Protein 6IST (pdb70)

Secondary structure (DSSP, 8-state):
-EEEEEE-TTS-EEEEEEETTEEEE--SHHHHHHHHHHHHHTT------EEETT-HHHHHHHHHS-B---/-EEEEEE-TTS-EEEEEEETTEEEE--SHHHHHHHHHHHHHTT------EEETT-HHHHHHHHHS-B---/---HHHHHHHHHHTTTS---SSSSSSB-HHHHHHHHHHHHHSEE--SSGGGGGTS---TT-EEEE-SSGGG--TTPEEEE-SGGGGTT-EEEEE-SPPPTTSEEEEEESSSSS--TTTB---EEEEEESTTEEEEEE---TT--EEEEEE-TTS-EEEEEEETTEEEE--SHHHHHHHHHHHHHTT----EEEEETT-HHHHHHHHHS-B---/-EEEEEE-TTS-EEEEEEETTEEEEE-SHHHHHHHHHHHHHTT------EEETT-HHHHHHHHHS-B---

Nearest PDB structures (foldseek):
  6ist-assembly1_B  TM=1.011E+00  e=6.909E-15  Enterococcus phage IMEEF1
  6ist-assembly1_C  TM=1.011E+00  e=1.311E-13  Enterococcus phage IMEEF1
  7d55-assembly1_D  TM=6.940E-01  e=1.392E-01  Enterococcus phage phiM1EF22
  5np9-assembly1_A  TM=2.140E-01  e=4.217E+00  Bacillus subtilis
  6ist-assembly1_B  TM=1.004E+00  e=3.501E-14  Enterococcus phage IMEEF1

Radius of gyration: 25.19 Å; Cα contacts (8 Å, |Δi|>4): 923; chains: 4; bounding box: 40×62×72 Å

Structure (mmCIF, N/CA/C/O backbone):
data_6IST
#
_entry.id   6IST
#
_cell.length_a   47.030
_cell.length_b   56.920
_cell.length_c   91.520
_cell.angle_alpha   90.00
_cell.angle_beta   96.29
_cell.angle_gamma   90.00
#
_symmetry.space_group_name_H-M   'P 1 21 1'
#
loop_
_entity.id
_entity.type
_entity.pdbx_description
1 polymer Lysin
2 polymer Lysin
3 non-polymer 'CALCIUM ION'
4 water water
#
loop_
_atom_site.group_PDB
_atom_site.id
_atom_site.type_symbol
_atom_site.label_atom_id
_atom_site.label_alt_id
_atom_site.label_comp_id
_atom_site.label_asym_id
_atom_site.label_entity_id
_atom_site.label_seq_id
_atom_site.pdbx_PDB_ins_code
_atom_site.Cartn_x
_atom_site.Cartn_y
_atom_site.Cartn_z
_atom_site.occupancy
_atom_site.B_iso_or_equiv
_atom_site.auth_seq_id
_atom_site.auth_comp_id
_atom_site.auth_asym_id
_atom_site.auth_atom_id
_atom_site.pdbx_PDB_model_num
ATOM 1 N N . MET A 1 1 ? 3.834 4.860 34.742 1.00 30.67 168 MET A N 1
ATOM 2 C CA . MET A 1 1 ? 3.107 4.737 35.994 1.00 28.91 168 MET A CA 1
ATOM 3 C C . MET A 1 1 ? 2.082 3.644 35.821 1.00 27.17 168 MET A C 1
ATOM 4 O O . MET A 1 1 ? 1.283 3.732 34.913 1.00 27.14 168 MET A O 1
ATOM 9 N N . PHE A 1 2 ? 2.064 2.671 36.725 1.00 24.15 169 PHE A N 1
ATOM 10 C CA . PHE A 1 2 ? 1.019 1.668 36.773 1.00 22.03 169 PHE A CA 1
ATOM 11 C C . PHE A 1 2 ? 1.028 0.884 38.102 1.00 23.14 169 PHE A C 1
ATOM 12 O O . PHE A 1 2 ? 1.950 1.016 38.868 1.00 22.54 169 PHE A O 1
ATOM 20 N N . ILE A 1 3 ? -0.036 0.141 38.386 1.00 21.03 170 ILE A N 1
ATOM 21 C CA . ILE A 1 3 ? -0.076 -0.721 39.572 1.00 19.79 170 ILE A CA 1
ATOM 22 C C . ILE A 1 3 ? -0.055 -2.146 39.073 1.00 19.87 170 ILE A C 1
ATOM 23 O O . ILE A 1 3 ? -0.646 -2.448 38.053 1.00 17.60 170 ILE A O 1
ATOM 28 N N . TYR A 1 4 ? 0.593 -3.024 39.815 1.00 20.97 171 TYR A N 1
ATOM 29 C CA . TYR A 1 4 ? 0.431 -4.440 39.641 1.00 22.16 171 TYR A CA 1
ATOM 30 C C . TYR A 1 4 ? 0.231 -5.154 40.993 1.00 20.85 171 TYR A C 1
ATOM 31 O O . TYR A 1 4 ? 0.531 -4.589 42.033 1.00 19.85 171 TYR A O 1
ATOM 40 N N . TYR A 1 5 ? -0.302 -6.371 40.926 1.00 19.88 172 TYR A N 1
ATOM 41 C CA . TYR A 1 5 ? -0.433 -7.246 42.087 1.00 22.07 172 TYR A CA 1
ATOM 42 C C . TYR A 1 5 ? 0.609 -8.330 42.059 1.00 20.82 172 TYR A C 1
ATOM 43 O O . TYR A 1 5 ? 0.938 -8.923 41.023 1.00 22.75 172 TYR A O 1
ATOM 52 N N . LYS A 1 6 ? 1.166 -8.602 43.218 1.00 20.56 173 LYS A N 1
ATOM 53 C CA . LYS A 1 6 ? 2.106 -9.684 43.380 1.00 20.34 173 LYS A CA 1
ATOM 54 C C . LYS A 1 6 ? 1.496 -10.704 44.403 1.00 23.09 173 LYS A C 1
ATOM 55 O O . LYS A 1 6 ? 1.146 -10.323 45.531 1.00 24.72 173 LYS A O 1
ATOM 61 N N . ARG A 1 7 ? 1.338 -11.956 43.981 1.00 23.48 174 ARG A N 1
ATOM 62 C CA . ARG A 1 7 ? 1.211 -13.096 44.902 1.00 23.48 174 ARG A CA 1
ATOM 63 C C . ARG A 1 7 ? 2.559 -13.474 45.455 1.00 25.67 174 ARG A C 1
ATOM 64 O O . ARG A 1 7 ? 3.427 -13.922 44.724 1.00 25.12 174 ARG A O 1
ATOM 72 N N . THR A 1 8 ? 2.726 -13.321 46.763 1.00 24.34 175 THR A N 1
ATOM 73 C CA . THR A 1 8 ? 3.984 -13.614 47.409 1.00 27.52 175 THR A CA 1
ATOM 74 C C . THR A 1 8 ? 4.128 -15.123 47.665 1.00 30.16 175 THR A C 1
ATOM 75 O O . THR A 1 8 ? 3.162 -15.913 47.526 1.00 25.96 175 THR A O 1
ATOM 79 N N . LYS A 1 9 ? 5.335 -15.526 48.030 1.00 32.85 176 LYS A N 1
ATOM 80 C CA . LYS A 1 9 ? 5.612 -16.957 48.359 1.00 37.74 176 LYS A CA 1
ATOM 81 C C . LYS A 1 9 ? 4.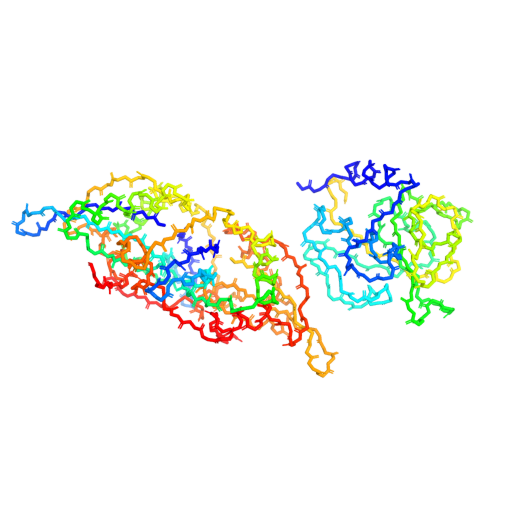665 -17.490 49.425 1.00 35.02 176 LYS A C 1
ATOM 82 O O . LYS A 1 9 ? 4.183 -18.616 49.359 1.00 33.50 176 LYS A O 1
ATOM 88 N N . GLN A 1 10 ? 4.419 -16.654 50.413 1.00 33.52 177 GLN A N 1
ATOM 89 C CA . GLN A 1 10 ? 3.553 -17.016 51.534 1.00 35.88 177 GLN A CA 1
ATOM 90 C C . GLN A 1 10 ? 2.060 -16.888 51.188 1.00 38.28 177 GLN A C 1
ATOM 91 O O . GLN A 1 10 ? 1.207 -17.162 52.028 1.00 36.91 177 GLN A O 1
ATOM 97 N N . GLY A 1 11 ? 1.739 -16.499 49.948 1.00 33.79 178 GLY A N 1
ATOM 98 C CA . GLY A 1 11 ? 0.370 -16.517 49.436 1.00 32.04 178 GLY A CA 1
ATOM 99 C C . GLY A 1 11 ? -0.456 -15.269 49.730 1.00 31.26 178 GLY A C 1
ATOM 100 O O . GLY A 1 11 ? -1.671 -15.291 49.525 1.00 33.49 178 GLY A O 1
ATOM 101 N N . SER A 1 12 ? 0.149 -14.185 50.220 1.00 28.51 179 SER A N 1
ATOM 102 C CA . SER A 1 12 ? -0.608 -12.923 50.293 1.00 31.54 179 SER A CA 1
ATOM 103 C C . SER A 1 12 ? -0.551 -12.210 48.950 1.00 31.51 179 SER A C 1
ATOM 104 O O . SER A 1 12 ? 0.362 -12.454 48.155 1.00 30.57 179 SER A O 1
ATOM 107 N N . THR A 1 13 ? -1.498 -11.314 48.708 1.00 27.41 180 THR A N 1
ATOM 108 C CA . THR A 1 13 ? -1.503 -10.498 47.480 1.00 29.08 180 THR A CA 1
ATOM 109 C C . THR A 1 13 ? -1.117 -9.044 47.844 1.00 30.62 180 THR A C 1
ATOM 110 O O . THR A 1 13 ? -1.849 -8.377 48.596 1.00 29.54 180 THR A O 1
ATOM 114 N N . GLU A 1 14 ? 0.012 -8.557 47.307 1.00 25.01 181 GLU A N 1
ATOM 115 C CA . GLU A 1 14 ? 0.514 -7.213 47.535 1.00 23.41 181 GLU A CA 1
ATOM 116 C C . GLU A 1 14 ? 0.206 -6.294 46.333 1.00 23.25 181 GLU A C 1
ATOM 117 O O . GLU A 1 14 ? 0.283 -6.751 45.221 1.00 23.64 181 GLU A O 1
ATOM 123 N N . GLN A 1 15 ? -0.125 -5.034 46.568 1.00 23.33 182 GLN A N 1
ATOM 124 C CA . GLN A 1 15 ? -0.227 -4.049 45.498 1.00 20.25 182 GLN A CA 1
ATOM 125 C C . GLN A 1 15 ? 1.040 -3.212 45.425 1.00 21.42 182 GLN A C 1
ATOM 126 O O . GLN A 1 15 ? 1.520 -2.707 46.418 1.00 22.07 182 GLN A O 1
ATOM 132 N N . TRP A 1 16 ? 1.575 -3.083 44.207 1.00 20.84 183 TRP A N 1
ATOM 133 C CA . TRP A 1 16 ? 2.764 -2.295 43.962 1.00 20.12 183 TRP A CA 1
ATOM 134 C C . TRP A 1 16 ? 2.522 -1.221 42.916 1.00 20.65 183 TRP A C 1
ATOM 135 O O . TRP A 1 16 ? 1.828 -1.451 41.984 1.00 20.93 183 TRP A O 1
ATOM 146 N N . PHE A 1 17 ? 3.195 -0.094 43.069 1.00 19.62 184 PHE A N 1
ATOM 147 C CA . PHE A 1 17 ? 2.987 1.096 42.242 1.00 19.47 184 PHE A CA 1
ATOM 148 C C . PHE A 1 17 ? 4.303 1.398 41.571 1.00 21.11 184 PHE A C 1
ATOM 149 O O . PHE A 1 17 ? 5.275 1.539 42.237 1.00 19.41 184 PHE A O 1
ATOM 157 N N . VAL A 1 18 ? 4.294 1.419 40.241 1.00 17.83 185 VAL A N 1
ATOM 158 C CA . VAL A 1 18 ? 5.491 1.775 39.446 1.00 22.89 185 VAL A CA 1
ATOM 159 C C . VAL A 1 18 ? 5.410 3.211 39.060 1.00 23.07 185 VAL A C 1
ATOM 160 O O . VAL A 1 18 ? 4.416 3.653 38.499 1.00 22.13 185 VAL A O 1
ATOM 164 N N . ILE A 1 19 ? 6.422 3.990 39.441 1.00 27.37 186 ILE A N 1
ATOM 165 C CA . ILE A 1 19 ? 6.446 5.409 39.165 1.00 26.52 186 ILE A CA 1
ATOM 166 C C . ILE A 1 19 ? 7.880 5.863 39.128 1.00 28.29 186 ILE A C 1
ATOM 167 O O . ILE A 1 19 ? 8.698 5.387 39.945 1.00 26.38 186 ILE A O 1
ATOM 172 N N . GLY A 1 20 ? 8.213 6.735 38.177 1.00 25.73 187 GLY A N 1
ATOM 173 C CA . GLY A 1 20 ? 9.550 7.311 38.102 1.00 25.29 187 GLY A CA 1
ATOM 174 C C . GLY A 1 20 ? 10.684 6.296 38.034 1.00 28.05 187 GLY A C 1
ATOM 175 O O . GLY A 1 20 ? 11.787 6.538 38.574 1.00 31.32 187 GLY A O 1
ATOM 176 N N . GLY A 1 21 ? 10.437 5.157 37.401 1.00 24.98 188 GLY A N 1
ATOM 177 C CA . GLY A 1 21 ? 11.406 4.086 37.369 1.00 25.68 188 GLY A CA 1
ATOM 178 C C . GLY A 1 21 ? 11.637 3.336 38.644 1.00 24.78 188 GLY A C 1
ATOM 179 O O . GLY A 1 21 ? 12.632 2.607 38.746 1.00 27.54 188 GLY A O 1
ATOM 180 N N . LYS A 1 22 ? 10.728 3.485 39.610 1.00 23.93 189 LYS A N 1
ATOM 181 C CA . LYS A 1 22 ? 10.866 2.890 40.941 1.00 23.90 189 LYS A CA 1
ATOM 182 C C . LYS A 1 22 ? 9.591 2.109 41.239 1.00 23.48 189 LYS A C 1
ATOM 183 O O . LYS A 1 22 ? 8.616 2.287 40.540 1.00 21.57 189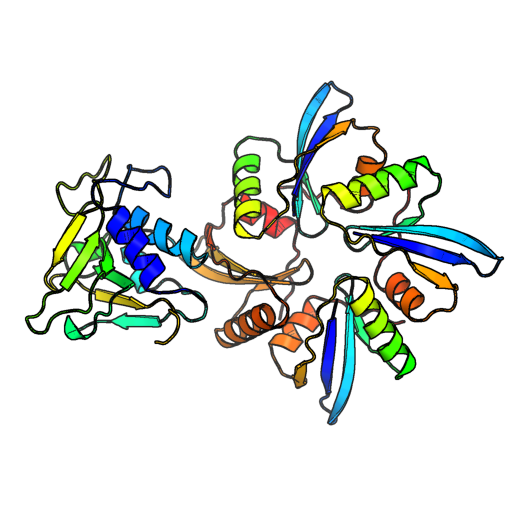 LYS A O 1
ATOM 189 N N . ARG A 1 23 ? 9.635 1.279 42.266 1.00 22.55 190 ARG A N 1
ATOM 190 C CA . ARG A 1 23 ? 8.483 0.448 42.711 1.00 24.53 190 ARG A CA 1
ATOM 191 C C . ARG A 1 23 ? 8.182 0.833 44.121 1.00 23.62 190 ARG A C 1
ATOM 192 O O . ARG A 1 23 ? 9.088 0.871 44.913 1.00 23.25 190 ARG A O 1
ATOM 200 N N . ILE A 1 24 ? 6.901 1.013 44.447 1.00 22.56 191 ILE A N 1
ATOM 201 C CA . ILE A 1 24 ? 6.510 1.327 45.791 1.00 23.11 191 ILE A CA 1
ATOM 202 C C . ILE A 1 24 ? 5.456 0.316 46.234 1.00 21.53 191 ILE A C 1
ATOM 203 O O . ILE A 1 24 ? 4.444 0.171 45.576 1.00 23.25 191 ILE A O 1
ATOM 208 N N . TYR A 1 25 ? 5.683 -0.361 47.343 1.00 20.32 192 TYR A N 1
ATOM 209 C CA . TYR A 1 25 ? 4.659 -1.209 47.955 1.00 21.67 192 TYR A CA 1
ATOM 210 C C . TYR A 1 25 ? 3.598 -0.352 48.576 1.00 23.67 192 TYR A C 1
ATOM 211 O O . TYR A 1 25 ? 3.911 0.564 49.324 1.00 25.29 192 TYR A O 1
ATOM 220 N N . LEU A 1 26 ? 2.342 -0.637 48.286 1.00 23.79 193 LEU A N 1
ATOM 221 C CA . LEU A 1 26 ? 1.211 0.177 48.776 1.00 26.22 193 LEU A CA 1
ATOM 222 C C . LEU A 1 26 ? 0.605 -0.476 50.027 1.00 27.57 193 LEU A C 1
ATOM 223 O O . LEU A 1 26 ? -0.111 -1.466 49.909 1.00 30.71 193 LEU A O 1
ATOM 228 N N . PRO A 1 27 ? 0.916 0.063 51.209 1.00 31.06 194 PRO A N 1
ATOM 229 C CA . PRO A 1 27 ? 0.544 -0.650 52.451 1.00 36.36 194 PRO A CA 1
ATOM 230 C C . PRO A 1 27 ? -0.909 -0.624 52.866 1.00 36.58 194 PRO A C 1
ATOM 231 O O . PRO A 1 27 ? -1.299 -1.480 53.635 1.00 44.82 194 PRO A O 1
ATOM 235 N N . THR A 1 28 ? -1.697 0.332 52.388 1.00 31.63 195 THR A N 1
ATOM 236 C CA . THR A 1 28 ? -3.076 0.511 52.805 1.00 33.34 195 THR A CA 1
ATOM 237 C C . THR A 1 28 ? -3.862 1.018 51.630 1.00 34.80 195 THR A C 1
ATOM 238 O O . THR A 1 28 ? -3.277 1.523 50.671 1.00 31.47 195 THR A O 1
ATOM 242 N N . MET A 1 29 ? -5.180 0.857 51.680 1.00 33.81 196 MET A N 1
ATOM 243 C CA . MET A 1 29 ? -6.071 1.315 50.614 1.00 36.48 196 MET A CA 1
ATOM 244 C C . MET A 1 29 ? -6.021 2.835 50.377 1.00 33.02 196 MET A C 1
ATOM 245 O O . MET A 1 29 ? -6.379 3.294 49.273 1.00 32.77 196 MET A O 1
ATOM 250 N N . THR A 1 30 ? -5.609 3.614 51.373 1.00 29.87 197 THR A N 1
ATOM 251 C CA . THR A 1 30 ? -5.434 5.028 51.140 1.00 33.53 197 THR A CA 1
ATOM 252 C C . THR A 1 30 ? -4.291 5.319 50.142 1.00 28.32 197 THR A C 1
ATOM 253 O O . THR A 1 30 ? -4.414 6.204 49.227 1.00 25.52 197 THR A O 1
ATOM 257 N N . TYR A 1 31 ? -3.209 4.569 50.305 1.00 26.14 198 TYR A N 1
ATOM 258 C CA . TYR A 1 31 ? -2.090 4.633 49.339 1.00 25.22 198 TYR A CA 1
ATOM 259 C C . TYR A 1 31 ? -2.516 4.169 47.971 1.00 25.69 198 TYR A C 1
ATOM 260 O O . TYR A 1 31 ? -2.177 4.809 46.973 1.00 25.97 198 TYR A O 1
ATOM 269 N N . VAL A 1 32 ? -3.333 3.128 47.908 1.00 25.07 199 VAL A N 1
ATOM 270 C CA . VAL A 1 32 ? -3.750 2.601 46.598 1.00 24.15 199 VAL A CA 1
ATOM 271 C C . VAL A 1 32 ? -4.612 3.634 45.902 1.00 24.92 199 VAL A C 1
ATOM 272 O O . VAL A 1 32 ? -4.504 3.856 44.704 1.00 26.12 199 VAL A O 1
ATOM 276 N N . ASN A 1 33 ? -5.578 4.176 46.609 1.00 25.32 200 ASN A N 1
ATOM 277 C CA . ASN A 1 33 ? -6.406 5.256 46.044 1.00 27.14 200 ASN A CA 1
ATOM 278 C C . ASN A 1 33 ? -5.627 6.483 45.509 1.00 24.77 200 ASN A C 1
ATOM 279 O O . ASN A 1 33 ? -5.906 7.006 44.393 1.00 23.08 200 ASN A O 1
ATOM 284 N N . GLU A 1 34 ? -4.651 6.919 46.282 1.00 23.15 201 GLU A N 1
ATOM 285 C CA . GLU A 1 34 ? -3.828 8.047 45.887 1.00 25.43 201 GLU A CA 1
ATOM 286 C C . GLU A 1 34 ? -3.011 7.673 44.631 1.00 25.24 201 GLU A C 1
ATOM 287 O O . GLU A 1 34 ? -2.924 8.482 43.702 1.00 22.47 201 GLU A O 1
ATOM 293 N N . ALA A 1 35 ? -2.509 6.434 44.575 1.00 22.03 202 ALA A N 1
ATOM 294 C CA . ALA A 1 35 ? -1.785 5.960 43.378 1.00 22.09 202 ALA A CA 1
ATOM 295 C C . ALA A 1 35 ? -2.651 5.958 42.133 1.00 22.66 202 ALA A C 1
ATOM 296 O O . ALA A 1 35 ? -2.248 6.465 41.073 1.00 20.60 202 ALA A O 1
ATOM 298 N N . ASN A 1 36 ? -3.888 5.469 42.272 1.00 22.15 203 ASN A N 1
ATOM 299 C CA . ASN A 1 36 ? -4.791 5.516 41.169 1.00 24.70 203 ASN A CA 1
ATOM 300 C C . ASN A 1 36 ? -5.163 6.912 40.712 1.00 25.68 203 ASN A C 1
ATOM 301 O O . ASN A 1 36 ? -5.371 7.106 39.485 1.00 24.05 203 ASN A O 1
ATOM 306 N N . ASP A 1 37 ? -5.258 7.868 41.647 1.00 24.36 204 ASP A N 1
ATOM 307 C CA . ASP A 1 37 ? -5.550 9.258 41.274 1.00 24.38 204 ASP A CA 1
ATOM 308 C C . ASP A 1 37 ? -4.328 9.771 40.467 1.00 22.54 204 ASP A C 1
ATOM 309 O O . ASP A 1 37 ? -4.489 10.493 39.530 1.00 23.83 204 ASP A O 1
ATOM 314 N N . LEU A 1 38 ? -3.116 9.387 40.858 1.00 21.98 205 LEU A N 1
ATOM 315 C CA . LEU A 1 38 ? -1.942 9.823 40.146 1.00 22.23 205 LEU A CA 1
ATOM 316 C C . LEU A 1 38 ? -1.935 9.269 38.707 1.00 24.69 205 LEU A C 1
ATOM 317 O O . LEU A 1 38 ? -1.634 10.011 37.712 1.00 23.86 205 LEU A O 1
ATOM 322 N N . ILE A 1 39 ? -2.271 7.993 38.585 1.00 22.82 206 ILE A N 1
ATOM 323 C CA . ILE A 1 39 ? -2.414 7.371 37.281 1.00 22.33 206 ILE A CA 1
ATOM 324 C C . ILE A 1 39 ? -3.359 8.145 36.448 1.00 24.42 206 ILE A C 1
ATOM 325 O O . ILE A 1 39 ? -3.064 8.410 35.261 1.00 21.92 206 ILE A O 1
ATOM 330 N N . LYS A 1 40 ? -4.509 8.453 36.987 1.00 24.80 207 LYS A N 1
ATOM 331 C CA . LYS A 1 40 ? -5.475 9.163 36.191 1.00 28.00 207 LYS A CA 1
ATOM 332 C C . LYS A 1 40 ? -5.012 10.544 35.771 1.00 28.22 207 LYS A C 1
ATOM 333 O O . LYS A 1 40 ? -5.265 10.958 34.657 1.00 31.59 207 LYS A O 1
ATOM 339 N N . ARG A 1 41 ? -4.385 11.298 36.669 1.00 25.49 208 ARG A N 1
ATOM 340 C CA . ARG A 1 41 ? -3.926 12.639 36.396 1.00 26.06 208 ARG A CA 1
ATOM 341 C C . ARG A 1 41 ? -2.868 12.697 35.320 1.00 26.26 208 ARG A C 1
ATOM 342 O O . ARG A 1 41 ? -2.877 13.576 34.443 1.00 26.75 208 ARG A O 1
ATOM 350 N N . TYR A 1 42 ? -1.900 11.792 35.434 1.00 24.13 209 TYR A N 1
ATOM 351 C CA . TYR A 1 42 ? -0.728 11.877 34.638 1.00 25.33 209 TYR A CA 1
ATOM 352 C C . TYR A 1 42 ? -0.694 10.903 33.474 1.00 26.56 209 TYR A C 1
ATOM 353 O O . TYR A 1 42 ? 0.371 10.646 32.965 1.00 30.01 209 TYR A O 1
ATOM 362 N N . GLY A 1 43 ? -1.834 10.381 33.063 1.00 25.54 210 GLY A N 1
ATOM 363 C CA . GLY A 1 43 ? -1.849 9.503 31.906 1.00 28.22 210 GLY A CA 1
ATOM 364 C C . GLY A 1 43 ? -1.124 8.173 32.052 1.00 27.24 210 GLY A C 1
ATOM 365 O O . GLY A 1 43 ? -0.552 7.693 31.098 1.00 32.68 210 GLY A O 1
ATOM 366 N N . GLY A 1 44 ? -1.203 7.544 33.211 1.00 24.83 211 GLY A N 1
ATOM 367 C CA . GLY A 1 44 ? -0.564 6.306 33.450 1.00 25.20 211 GLY A CA 1
ATOM 368 C C . GLY A 1 44 ? -1.394 5.169 32.840 1.00 24.73 211 GLY A C 1
ATOM 369 O O . GLY A 1 44 ? -2.466 5.366 32.293 1.00 24.42 211 GLY A O 1
ATOM 370 N N . ASN A 1 45 ? -0.897 3.965 32.991 1.00 22.99 212 ASN A N 1
ATOM 371 C CA . ASN A 1 45 ? -1.532 2.788 32.396 1.00 24.63 212 ASN A CA 1
ATOM 372 C C . ASN A 1 45 ? -2.427 2.189 33.437 1.00 24.24 212 ASN A C 1
ATOM 373 O O . ASN A 1 45 ? -2.014 2.027 34.579 1.00 27.13 212 ASN A O 1
ATOM 378 N N . THR A 1 46 ? -3.641 1.822 33.065 1.00 26.12 213 THR A N 1
ATOM 379 C CA . THR A 1 46 ? -4.637 1.308 33.965 1.00 27.40 213 THR A CA 1
ATOM 380 C C . THR A 1 46 ? -4.727 -0.248 33.971 1.00 28.28 213 THR A C 1
ATOM 381 O O . THR A 1 46 ? -5.585 -0.823 34.638 1.00 27.22 213 THR A O 1
ATOM 385 N N . ASN A 1 47 ? -3.817 -0.916 33.279 1.00 26.39 214 ASN A N 1
ATOM 386 C CA . ASN A 1 47 ? -3.746 -2.377 33.318 1.00 28.19 214 ASN A CA 1
ATOM 387 C C . ASN A 1 47 ? -3.409 -2.825 34.733 1.00 26.88 214 ASN A C 1
ATOM 388 O O . ASN A 1 47 ? -2.468 -2.302 35.296 1.00 27.17 214 ASN A O 1
ATOM 393 N N . VAL A 1 48 ? -4.160 -3.743 35.307 1.00 24.33 215 VAL A N 1
ATOM 394 C CA . VAL A 1 48 ? -3.717 -4.449 36.537 1.00 24.76 215 VAL A CA 1
ATOM 395 C C . VAL A 1 48 ? -3.575 -5.941 36.333 1.00 27.70 215 VAL A C 1
ATOM 396 O O . VAL A 1 48 ? -4.556 -6.651 36.056 1.00 26.28 215 VAL A O 1
ATOM 400 N N . THR A 1 49 ? -2.353 -6.425 36.424 1.00 24.27 216 THR A N 1
ATOM 401 C CA . THR A 1 49 ? -2.046 -7.803 36.253 1.00 25.81 216 THR A CA 1
ATOM 402 C C . THR A 1 49 ? -1.522 -8.352 37.579 1.00 24.48 216 THR A C 1
ATOM 403 O O . THR A 1 49 ? -0.846 -7.634 38.328 1.00 20.74 216 THR A O 1
ATOM 407 N N . THR A 1 50 ? -1.850 -9.610 37.825 1.00 21.93 217 THR A N 1
ATOM 408 C CA . THR A 1 50 ? -1.424 -10.323 39.001 1.00 22.10 217 THR A CA 1
ATOM 409 C C . THR A 1 50 ? -0.274 -11.242 38.618 1.00 22.01 217 THR A C 1
ATOM 410 O O . THR A 1 50 ? -0.386 -12.106 37.737 1.00 25.57 217 THR A O 1
ATOM 414 N N . TYR A 1 51 ? 0.839 -11.057 39.303 1.00 20.13 218 TYR A N 1
ATOM 415 C CA . TYR A 1 51 ? 2.059 -11.832 39.061 1.00 20.85 218 TYR A CA 1
ATOM 416 C C . TYR A 1 51 ? 2.374 -12.722 40.236 1.00 22.45 218 TYR A C 1
ATOM 417 O O . TYR A 1 51 ? 2.467 -12.242 41.364 1.00 22.93 218 TYR A O 1
ATOM 426 N N . ASN A 1 52 ? 2.602 -13.998 39.959 1.00 22.43 219 ASN A N 1
ATOM 427 C CA . ASN A 1 52 ? 3.179 -14.889 40.961 1.00 23.42 219 ASN A CA 1
ATOM 428 C C . ASN A 1 52 ? 4.622 -14.541 41.180 1.00 23.74 219 ASN A C 1
ATOM 429 O O . ASN A 1 52 ? 5.292 -14.090 40.251 1.00 25.00 219 ASN A O 1
ATOM 434 N N . HIS A 1 53 ? 5.107 -14.771 42.401 1.00 23.01 220 HIS A N 1
ATOM 435 C CA . HIS A 1 53 ? 6.422 -14.343 42.821 1.00 23.69 220 HIS A CA 1
ATOM 436 C C . HIS A 1 53 ? 7.556 -14.895 41.957 1.00 25.26 220 HIS A C 1
ATOM 437 O O . HIS A 1 53 ? 8.609 -14.293 41.887 1.00 25.40 220 HIS A O 1
ATOM 444 N N . ASP A 1 54 ? 7.322 -16.002 41.282 1.00 25.55 221 ASP A N 1
ATOM 445 C CA . ASP A 1 54 ? 8.369 -16.620 40.439 1.00 29.98 221 ASP A CA 1
ATOM 446 C C . ASP A 1 54 ? 8.225 -16.259 38.951 1.00 25.06 221 ASP A C 1
ATOM 447 O O . ASP A 1 54 ? 8.961 -16.756 38.160 1.00 28.45 221 ASP A O 1
ATOM 452 N N . ASN A 1 55 ? 7.272 -15.397 38.581 1.00 23.43 222 ASN A N 1
ATOM 453 C CA . ASN A 1 55 ? 7.065 -14.993 37.189 1.00 23.36 222 ASN A CA 1
ATOM 454 C C . ASN A 1 55 ? 8.255 -14.200 36.676 1.00 24.47 222 ASN A C 1
ATOM 455 O O . ASN A 1 55 ? 8.693 -13.263 37.350 1.00 24.47 222 ASN A O 1
ATOM 460 N N . PHE A 1 56 ? 8.803 -14.589 35.525 1.00 25.64 223 PHE A N 1
ATOM 461 C CA . PHE A 1 56 ? 9.979 -13.860 35.003 1.00 26.13 223 PHE A CA 1
ATOM 462 C C . PHE A 1 56 ? 9.711 -12.408 34.583 1.00 24.03 223 PHE A C 1
ATOM 463 O O . PHE A 1 56 ? 10.603 -11.576 34.672 1.00 22.55 223 PHE A O 1
ATOM 471 N N . GLY A 1 57 ? 8.507 -12.066 34.164 1.00 23.13 224 GLY A N 1
ATOM 472 C CA . GLY A 1 57 ? 8.190 -10.653 33.954 1.00 23.15 224 GLY A CA 1
ATOM 473 C C . GLY A 1 57 ? 8.303 -9.839 35.245 1.00 20.96 224 GLY A C 1
ATOM 474 O O . GLY A 1 57 ? 8.921 -8.774 35.290 1.00 22.37 224 GLY A O 1
ATOM 475 N N . LEU A 1 58 ? 7.705 -10.351 36.310 1.00 23.91 225 LEU A N 1
ATOM 476 C CA . LEU A 1 58 ? 7.884 -9.789 37.644 1.00 22.70 225 LEU A CA 1
ATOM 477 C C . LEU A 1 58 ? 9.366 -9.682 38.011 1.00 26.13 225 LEU A C 1
ATOM 478 O O . LEU A 1 58 ? 9.849 -8.610 38.442 1.00 25.74 225 LEU A O 1
ATOM 483 N N . LYS A 1 59 ? 10.111 -10.769 37.838 1.00 28.45 226 LYS A N 1
ATOM 484 C CA . LYS A 1 59 ? 11.526 -10.738 38.207 1.00 27.95 226 LYS A CA 1
ATOM 485 C C . LYS A 1 59 ? 12.308 -9.672 37.462 1.00 27.47 226 LYS A C 1
ATOM 486 O O . LYS A 1 59 ? 13.144 -8.903 38.068 1.00 26.10 226 LYS A O 1
ATOM 492 N N . MET A 1 60 ? 12.023 -9.519 36.169 1.00 26.36 227 MET A N 1
ATOM 493 C CA . MET A 1 60 ? 12.679 -8.452 35.403 1.00 26.01 227 MET A CA 1
ATOM 494 C C . MET A 1 60 ? 12.248 -7.007 35.862 1.00 22.76 227 MET A C 1
ATOM 495 O O . MET A 1 60 ? 13.088 -6.136 36.076 1.00 23.71 227 MET A O 1
ATOM 500 N N . MET A 1 61 ? 10.971 -6.788 36.181 1.00 25.42 228 MET A N 1
ATOM 501 C CA . MET A 1 61 ? 10.563 -5.496 36.758 1.00 25.56 228 MET A CA 1
ATOM 502 C C . MET A 1 61 ? 11.263 -5.267 38.112 1.00 26.17 228 MET A C 1
ATOM 503 O O . MET A 1 61 ? 11.774 -4.159 38.356 1.00 25.72 228 MET A O 1
ATOM 508 N N . GLU A 1 62 ? 11.387 -6.306 38.954 1.00 23.72 229 GLU A N 1
ATOM 509 C CA . GLU A 1 62 ? 11.955 -6.069 40.308 1.00 27.05 229 GLU A CA 1
ATOM 510 C C . GLU A 1 62 ? 13.444 -5.732 40.212 1.00 29.59 229 GLU A C 1
ATOM 511 O O . GLU A 1 62 ? 13.970 -4.907 40.993 1.00 31.76 229 GLU A O 1
ATOM 517 N N . ALA A 1 63 ? 14.110 -6.342 39.245 1.00 26.50 230 ALA A N 1
ATOM 518 C CA . ALA A 1 63 ? 15.519 -6.075 38.998 1.00 28.23 230 ALA A CA 1
ATOM 519 C C . ALA A 1 63 ? 15.796 -4.705 38.429 1.00 29.09 230 ALA A C 1
ATOM 520 O O . ALA A 1 63 ? 16.882 -4.147 38.632 1.00 31.93 230 ALA A O 1
ATOM 522 N N . ALA A 1 64 ? 14.892 -4.206 37.596 1.00 23.89 231 ALA A N 1
ATOM 523 C CA . ALA A 1 64 ? 15.138 -2.997 36.879 1.00 25.53 231 ALA A CA 1
ATOM 524 C C . ALA A 1 64 ? 14.621 -1.743 37.624 1.00 25.96 231 ALA A C 1
ATOM 525 O O . ALA A 1 64 ? 15.068 -0.634 37.349 1.00 28.11 231 ALA A O 1
ATOM 527 N N . LEU A 1 65 ? 13.640 -1.926 38.522 1.00 25.62 232 LEU A N 1
ATOM 528 C CA . LEU A 1 65 ? 12.948 -0.831 39.143 1.00 27.30 232 LEU A CA 1
ATOM 529 C C . LEU A 1 65 ? 13.232 -0.958 40.633 1.00 28.37 232 LEU A C 1
ATOM 530 O O . LEU A 1 65 ? 12.577 -1.718 41.307 1.00 27.45 232 LEU A O 1
ATOM 535 N N . PRO A 1 66 ? 14.193 -0.171 41.155 1.00 29.15 233 PRO A N 1
ATOM 536 C CA . PRO A 1 66 ? 14.482 -0.230 42.597 1.00 27.38 233 PRO A CA 1
ATOM 537 C C . PRO A 1 66 ? 13.266 0.067 43.439 1.00 24.55 233 PRO A C 1
ATOM 538 O O . PRO A 1 66 ? 12.469 0.928 43.085 1.00 22.18 233 PRO A O 1
ATOM 542 N N . GLN A 1 67 ? 13.172 -0.570 44.594 1.00 25.16 234 GLN A N 1
ATOM 543 C CA . GLN A 1 67 ? 12.088 -0.253 45.561 1.00 28.10 234 GLN A CA 1
ATOM 544 C C . GLN A 1 67 ? 12.394 1.042 46.320 1.00 29.18 234 GLN A C 1
ATOM 545 O O . GLN A 1 67 ? 13.491 1.218 46.776 1.00 28.52 234 GLN A O 1
ATOM 551 N N . VAL A 1 68 ? 11.411 1.897 46.519 1.00 29.47 235 VAL A N 1
ATOM 552 C CA . VAL A 1 68 ? 11.546 3.026 47.484 1.00 29.16 235 VAL A CA 1
ATOM 553 C C . VAL A 1 68 ? 10.399 2.926 48.453 1.00 29.76 235 VAL A C 1
ATOM 554 O O . VAL A 1 68 ? 9.342 2.420 48.117 1.00 26.53 235 VAL A O 1
ATOM 558 N N . LYS A 1 69 ? 10.640 3.358 49.676 1.00 36.64 236 LYS A N 1
ATOM 559 C CA . LYS A 1 69 ? 9.686 3.217 50.776 1.00 44.30 236 LYS A CA 1
ATOM 560 C C . LYS A 1 69 ? 8.994 4.522 50.910 1.00 46.04 236 LYS A C 1
ATOM 561 O O . LYS A 1 69 ? 9.639 5.557 50.811 1.00 46.63 236 LYS A O 1
ATOM 567 N N . VAL A 1 70 ? 7.694 4.504 51.151 1.00 53.05 237 VAL A N 1
ATOM 568 C CA . VAL A 1 70 ? 6.989 5.787 51.358 1.00 63.74 237 VAL A CA 1
ATOM 569 C C . VAL A 1 70 ? 7.023 6.275 52.820 1.00 66.88 237 VAL A C 1
ATOM 570 O O . VAL A 1 70 ? 7.343 5.520 53.743 1.00 71.54 237 VAL A O 1
ATOM 574 N N . MET B 1 1 ? 6.907 14.525 31.998 1.00 30.94 168 MET B N 1
ATOM 575 C CA . MET B 1 1 ? 7.217 15.938 32.212 1.00 29.95 168 MET B CA 1
ATOM 576 C C . MET B 1 1 ? 5.877 16.532 32.654 1.00 27.94 168 MET B C 1
ATOM 577 O O . MET B 1 1 ? 4.893 16.369 31.974 1.00 27.79 168 MET B O 1
ATOM 582 N N . PHE B 1 2 ? 5.820 17.135 33.824 1.00 22.73 169 PHE B N 1
ATOM 583 C CA . PHE B 1 2 ? 4.649 17.850 34.252 1.00 21.03 169 PHE B CA 1
ATOM 584 C C . PHE B 1 2 ? 4.983 18.768 35.448 1.00 19.76 169 PHE B C 1
ATOM 585 O O . PHE B 1 2 ? 6.069 18.736 35.963 1.00 19.57 169 PHE B O 1
ATOM 593 N N . ILE B 1 3 ? 4.052 19.630 35.833 1.00 18.93 170 ILE B N 1
ATOM 594 C CA . ILE B 1 3 ? 4.308 20.533 36.945 1.00 19.55 170 ILE B CA 1
ATOM 595 C C . ILE B 1 3 ? 3.232 20.218 37.956 1.00 21.47 170 ILE B C 1
ATOM 596 O O . ILE B 1 3 ? 2.138 19.928 37.562 1.00 20.18 170 ILE B O 1
ATOM 601 N N . TYR B 1 4 ? 3.552 20.282 39.244 1.00 19.83 171 TYR B N 1
ATOM 602 C CA . TYR B 1 4 ? 2.541 20.260 40.271 1.00 21.41 171 TYR B CA 1
ATOM 603 C C . TYR B 1 4 ? 2.794 21.368 41.309 1.00 21.03 171 TYR B C 1
ATOM 604 O O . TYR B 1 4 ? 3.906 21.857 41.387 1.00 19.56 171 TYR B O 1
ATOM 613 N N . TYR B 1 5 ? 1.754 21.748 42.062 1.00 19.02 172 TYR B N 1
ATOM 614 C CA . TYR B 1 5 ? 1.952 22.705 43.176 1.00 22.25 172 TYR B CA 1
ATOM 615 C C . TYR B 1 5 ? 1.956 21.973 44.473 1.00 22.54 172 TYR B C 1
ATOM 616 O O . TYR B 1 5 ? 1.249 20.978 44.675 1.00 24.67 172 TYR B O 1
ATOM 625 N N . LYS B 1 6 ? 2.720 22.489 45.429 1.00 20.91 173 LYS B N 1
ATOM 626 C CA . LYS B 1 6 ? 2.724 21.901 46.735 1.00 23.71 173 LYS B CA 1
ATOM 627 C C . LYS B 1 6 ? 2.447 23.038 47.750 1.00 24.41 173 LYS B C 1
ATOM 628 O O . LYS B 1 6 ? 3.167 24.032 47.800 1.00 25.81 173 LYS B O 1
ATOM 634 N N . ARG B 1 7 ? 1.428 22.866 48.577 1.00 26.06 174 ARG B N 1
ATOM 635 C CA . ARG B 1 7 ? 1.201 23.763 49.684 1.00 24.30 174 ARG B CA 1
ATOM 636 C C . ARG B 1 7 ? 1.979 23.284 50.865 1.00 26.33 174 ARG B C 1
ATOM 637 O O . ARG B 1 7 ? 1.725 22.162 51.364 1.00 28.86 174 ARG B O 1
ATOM 645 N N . THR B 1 8 ? 2.917 24.103 51.365 1.00 23.12 175 THR B N 1
ATOM 646 C CA . THR B 1 8 ? 3.794 23.624 52.407 1.00 27.23 175 THR B CA 1
ATOM 647 C C . THR B 1 8 ? 3.130 23.747 53.776 1.00 32.49 175 THR B C 1
ATOM 648 O O . THR B 1 8 ? 2.077 24.400 53.946 1.00 31.20 175 THR B O 1
ATOM 652 N N . LYS B 1 9 ? 3.783 23.118 54.736 1.00 33.65 176 LYS B N 1
ATOM 653 C CA . LYS B 1 9 ? 3.343 23.084 56.121 1.00 43.01 176 LYS B CA 1
ATOM 654 C C . LYS B 1 9 ? 3.257 24.498 56.690 1.00 45.47 176 LYS B C 1
ATOM 655 O O . LYS B 1 9 ? 2.354 24.810 57.455 1.00 46.37 176 LYS B O 1
ATOM 661 N N . GLN B 1 10 ? 4.161 25.371 56.277 1.00 43.34 177 GLN B N 1
ATOM 662 C CA . GLN B 1 10 ? 4.103 26.742 56.749 1.00 47.64 177 GLN B CA 1
ATOM 663 C C . GLN B 1 10 ? 3.218 27.618 55.857 1.00 44.35 177 GLN B C 1
ATOM 664 O O . GLN B 1 10 ? 3.267 28.835 55.959 1.00 46.94 177 GLN B O 1
ATOM 670 N N . GLY B 1 11 ? 2.434 27.022 54.959 1.00 40.90 178 GLY B N 1
ATOM 671 C CA . GLY B 1 11 ? 1.438 27.776 54.185 1.00 40.72 178 GLY B CA 1
ATOM 672 C C . GLY B 1 11 ? 1.773 28.455 52.868 1.00 40.25 178 GLY B C 1
ATOM 673 O O . GLY B 1 11 ? 0.892 29.016 52.235 1.00 42.20 178 GLY B O 1
ATOM 674 N N . SER B 1 12 ? 3.009 28.415 52.412 1.00 39.41 179 SER B N 1
ATOM 675 C CA . SER B 1 12 ? 3.308 28.924 51.066 1.00 37.96 179 SER B CA 1
ATOM 676 C C . SER B 1 12 ? 3.057 27.833 50.000 1.00 35.39 179 SER B C 1
ATOM 677 O O . SER B 1 12 ? 3.046 26.647 50.301 1.00 33.84 179 SER B O 1
ATOM 680 N N . THR B 1 13 ? 2.872 28.244 48.751 1.00 29.02 180 THR B N 1
ATOM 681 C CA . THR B 1 13 ? 2.722 27.326 47.656 1.00 29.35 180 THR B CA 1
ATOM 682 C C . THR B 1 13 ? 4.003 27.320 46.776 1.00 30.10 180 THR B C 1
ATOM 683 O O . THR B 1 13 ? 4.490 28.372 46.388 1.00 35.79 180 THR B O 1
ATOM 687 N N . GLU B 1 14 ? 4.521 26.141 46.493 1.00 27.32 181 GLU B N 1
ATOM 688 C CA . GLU B 1 14 ? 5.724 25.920 45.689 1.00 26.00 181 GLU B CA 1
ATOM 689 C C . GLU B 1 14 ? 5.322 25.301 44.372 1.00 24.65 181 GLU B C 1
ATOM 690 O O . GLU B 1 14 ? 4.411 24.495 44.371 1.00 23.88 181 GLU B O 1
ATOM 696 N N . GLN B 1 15 ? 5.960 25.672 43.268 1.00 23.31 182 GLN B N 1
ATOM 697 C CA . GLN B 1 15 ? 5.780 24.995 41.986 1.00 25.04 182 GLN B CA 1
ATOM 698 C C . GLN B 1 15 ? 6.941 24.074 41.716 1.00 24.05 182 GLN B C 1
ATOM 699 O O . GLN B 1 15 ? 8.074 24.491 41.838 1.00 24.40 182 GLN B O 1
ATOM 705 N N . TRP B 1 16 ? 6.651 22.842 41.325 1.00 22.15 183 TRP B N 1
ATOM 706 C CA . TRP B 1 16 ? 7.656 21.835 41.134 1.00 21.83 183 TRP B CA 1
ATOM 707 C C . TRP B 1 16 ? 7.489 21.280 39.714 1.00 26.12 183 TRP B C 1
ATOM 708 O O . TRP B 1 16 ? 6.370 21.138 39.251 1.00 24.03 183 TRP B O 1
ATOM 719 N N . PHE B 1 17 ? 8.601 20.949 39.077 1.00 20.90 184 PHE B N 1
ATOM 720 C CA . PHE B 1 17 ? 8.633 20.464 37.705 1.00 22.21 184 PHE B CA 1
ATOM 721 C C . PHE B 1 17 ? 9.223 19.059 37.733 1.00 22.67 184 PHE B C 1
ATOM 722 O O . PHE B 1 17 ? 10.259 18.832 38.323 1.00 20.37 184 PHE B O 1
ATOM 730 N N . VAL B 1 18 ? 8.518 18.110 37.122 1.00 21.77 185 VAL B N 1
ATOM 731 C CA . VAL B 1 18 ? 8.997 16.722 37.013 1.00 22.86 185 VAL B CA 1
ATOM 732 C C . VAL B 1 18 ? 9.532 16.486 35.630 1.00 24.45 185 VAL B C 1
ATOM 733 O O . VAL B 1 18 ? 8.823 16.706 34.652 1.00 24.04 185 VAL B O 1
ATOM 737 N N . ILE B 1 19 ? 10.789 16.040 35.568 1.00 25.14 186 ILE B N 1
ATOM 738 C CA . ILE B 1 19 ? 11.462 15.827 34.291 1.00 27.77 186 ILE B CA 1
ATOM 739 C C . ILE B 1 19 ? 12.573 14.805 34.484 1.00 29.32 186 ILE B C 1
ATOM 740 O O . ILE B 1 19 ? 13.319 14.890 35.448 1.00 25.77 186 ILE B O 1
ATOM 745 N N . GLY B 1 20 ? 12.646 13.838 33.568 1.00 29.52 187 GLY B N 1
ATOM 746 C CA . GLY B 1 20 ? 13.743 12.832 33.606 1.00 29.83 187 GLY B CA 1
ATOM 747 C C . GLY B 1 20 ? 13.740 11.998 34.867 1.00 30.20 187 GLY B C 1
ATOM 748 O O . GLY B 1 20 ? 14.783 11.594 35.355 1.00 31.26 187 GLY B O 1
ATOM 749 N N . GLY B 1 21 ? 12.560 11.754 35.432 1.00 29.05 188 GLY B N 1
ATOM 750 C CA . GLY B 1 21 ? 12.483 11.029 36.692 1.00 26.62 188 GLY B CA 1
ATOM 751 C C . GLY B 1 21 ? 12.959 11.821 37.899 1.00 27.20 188 GLY B C 1
ATOM 752 O O . GLY B 1 21 ? 13.162 11.237 38.942 1.00 29.98 188 GLY B O 1
ATOM 753 N N . LYS B 1 22 ? 13.141 13.125 37.752 1.00 26.21 189 LYS B N 1
ATOM 754 C CA . LYS B 1 22 ? 13.592 13.997 38.814 1.00 25.84 189 LYS B CA 1
ATOM 755 C C . LYS B 1 22 ? 12.584 15.100 39.068 1.00 24.92 189 LYS B C 1
ATOM 756 O O . LYS B 1 22 ? 11.717 15.355 38.255 1.00 23.10 189 LYS B O 1
ATOM 762 N N . ARG B 1 23 ? 12.712 15.797 40.205 1.00 22.60 190 ARG B N 1
ATOM 763 C CA . ARG B 1 23 ? 11.861 16.951 40.450 1.00 23.06 190 ARG B CA 1
ATOM 764 C C . ARG B 1 23 ? 12.691 18.199 40.770 1.00 23.86 190 ARG B C 1
ATOM 765 O O . ARG B 1 23 ? 13.721 18.120 41.403 1.00 23.20 190 ARG B O 1
ATOM 773 N N . ILE B 1 24 ? 12.218 19.329 40.270 1.00 20.18 191 ILE B N 1
ATOM 774 C CA . ILE B 1 24 ? 12.962 20.601 40.344 1.00 22.22 191 ILE B CA 1
ATOM 775 C C . ILE B 1 24 ? 12.015 21.632 40.913 1.00 21.80 191 ILE B C 1
ATOM 776 O O . ILE B 1 24 ? 10.949 21.864 40.360 1.00 19.58 191 ILE B O 1
ATOM 781 N N . TYR B 1 25 ? 12.398 22.208 42.043 1.00 22.72 192 TYR B N 1
ATOM 782 C CA . TYR B 1 25 ? 11.733 23.381 42.573 1.00 25.68 192 TYR B CA 1
ATOM 783 C C . TYR B 1 25 ? 11.934 24.562 41.656 1.00 22.81 192 TYR B C 1
ATOM 784 O O . TYR B 1 25 ? 13.054 24.906 41.243 1.00 21.84 192 TYR B O 1
ATOM 793 N N . LEU B 1 26 ? 10.855 25.189 41.270 1.00 22.17 193 LEU B N 1
ATOM 794 C CA . LEU B 1 26 ? 10.958 26.305 40.341 1.00 23.75 193 LEU B CA 1
ATOM 795 C C . LEU B 1 26 ? 10.975 27.609 41.138 1.00 26.81 193 LEU B C 1
ATOM 796 O O . LEU B 1 26 ? 9.928 28.031 41.672 1.00 25.07 193 LEU B O 1
ATOM 801 N N . PRO B 1 27 ? 12.153 28.244 41.248 1.00 26.41 194 PRO B N 1
ATOM 802 C CA . PRO B 1 27 ? 12.240 29.371 42.223 1.00 29.95 194 PRO B CA 1
ATOM 803 C C . PRO B 1 27 ? 11.652 30.716 41.711 1.00 30.35 194 PRO B C 1
ATOM 804 O O . PRO B 1 27 ? 11.376 31.598 42.491 1.00 33.24 194 PRO B O 1
ATOM 808 N N . THR B 1 28 ? 11.479 30.893 40.425 1.00 25.96 195 THR B N 1
ATOM 809 C CA . THR B 1 28 ? 10.940 32.169 39.935 1.00 25.08 195 THR B CA 1
ATOM 810 C C . THR B 1 28 ? 10.054 31.932 38.757 1.00 26.10 195 THR B C 1
ATOM 811 O O . THR B 1 28 ? 10.098 30.841 38.147 1.00 27.35 195 THR B O 1
ATOM 815 N N . MET B 1 29 ? 9.305 32.965 38.368 1.00 24.89 196 MET B N 1
ATOM 816 C CA . MET B 1 29 ? 8.462 32.847 37.199 1.00 27.99 196 MET B CA 1
ATOM 817 C C . MET B 1 29 ? 9.203 32.598 35.897 1.00 26.37 196 MET B C 1
ATOM 818 O O . MET B 1 29 ? 8.658 31.943 35.037 1.00 28.97 196 MET B O 1
ATOM 823 N N . THR B 1 30 ? 10.438 33.019 35.753 1.00 24.78 197 THR B N 1
ATOM 824 C CA . THR B 1 30 ? 11.141 32.732 34.541 1.00 28.64 197 THR B CA 1
ATOM 825 C C . THR B 1 30 ? 11.373 31.227 34.399 1.00 26.83 197 THR B C 1
ATOM 826 O O . THR B 1 30 ? 11.148 30.666 33.356 1.00 27.91 197 THR B O 1
ATOM 830 N N . TYR B 1 31 ? 11.727 30.573 35.504 1.00 27.09 198 TYR B N 1
ATOM 831 C CA . TYR B 1 31 ? 11.876 29.149 35.515 1.00 25.67 198 TYR B CA 1
ATOM 832 C C . TYR B 1 31 ? 10.565 28.483 35.225 1.00 24.91 198 TYR B C 1
ATOM 833 O O . TYR B 1 31 ? 10.521 27.553 34.422 1.00 26.10 198 TYR B O 1
ATOM 842 N N . VAL B 1 32 ? 9.468 29.029 35.765 1.00 26.35 199 VAL B N 1
ATOM 843 C CA . VAL B 1 32 ? 8.140 28.437 35.493 1.00 25.84 199 VAL B CA 1
ATOM 844 C C . VAL B 1 32 ? 7.793 28.462 33.994 1.00 26.90 199 VAL B C 1
ATOM 845 O O . VAL B 1 32 ? 7.236 27.496 33.433 1.00 25.80 199 VAL B O 1
ATOM 849 N N . ASN B 1 33 ? 7.995 29.602 33.383 1.00 27.97 200 ASN B N 1
ATOM 850 C CA . ASN B 1 33 ? 7.644 29.800 31.963 1.00 27.44 200 ASN B CA 1
ATOM 851 C C . ASN B 1 33 ? 8.482 28.907 31.046 1.00 26.25 200 ASN B C 1
ATOM 852 O O . ASN B 1 33 ? 7.961 28.280 30.106 1.00 25.42 200 ASN B O 1
ATOM 857 N N . GLU B 1 34 ? 9.754 28.784 31.376 1.00 23.58 201 GLU B N 1
ATOM 858 C CA . GLU B 1 34 ? 10.617 27.880 30.618 1.00 28.82 201 GLU B CA 1
ATOM 859 C C . GLU B 1 34 ? 10.186 26.382 30.793 1.00 24.64 201 GLU B C 1
ATOM 860 O O . GLU B 1 34 ? 10.241 25.627 29.844 1.00 25.20 201 GLU B O 1
ATOM 866 N N . ALA B 1 35 ? 9.826 25.966 32.010 1.00 25.18 202 ALA B N 1
ATOM 867 C CA . ALA B 1 35 ? 9.246 24.614 32.259 1.00 27.24 202 ALA B CA 1
ATOM 868 C C . ALA B 1 35 ? 7.969 24.363 31.458 1.00 25.31 202 ALA B C 1
ATOM 869 O O . ALA B 1 35 ? 7.792 23.328 30.767 1.00 20.80 202 ALA B O 1
ATOM 871 N N . ASN B 1 36 ? 7.086 25.340 31.474 1.00 27.86 203 ASN B N 1
ATOM 872 C CA . ASN B 1 36 ? 5.917 25.242 30.614 1.00 27.96 203 ASN B CA 1
ATOM 873 C C . ASN B 1 36 ? 6.226 25.118 29.130 1.00 27.49 203 ASN B C 1
ATOM 874 O O . ASN B 1 36 ? 5.524 24.395 28.412 1.00 27.99 203 ASN B O 1
ATOM 879 N N . ASP B 1 37 ? 7.244 25.848 28.667 1.00 26.35 204 ASP B N 1
ATOM 880 C CA . ASP B 1 37 ? 7.672 25.741 27.308 1.00 29.57 204 ASP B CA 1
ATOM 881 C C . ASP B 1 37 ? 8.284 24.353 27.018 1.00 26.61 204 ASP B C 1
ATOM 882 O O . ASP B 1 37 ? 8.120 23.856 25.930 1.00 27.81 204 ASP B O 1
ATOM 887 N N . LEU B 1 38 ? 9.015 23.757 27.950 1.00 24.64 205 LEU B N 1
ATOM 888 C CA . LEU B 1 38 ? 9.492 22.399 27.757 1.00 23.09 205 LEU B CA 1
ATOM 889 C C . LEU B 1 38 ? 8.322 21.405 27.606 1.00 24.62 205 LEU B C 1
ATOM 890 O O . LEU B 1 38 ? 8.279 20.547 26.686 1.00 26.99 205 LEU B O 1
ATOM 895 N N . ILE B 1 39 ? 7.345 21.556 28.477 1.00 24.07 206 ILE B N 1
ATOM 896 C CA . ILE B 1 39 ? 6.189 20.666 28.448 1.00 24.56 206 ILE B CA 1
ATOM 897 C C . ILE B 1 39 ? 5.525 20.721 27.062 1.00 28.54 206 ILE B C 1
ATOM 898 O O . ILE B 1 39 ? 5.198 19.655 26.497 1.00 27.49 206 ILE B O 1
ATOM 903 N N . LYS B 1 40 ? 5.277 21.931 26.553 1.00 31.44 207 LYS B N 1
ATOM 904 C CA . LYS B 1 40 ? 4.634 22.058 25.243 1.00 36.24 207 LYS B CA 1
ATOM 905 C C . LYS B 1 40 ? 5.496 21.475 24.111 1.00 34.26 207 LYS B C 1
ATOM 906 O O . LYS B 1 40 ? 4.993 20.837 23.174 1.00 30.99 207 LYS B O 1
ATOM 912 N N . ARG B 1 41 ? 6.787 21.724 24.162 1.00 28.32 208 ARG B N 1
ATOM 913 C CA . ARG B 1 41 ? 7.666 21.194 23.124 1.00 31.81 208 ARG B CA 1
ATOM 914 C C . ARG B 1 41 ? 7.707 19.673 23.053 1.00 30.75 208 ARG B C 1
ATOM 915 O O . ARG B 1 41 ? 7.787 19.085 21.974 1.00 33.73 208 ARG B O 1
ATOM 923 N N . TYR B 1 42 ? 7.776 19.035 24.217 1.00 27.03 209 TYR B N 1
ATOM 924 C CA . TYR B 1 42 ? 8.076 17.629 24.301 1.00 26.97 209 TYR B CA 1
ATOM 925 C C . TYR B 1 42 ? 6.871 16.775 24.700 1.00 29.98 209 TYR B C 1
ATOM 926 O O . TYR B 1 42 ? 7.064 15.636 25.104 1.00 31.16 209 TYR B O 1
ATOM 935 N N . GLY B 1 43 ? 5.665 17.311 24.516 1.00 27.12 210 GLY B N 1
ATOM 936 C CA . GLY B 1 43 ? 4.417 16.587 24.829 1.00 28.92 210 GLY B CA 1
ATOM 937 C C . GLY B 1 43 ? 4.281 16.110 26.258 1.00 31.31 210 GLY B C 1
ATOM 938 O O . GLY B 1 43 ? 3.886 14.989 26.526 1.00 28.63 210 GLY B O 1
ATOM 939 N N . GLY B 1 44 ? 4.615 16.992 27.185 1.00 29.50 211 GLY B N 1
ATOM 940 C CA . GLY B 1 44 ? 4.428 16.741 28.578 1.00 27.79 211 GLY B CA 1
ATOM 941 C C . GLY B 1 44 ? 2.961 16.874 28.959 1.00 26.82 211 GLY B C 1
ATOM 942 O O . GLY B 1 44 ? 2.152 17.383 28.188 1.00 26.00 211 GLY B O 1
ATOM 943 N N . ASN B 1 45 ? 2.661 16.444 30.171 1.00 24.56 212 ASN B N 1
ATOM 944 C CA . ASN B 1 45 ? 1.302 16.451 30.641 1.00 25.52 212 ASN B CA 1
ATOM 945 C C . ASN B 1 45 ? 0.997 17.850 31.175 1.00 25.60 212 ASN B C 1
ATOM 946 O O . ASN B 1 45 ? 1.803 18.430 31.902 1.00 29.04 212 ASN B O 1
ATOM 951 N N . THR B 1 46 ? -0.158 18.414 30.818 1.00 28.14 213 THR B N 1
ATOM 952 C CA . THR B 1 46 ? -0.540 19.771 31.216 1.00 30.17 213 THR B CA 1
ATOM 953 C C . THR B 1 46 ? -1.485 19.824 32.467 1.00 29.91 213 THR B C 1
ATOM 954 O O . THR B 1 46 ? -1.935 20.903 32.854 1.00 30.73 213 THR B O 1
ATOM 958 N N . ASN B 1 47 ? -1.751 18.674 33.099 1.00 28.60 214 ASN B N 1
ATOM 959 C CA . ASN B 1 47 ? -2.430 18.659 34.372 1.00 27.67 214 ASN B CA 1
ATOM 960 C C . ASN B 1 47 ? -1.685 19.535 35.378 1.00 29.77 214 ASN B C 1
ATOM 961 O O . ASN B 1 47 ? -0.438 19.457 35.508 1.00 29.82 214 ASN B O 1
ATOM 966 N N . VAL B 1 48 ? -2.423 20.391 36.055 1.00 26.61 215 VAL B N 1
ATOM 967 C CA . VAL B 1 48 ? -1.827 21.190 37.188 1.00 29.44 215 VAL B CA 1
ATOM 968 C C . VAL B 1 48 ? -2.673 20.990 38.424 1.00 27.19 215 VAL B C 1
ATOM 969 O O . VAL B 1 48 ? -3.805 21.435 38.450 1.00 30.96 215 VAL B O 1
ATOM 973 N N . THR B 1 49 ? -2.159 20.297 39.427 1.00 24.25 216 THR B N 1
ATOM 974 C CA . THR B 1 49 ? -2.895 19.934 40.609 1.00 26.63 216 THR B CA 1
ATOM 975 C C . THR B 1 49 ? -2.090 20.458 41.790 1.00 26.24 216 THR B C 1
ATOM 976 O O . THR B 1 49 ? -0.882 20.404 41.742 1.00 20.82 216 THR B O 1
ATOM 980 N N . THR B 1 50 ? -2.780 20.883 42.857 1.00 25.07 217 THR B N 1
ATOM 981 C C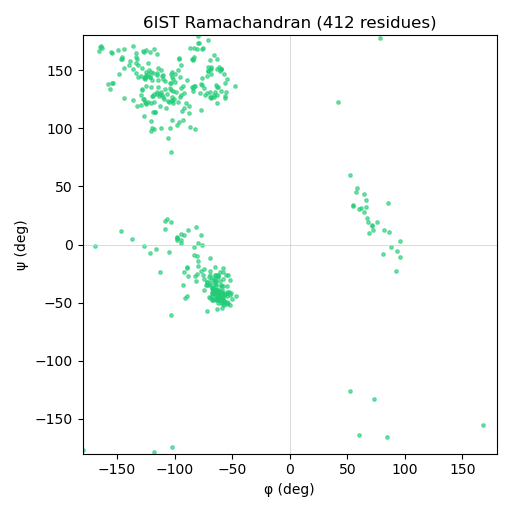A . THR B 1 50 ? -2.103 21.273 44.095 1.00 23.98 217 THR B CA 1
ATOM 982 C C . THR B 1 50 ? -2.241 20.161 45.116 1.00 23.29 217 THR B C 1
ATOM 983 O O . THR B 1 50 ? -3.320 19.673 45.379 1.00 24.67 217 THR B O 1
ATOM 987 N N . TYR B 1 51 ? -1.147 19.825 45.748 1.00 19.68 218 TYR B N 1
ATOM 988 C CA . TYR B 1 51 ? -1.096 18.870 46.780 1.00 20.81 218 TYR B CA 1
ATOM 989 C C . TYR B 1 51 ? -0.798 19.542 48.118 1.00 20.88 218 TYR B C 1
ATOM 990 O O . TYR B 1 51 ? 0.156 20.262 48.226 1.00 21.39 218 TYR B O 1
ATOM 999 N N . ASN B 1 52 ? -1.602 19.266 49.121 1.00 23.01 219 ASN B N 1
ATOM 1000 C CA . ASN B 1 52 ? -1.219 19.613 50.470 1.00 24.78 219 ASN B CA 1
ATOM 1001 C C . ASN B 1 52 ? -0.063 18.750 50.861 1.00 25.56 219 ASN B C 1
ATOM 1002 O O . ASN B 1 52 ? 0.113 17.673 50.295 1.00 26.53 219 ASN B O 1
ATOM 1007 N N . HIS B 1 53 ? 0.784 19.284 51.743 1.00 26.15 220 HIS B N 1
ATOM 1008 C CA . HIS B 1 53 ? 2.060 18.682 52.067 1.00 30.69 220 HIS B CA 1
ATOM 1009 C C . HIS B 1 53 ? 1.972 17.259 52.599 1.00 30.34 220 HIS B C 1
ATOM 1010 O O . HIS B 1 53 ? 2.905 16.470 52.438 1.00 32.89 220 HIS B O 1
ATOM 1017 N N . ASP B 1 54 ? 0.863 16.957 53.260 1.00 33.15 221 ASP B N 1
ATOM 1018 C CA . ASP B 1 54 ? 0.584 15.676 53.873 1.00 33.93 221 ASP B CA 1
ATOM 1019 C C . ASP B 1 54 ? 0.033 14.625 52.915 1.00 31.20 221 ASP B C 1
ATOM 1020 O O . ASP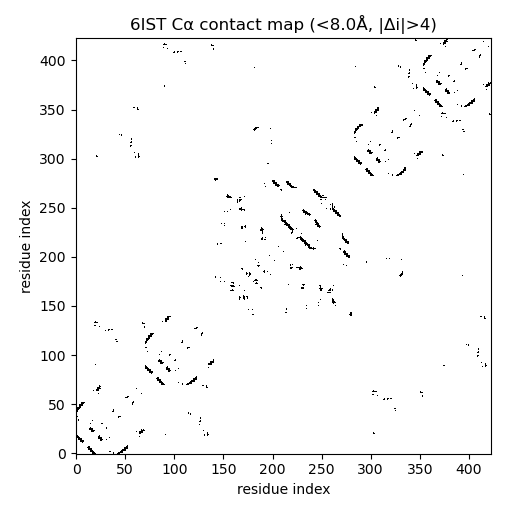 B 1 54 ? -0.161 13.464 53.314 1.00 33.67 221 ASP B O 1
ATOM 1025 N N . ASN B 1 55 ? -0.300 15.025 51.691 1.00 27.46 222 ASN B N 1
ATOM 1026 C CA . ASN B 1 55 ? -0.963 14.111 50.749 1.00 26.48 222 ASN B CA 1
ATOM 1027 C C . ASN B 1 55 ? -0.088 12.899 50.403 1.00 27.03 222 ASN B C 1
ATOM 1028 O O . ASN B 1 55 ? 1.084 13.067 50.140 1.00 26.10 222 ASN B O 1
ATOM 1033 N N . PHE B 1 56 ? -0.663 11.685 50.393 1.00 25.93 223 PHE B N 1
ATOM 1034 C CA . PHE B 1 56 ? 0.105 10.462 50.171 1.00 26.65 223 PHE B CA 1
ATOM 1035 C C . PHE B 1 56 ? 0.577 10.325 48.723 1.00 22.79 223 PHE B C 1
ATOM 1036 O O . PHE B 1 56 ? 1.630 9.787 48.448 1.00 25.04 223 PHE B O 1
ATOM 1044 N N . GLY B 1 57 ? -0.201 10.830 47.786 1.00 24.59 224 GLY B N 1
ATOM 1045 C CA . GLY B 1 57 ? 0.233 10.865 46.398 1.00 24.46 224 GLY B CA 1
ATOM 1046 C C . GLY B 1 57 ? 1.494 11.709 46.267 1.00 25.46 224 GLY B C 1
ATOM 1047 O O . GLY B 1 57 ? 2.477 11.264 45.676 1.00 28.15 224 GLY B O 1
ATOM 1048 N N . LEU B 1 58 ? 1.514 12.860 46.927 1.00 25.18 225 LEU B N 1
ATOM 1049 C CA . LEU B 1 58 ? 2.706 13.734 46.911 1.00 23.77 225 LEU B CA 1
ATOM 1050 C C . LEU B 1 58 ? 3.881 13.049 47.566 1.00 23.01 225 LEU B C 1
ATOM 1051 O O . LEU B 1 58 ? 4.996 13.079 47.012 1.00 23.65 225 LEU B O 1
ATOM 1056 N N . LYS B 1 59 ? 3.655 12.478 48.748 1.00 24.92 226 LYS B N 1
ATOM 1057 C CA . LYS B 1 59 ? 4.725 11.701 49.395 1.00 27.15 226 LYS B CA 1
ATOM 1058 C C . LYS B 1 59 ? 5.319 10.571 48.528 1.00 24.50 226 LYS B C 1
ATOM 1059 O O . LYS B 1 59 ? 6.503 10.321 48.593 1.00 25.44 226 LYS B O 1
ATOM 1065 N N . MET B 1 60 ? 4.509 9.896 47.715 1.00 23.93 227 MET B N 1
ATOM 1066 C CA . MET B 1 60 ? 5.030 8.840 46.832 1.00 26.28 227 MET B CA 1
ATOM 1067 C C . MET B 1 60 ? 5.864 9.476 45.733 1.00 25.59 227 MET B C 1
ATOM 1068 O O . MET B 1 60 ? 6.966 8.996 45.460 1.00 23.24 227 MET B O 1
ATOM 1073 N N . MET B 1 61 ? 5.377 10.568 45.118 1.00 25.12 228 MET B N 1
ATOM 1074 C CA . MET B 1 61 ? 6.168 11.260 44.112 1.00 25.38 228 MET B CA 1
ATOM 1075 C C . MET B 1 61 ? 7.502 11.713 44.701 1.00 25.26 228 MET B C 1
ATOM 1076 O O . MET B 1 61 ? 8.539 11.552 44.059 1.00 27.48 228 MET B O 1
ATOM 1081 N N . GLU B 1 62 ? 7.475 12.220 45.929 1.00 25.44 229 GLU B N 1
ATOM 1082 C CA . GLU B 1 62 ? 8.660 12.818 46.525 1.00 28.96 229 GLU B CA 1
ATOM 1083 C C . GLU B 1 62 ? 9.662 11.741 46.876 1.00 28.67 229 GLU B C 1
ATOM 1084 O O . GLU B 1 62 ? 10.878 11.967 46.767 1.00 31.04 229 GLU B O 1
ATOM 1090 N N . ALA B 1 63 ? 9.169 10.574 47.232 1.00 26.19 230 ALA B N 1
ATOM 1091 C CA . ALA B 1 63 ? 10.081 9.421 47.425 1.00 27.32 230 ALA B CA 1
ATOM 1092 C C . ALA B 1 63 ? 10.676 8.841 46.140 1.00 26.86 230 ALA B C 1
ATOM 1093 O O . ALA B 1 63 ? 11.761 8.265 46.139 1.00 28.28 230 ALA B O 1
ATOM 1095 N N . ALA B 1 64 ? 9.911 8.841 45.062 1.00 25.97 231 ALA B N 1
ATOM 1096 C CA . ALA B 1 64 ? 10.336 8.158 43.872 1.00 26.74 231 ALA B CA 1
ATOM 1097 C C . ALA B 1 64 ? 11.181 9.077 42.989 1.00 28.96 231 ALA B C 1
ATOM 1098 O O . ALA B 1 64 ? 12.029 8.572 42.239 1.00 30.61 231 ALA B O 1
ATOM 1100 N N . LEU B 1 65 ? 10.960 10.392 43.079 1.00 25.91 232 LEU B N 1
ATOM 1101 C CA . LEU B 1 65 ? 11.597 11.353 42.202 1.00 26.24 232 LEU B CA 1
ATOM 1102 C C . LEU B 1 65 ? 12.593 12.205 43.005 1.00 25.97 232 LEU B C 1
ATOM 1103 O O . LEU B 1 65 ? 12.185 13.140 43.655 1.00 27.19 232 LEU B O 1
ATOM 1108 N N . PRO B 1 66 ? 13.901 11.896 42.934 1.00 28.07 233 PRO B N 1
ATOM 1109 C CA . PRO B 1 66 ? 14.860 12.748 43.623 1.00 29.84 233 PRO B CA 1
ATOM 1110 C C . PRO B 1 66 ? 14.857 14.210 43.162 1.00 26.57 233 PRO B C 1
ATOM 1111 O O . PRO B 1 66 ? 14.637 14.544 41.967 1.00 26.02 233 PRO B O 1
ATOM 1115 N N . GLN B 1 67 ? 15.218 15.081 44.094 1.00 27.09 234 GLN B N 1
ATOM 1116 C CA . GLN B 1 67 ? 15.264 16.471 43.833 1.00 26.26 234 GLN B CA 1
ATOM 1117 C C . GLN B 1 67 ? 16.580 16.791 43.180 1.00 28.19 234 GLN B C 1
ATOM 1118 O O . GLN B 1 67 ? 17.619 16.285 43.573 1.00 27.37 234 GLN B O 1
ATOM 1124 N N . VAL B 1 68 ? 16.534 17.608 42.151 1.00 24.45 235 VAL B N 1
ATOM 1125 C CA . VAL B 1 68 ? 17.768 18.235 41.669 1.00 29.47 235 VAL B CA 1
ATOM 1126 C C . VAL B 1 68 ? 17.595 19.726 41.681 1.00 31.18 235 VAL B C 1
ATOM 1127 O O . VAL B 1 68 ? 16.483 20.256 41.580 1.00 25.32 235 VAL B O 1
ATOM 1131 N N . LYS B 1 69 ? 18.728 20.398 41.753 1.00 33.78 236 LYS B N 1
ATOM 1132 C CA . LYS B 1 69 ? 18.760 21.793 42.128 1.00 45.09 236 LYS B CA 1
ATOM 1133 C C . LYS B 1 69 ? 18.986 22.715 40.951 1.00 48.74 236 LYS B C 1
ATOM 1134 O O . LYS B 1 69 ? 19.875 22.507 40.135 1.00 40.18 236 LYS B O 1
ATOM 1140 N N . VAL B 1 70 ? 18.164 23.758 40.976 1.00 62.27 237 VAL B N 1
ATOM 1141 C CA . VAL B 1 70 ? 18.110 24.925 40.109 1.00 65.98 237 VAL B CA 1
ATOM 1142 C C . VAL B 1 70 ? 16.640 25.377 40.327 1.00 75.21 237 VAL B C 1
ATOM 1143 O O . VAL B 1 70 ? 15.941 24.879 41.279 1.00 69.16 237 VAL B O 1
ATOM 1147 N N . MET C 2 1 ? -4.210 -4.780 14.321 1.00 57.79 1 MET C N 1
ATOM 1148 C CA . MET C 2 1 ? -2.993 -5.486 13.816 1.00 53.60 1 MET C CA 1
ATOM 1149 C C . MET C 2 1 ? -2.952 -5.506 12.259 1.00 47.01 1 MET C C 1
ATOM 1150 O O . MET C 2 1 ? -3.851 -4.978 11.574 1.00 38.49 1 MET C O 1
ATOM 1155 N N . VAL C 2 2 ? -1.873 -6.035 11.681 1.00 41.16 2 VAL C N 1
ATOM 1156 C CA . VAL C 2 2 ? -1.596 -5.753 10.269 1.00 35.30 2 VAL C CA 1
ATOM 1157 C C . VAL C 2 2 ? -2.515 -6.496 9.308 1.00 31.39 2 VAL C C 1
ATOM 1158 O O . VAL C 2 2 ? -2.754 -7.674 9.453 1.00 32.60 2 VAL C O 1
ATOM 1162 N N . LYS C 2 3 ? -3.015 -5.772 8.320 1.00 29.62 3 LYS C N 1
ATOM 1163 C CA . LYS C 2 3 ? -3.923 -6.329 7.363 1.00 33.66 3 LYS C CA 1
ATOM 1164 C C . LYS C 2 3 ? -3.122 -6.816 6.091 1.00 25.59 3 LYS C C 1
ATOM 1165 O O . LYS C 2 3 ? -2.370 -6.083 5.462 1.00 26.12 3 LYS C O 1
ATOM 1171 N N . LEU C 2 4 ? -3.378 -8.039 5.723 1.00 25.90 4 LEU C N 1
ATOM 1172 C CA . LEU C 2 4 ? -2.752 -8.653 4.583 1.00 24.91 4 LEU C CA 1
ATOM 1173 C C . LEU C 2 4 ? -2.960 -7.828 3.311 1.00 23.29 4 LEU C C 1
ATOM 1174 O O . LEU C 2 4 ? -2.047 -7.629 2.535 1.00 20.64 4 LEU C O 1
ATOM 1179 N N . ASN C 2 5 ? -4.164 -7.324 3.106 1.00 22.41 5 ASN C N 1
ATOM 1180 C CA . ASN C 2 5 ? -4.449 -6.498 1.928 1.00 25.26 5 ASN C CA 1
ATOM 1181 C C . ASN C 2 5 ? -3.617 -5.250 1.856 1.00 24.58 5 ASN C C 1
ATOM 1182 O O . ASN C 2 5 ? -3.289 -4.817 0.779 1.00 26.04 5 ASN C O 1
ATOM 1187 N N . ASP C 2 6 ? -3.248 -4.683 2.996 1.00 22.22 6 ASP C N 1
ATOM 1188 C CA . ASP C 2 6 ? -2.380 -3.520 2.987 1.00 25.05 6 ASP C CA 1
ATOM 1189 C C . ASP C 2 6 ? -1.008 -3.865 2.488 1.00 20.76 6 ASP C C 1
ATOM 1190 O O . ASP C 2 6 ? -0.455 -3.165 1.647 1.00 22.16 6 ASP C O 1
ATOM 1195 N N . VAL C 2 7 ? -0.453 -4.958 2.998 1.00 18.98 7 VAL C N 1
ATOM 1196 C CA . VAL C 2 7 ? 0.828 -5.400 2.483 1.00 19.94 7 VAL C CA 1
ATOM 1197 C C . VAL C 2 7 ? 0.789 -5.733 0.998 1.00 18.93 7 VAL C C 1
ATOM 1198 O O . VAL C 2 7 ? 1.592 -5.287 0.265 1.00 22.19 7 VAL C O 1
ATOM 1202 N N . LEU C 2 8 ? -0.211 -6.454 0.571 1.00 18.59 8 LEU C N 1
ATOM 1203 C CA . LEU C 2 8 ? -0.240 -6.823 -0.819 1.00 20.72 8 LEU C CA 1
ATOM 1204 C C . LEU C 2 8 ? -0.461 -5.652 -1.755 1.00 20.11 8 LEU C C 1
ATOM 1205 O O . LEU C 2 8 ? 0.103 -5.609 -2.837 1.00 18.41 8 LEU C O 1
ATOM 1210 N N . SER C 2 9 ? -1.294 -4.713 -1.346 1.00 24.10 9 SER C N 1
ATOM 1211 C CA . SER C 2 9 ? -1.431 -3.473 -2.128 1.00 22.48 9 SER C CA 1
ATOM 1212 C C . SER C 2 9 ? -0.085 -2.758 -2.295 1.00 23.11 9 SER C C 1
ATOM 1213 O O . SER C 2 9 ? 0.320 -2.403 -3.373 1.00 21.88 9 SER C O 1
ATOM 1216 N N . TYR C 2 10 ? 0.621 -2.599 -1.200 1.00 21.09 10 TYR C N 1
ATOM 1217 C CA . TYR C 2 10 ? 1.909 -1.930 -1.211 1.00 22.50 10 TYR C CA 1
ATOM 1218 C C . TYR C 2 10 ? 2.929 -2.675 -2.083 1.00 23.21 10 TYR C C 1
ATOM 1219 O O . TYR C 2 10 ? 3.563 -2.088 -2.973 1.00 21.82 10 TYR C O 1
ATOM 1228 N N . VAL C 2 11 ? 3.057 -3.971 -1.851 1.00 21.94 11 VAL C N 1
ATOM 1229 C CA . VAL C 2 11 ? 3.982 -4.808 -2.645 1.00 21.54 11 VAL C CA 1
ATOM 1230 C C . VAL C 2 11 ? 3.657 -4.805 -4.139 1.00 22.35 11 VAL C C 1
ATOM 1231 O O . VAL C 2 11 ? 4.540 -4.526 -4.955 1.00 20.56 11 VAL C O 1
ATOM 1235 N N . ASN C 2 12 ? 2.403 -5.048 -4.493 1.00 23.16 12 ASN C N 1
ATOM 1236 C CA . ASN C 2 12 ? 2.036 -4.986 -5.895 1.00 24.13 12 ASN C CA 1
ATOM 1237 C C . ASN C 2 12 ? 2.289 -3.582 -6.532 1.00 25.06 12 ASN C C 1
ATOM 1238 O O . ASN C 2 12 ? 2.663 -3.495 -7.708 1.00 24.12 12 ASN C O 1
ATOM 1243 N N . GLY C 2 13 ? 2.099 -2.528 -5.744 1.00 25.19 13 GLY C N 1
ATOM 1244 C CA . GLY C 2 13 ? 2.420 -1.133 -6.095 1.00 28.79 13 GLY C CA 1
ATOM 1245 C C . GLY C 2 13 ? 3.891 -0.892 -6.361 1.00 28.35 13 GLY C C 1
ATOM 1246 O O . GLY C 2 13 ? 4.254 0.016 -7.060 1.00 30.03 13 GLY C O 1
ATOM 1247 N N . LEU C 2 14 ? 4.770 -1.695 -5.789 1.00 26.47 14 LEU C N 1
ATOM 1248 C CA . LEU C 2 14 ? 6.176 -1.506 -6.066 1.00 27.09 14 LEU C CA 1
ATOM 1249 C C . LEU C 2 14 ? 6.625 -2.073 -7.373 1.00 25.13 14 LEU C C 1
ATOM 1250 O O . LEU C 2 14 ? 7.759 -1.850 -7.765 1.00 26.61 14 LEU C O 1
ATOM 1255 N N . VAL C 2 15 ? 5.820 -2.903 -7.999 1.00 25.24 15 VAL C N 1
ATOM 1256 C CA . VAL C 2 15 ? 6.263 -3.551 -9.225 1.00 26.43 15 VAL C CA 1
ATOM 1257 C C . VAL C 2 15 ? 6.703 -2.534 -10.289 1.00 27.42 15 VAL C C 1
ATOM 1258 O O . VAL C 2 15 ? 5.970 -1.593 -10.611 1.00 25.78 15 VAL C O 1
ATOM 1262 N N . GLY C 2 16 ? 7.919 -2.682 -10.807 1.00 24.60 16 GLY C N 1
ATOM 1263 C CA . GLY C 2 16 ? 8.436 -1.753 -11.781 1.00 25.41 16 GLY C CA 1
ATOM 1264 C C . GLY C 2 16 ? 9.304 -0.659 -11.194 1.00 27.27 16 GLY C C 1
ATOM 1265 O O . GLY C 2 16 ? 10.008 -0.005 -11.917 1.00 30.13 16 GLY C O 1
ATOM 1266 N N . LYS C 2 17 ? 9.324 -0.535 -9.877 1.00 27.21 17 LYS C N 1
ATOM 1267 C CA . LYS C 2 17 ? 10.172 0.410 -9.153 1.00 28.30 17 LYS C CA 1
ATOM 1268 C C . LYS C 2 17 ? 11.101 -0.416 -8.262 1.00 27.41 17 LYS C C 1
ATOM 1269 O O . LYS C 2 17 ? 10.990 -1.619 -8.174 1.00 23.61 17 LYS C O 1
ATOM 1275 N N . GLY C 2 18 ? 11.936 0.250 -7.501 1.00 27.19 18 GLY C N 1
ATOM 1276 C CA . GLY C 2 18 ? 12.825 -0.478 -6.588 1.00 28.92 18 GLY C CA 1
ATOM 1277 C C . GLY C 2 18 ? 12.986 0.309 -5.329 1.00 28.54 18 GLY C C 1
ATOM 1278 O O . GLY C 2 18 ? 12.847 1.528 -5.355 1.00 28.74 18 GLY C O 1
ATOM 1279 N N . VAL C 2 19 ? 13.246 -0.385 -4.231 1.00 26.98 19 VAL C N 1
ATOM 1280 C CA . VAL C 2 19 ? 13.550 0.236 -2.980 1.0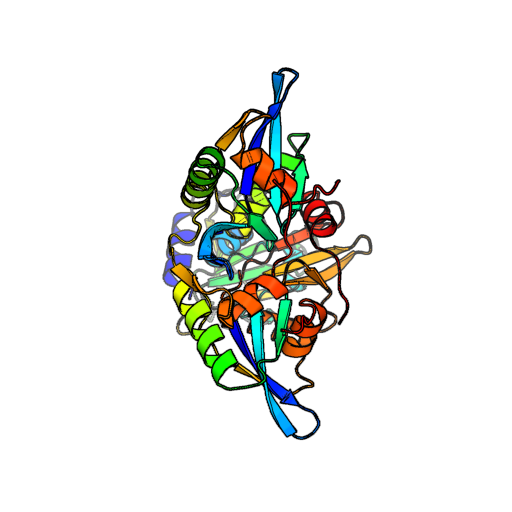0 26.15 19 VAL C CA 1
ATOM 1281 C C . VAL C 2 19 ? 14.908 -0.163 -2.528 1.00 25.76 19 VAL C C 1
ATOM 1282 O O . VAL C 2 19 ? 15.317 -1.286 -2.742 1.00 20.68 19 VAL C O 1
ATOM 1286 N N . ASP C 2 20 ? 15.627 0.801 -1.930 1.00 27.00 20 ASP C N 1
ATOM 1287 C CA . ASP C 2 20 ? 16.979 0.593 -1.423 1.00 28.99 20 ASP C CA 1
ATOM 1288 C C . ASP C 2 20 ? 16.896 0.903 0.063 1.00 27.46 20 ASP C C 1
ATOM 1289 O O . ASP C 2 20 ? 16.784 2.048 0.422 1.00 33.13 20 ASP C O 1
ATOM 1294 N N . ALA C 2 21 ? 16.943 -0.113 0.908 1.00 25.94 21 ALA C N 1
ATOM 1295 C CA . ALA C 2 21 ? 16.744 0.066 2.348 1.00 28.69 21 ALA C CA 1
ATOM 1296 C C . ALA C 2 21 ? 18.019 0.354 3.094 1.00 30.51 21 ALA C C 1
ATOM 1297 O O . ALA C 2 21 ? 17.978 0.906 4.174 1.00 35.74 21 ALA C O 1
ATOM 1299 N N . ASP C 2 22 ? 19.141 0.014 2.512 1.00 27.87 22 ASP C N 1
ATOM 1300 C CA . ASP C 2 22 ? 20.360 0.053 3.248 1.00 28.14 22 ASP C CA 1
ATOM 1301 C C . ASP C 2 22 ? 21.432 0.934 2.692 1.00 27.38 22 ASP C C 1
ATOM 1302 O O . ASP C 2 22 ? 22.420 1.121 3.379 1.00 25.75 22 ASP C O 1
ATOM 1307 N N . GLY C 2 23 ? 21.248 1.500 1.502 1.00 23.21 23 GLY C N 1
ATOM 1308 C CA . GLY C 2 23 ? 22.298 2.345 0.922 1.00 24.02 23 GLY C CA 1
ATOM 1309 C C . GLY C 2 23 ? 23.478 1.617 0.359 1.00 25.41 23 GLY C C 1
ATOM 1310 O O . GLY C 2 23 ? 24.511 2.265 0.176 1.00 23.64 23 GLY C O 1
ATOM 1311 N N . TRP C 2 24 ? 23.360 0.323 0.061 1.00 21.39 24 TRP C N 1
ATOM 1312 C CA . TRP C 2 24 ? 24.395 -0.478 -0.594 1.00 22.62 24 TRP C CA 1
ATOM 1313 C C . TRP C 2 24 ? 23.852 -1.215 -1.778 1.00 23.73 24 TRP C C 1
ATOM 1314 O O . TRP C 2 24 ? 22.806 -1.829 -1.651 1.00 21.13 24 TRP C O 1
ATOM 1325 N N . TYR C 2 25 ? 24.562 -1.147 -2.892 1.00 23.98 25 TYR C N 1
ATOM 1326 C CA . TYR C 2 25 ? 24.361 -1.974 -4.073 1.00 24.67 25 TYR C CA 1
ATOM 1327 C C . TYR C 2 25 ? 22.977 -1.841 -4.708 1.00 23.54 25 TYR C C 1
ATOM 1328 O O . TYR C 2 25 ? 22.443 -2.820 -5.271 1.00 22.21 25 TYR C O 1
ATOM 1337 N N . GLY C 2 26 ? 22.246 -0.610 -4.633 1.00 25.65 27 GLY C N 1
ATOM 1338 C CA . GLY C 2 26 ? 20.891 -0.258 -5.087 1.00 25.23 27 GLY C CA 1
ATOM 1339 C C . GLY C 2 26 ? 19.831 -1.214 -4.571 1.00 23.04 27 GLY C C 1
ATOM 1340 O O . GLY C 2 26 ? 19.705 -1.457 -3.351 1.00 23.00 27 GLY C O 1
ATOM 1341 N N . THR C 2 27 A 19.042 -1.766 -5.488 1.00 20.59 27 THR C N 1
ATOM 1342 C CA . THR C 2 27 A 17.795 -2.431 -5.065 1.00 21.83 27 THR C CA 1
ATOM 1343 C C . THR C 2 27 A 17.975 -3.946 -5.100 1.00 19.64 27 THR C C 1
ATOM 1344 O O . THR C 2 27 A 17.649 -4.601 -6.030 1.00 20.04 27 THR C O 1
ATOM 1348 N N . GLN C 2 28 ? 18.627 -4.511 -4.065 1.00 16.61 28 GLN C N 1
ATOM 1349 C CA . GLN C 2 28 ? 18.838 -5.923 -3.934 1.00 18.91 28 GLN C CA 1
ATOM 1350 C C . GLN C 2 28 ? 17.598 -6.658 -3.422 1.00 15.38 28 GLN C C 1
ATOM 1351 O O . GLN C 2 28 ? 16.619 -6.004 -3.014 1.00 16.06 28 GLN C O 1
ATOM 1357 N N . CYS C 2 29 ? 17.661 -7.974 -3.397 1.00 17.75 29 CYS C N 1
ATOM 1358 C CA . CYS C 2 29 ? 16.479 -8.746 -2.941 1.00 16.26 29 CYS C CA 1
ATOM 1359 C C . CYS C 2 29 ? 16.093 -8.493 -1.497 1.00 17.60 29 CYS C C 1
ATOM 1360 O O . CYS C 2 29 ? 14.888 -8.240 -1.170 1.00 15.75 29 CYS C O 1
ATOM 1363 N N . MET C 2 30 ? 17.098 -8.466 -0.622 1.00 16.85 30 MET C N 1
ATOM 1364 C CA . MET C 2 30 ? 16.794 -8.232 0.794 1.00 19.52 30 MET C CA 1
ATOM 1365 C C . MET C 2 30 ? 16.207 -6.838 1.068 1.00 21.41 30 MET C C 1
ATOM 1366 O O . MET C 2 30 ? 15.439 -6.658 2.030 1.00 19.64 30 MET C O 1
ATOM 1371 N N . ASP C 2 31 ? 16.590 -5.819 0.273 1.00 19.78 31 ASP C N 1
ATOM 1372 C CA . ASP C 2 31 ? 16.032 -4.511 0.379 1.00 22.07 31 ASP C CA 1
ATOM 1373 C C . ASP C 2 31 ? 14.508 -4.501 0.367 1.00 20.89 31 ASP C C 1
ATOM 1374 O O . ASP C 2 31 ? 13.930 -3.739 1.085 1.00 19.97 31 ASP C O 1
ATOM 1379 N N . LEU C 2 32 ? 13.883 -5.311 -0.494 1.00 16.34 32 LEU C N 1
ATOM 1380 C CA . LEU C 2 32 ? 12.439 -5.324 -0.542 1.00 19.67 32 LEU C CA 1
ATOM 1381 C C . LEU C 2 32 ? 11.839 -5.890 0.727 1.00 18.88 32 LEU C C 1
ATOM 1382 O O . LEU C 2 32 ? 10.933 -5.296 1.334 1.00 20.50 32 LEU C O 1
ATOM 1387 N N . THR C 2 33 ? 12.370 -7.037 1.154 1.00 18.52 33 THR C N 1
ATOM 1388 C CA . THR C 2 33 ? 11.863 -7.712 2.343 1.00 18.87 33 THR C CA 1
ATOM 1389 C C . THR C 2 33 ? 12.062 -6.805 3.524 1.00 16.57 33 THR C C 1
ATOM 1390 O O . THR C 2 33 ? 11.194 -6.679 4.376 1.00 18.17 33 THR C O 1
ATOM 1394 N N . VAL C 2 34 ? 13.213 -6.171 3.599 1.00 15.96 34 VAL C N 1
ATOM 1395 C CA . VAL C 2 34 ? 13.466 -5.300 4.755 1.00 16.35 34 VAL C CA 1
ATOM 1396 C C . VAL C 2 34 ? 12.539 -4.068 4.738 1.00 18.11 34 VAL C C 1
ATOM 1397 O O . VAL C 2 34 ? 11.981 -3.737 5.749 1.00 20.17 34 VAL C O 1
ATOM 1401 N N . ASP C 2 35 ? 12.264 -3.529 3.564 1.00 18.72 35 ASP C N 1
ATOM 1402 C CA . ASP C 2 35 ? 11.422 -2.372 3.480 1.00 20.33 35 ASP C CA 1
ATOM 1403 C C . ASP C 2 35 ? 10.048 -2.745 3.987 1.00 19.31 35 ASP C C 1
ATOM 1404 O O . ASP C 2 35 ? 9.406 -2.011 4.752 1.00 18.51 35 ASP C O 1
ATOM 1409 N N . VAL C 2 36 ? 9.482 -3.772 3.387 1.00 17.91 36 VAL C N 1
ATOM 1410 C CA . VAL C 2 36 ? 8.144 -4.186 3.791 1.00 19.13 36 VAL C CA 1
ATOM 1411 C C . VAL C 2 36 ? 8.017 -4.565 5.264 1.00 18.96 36 VAL C C 1
ATOM 1412 O O . VAL C 2 36 ? 7.072 -4.149 5.974 1.00 20.68 36 VAL C O 1
ATOM 1416 N N . MET C 2 37 ? 8.948 -5.352 5.781 1.00 18.44 37 MET C N 1
ATOM 1417 C CA . MET C 2 37 ? 8.872 -5.717 7.137 1.00 17.02 37 MET C CA 1
ATOM 1418 C C . MET C 2 37 ? 9.025 -4.456 8.069 1.00 18.77 37 MET C C 1
ATOM 1419 O O . MET C 2 37 ? 8.316 -4.379 9.090 1.00 18.59 37 MET C O 1
ATOM 1424 N N . GLN C 2 38 ? 9.934 -3.540 7.768 1.00 20.28 38 GLN C N 1
ATOM 1425 C CA . GLN C 2 38 ? 10.094 -2.322 8.563 1.00 22.35 38 GLN C CA 1
ATOM 1426 C C . GLN C 2 38 ? 8.819 -1.441 8.549 1.00 20.88 38 GLN C C 1
ATOM 1427 O O . GLN C 2 38 ? 8.332 -1.083 9.564 1.00 22.71 38 GLN C O 1
ATOM 1433 N N . ARG C 2 39 ? 8.245 -1.189 7.382 1.00 21.26 39 ARG C N 1
ATOM 1434 C CA . ARG C 2 39 ? 7.067 -0.317 7.308 1.00 21.31 39 ARG C CA 1
ATOM 1435 C C . ARG C 2 39 ? 5.860 -0.914 7.977 1.00 23.57 39 ARG C C 1
ATOM 1436 O O . ARG C 2 39 ? 5.069 -0.191 8.584 1.00 23.27 39 ARG C O 1
ATOM 1444 N N . PHE C 2 40 ? 5.637 -2.217 7.799 1.00 19.79 40 PHE C N 1
ATOM 1445 C CA . PHE C 2 40 ? 4.424 -2.804 8.314 1.00 19.41 40 PHE C CA 1
ATOM 1446 C C . PHE C 2 40 ? 4.498 -3.407 9.698 1.00 20.03 40 PHE C C 1
ATOM 1447 O O . PHE C 2 40 ? 3.504 -3.370 10.462 1.00 22.41 40 PHE C O 1
ATOM 1455 N N . PHE C 2 41 ? 5.619 -3.987 10.027 1.00 20.01 41 PHE C N 1
ATOM 1456 C CA . PHE C 2 41 ? 5.771 -4.673 11.308 1.00 22.47 41 PHE C CA 1
ATOM 1457 C C . PHE C 2 41 ? 6.802 -4.072 12.257 1.00 22.53 41 PHE C C 1
ATOM 1458 O O . PHE C 2 41 ? 6.968 -4.574 13.337 1.00 25.79 41 PHE C O 1
ATOM 1466 N N . GLY C 2 42 ? 7.504 -3.052 11.828 1.00 22.28 42 GLY C N 1
ATOM 1467 C CA . GLY C 2 42 ? 8.519 -2.402 12.675 1.00 21.96 42 GLY C CA 1
ATOM 1468 C C . GLY C 2 42 ? 9.687 -3.361 12.920 1.00 24.29 42 GLY C C 1
ATOM 1469 O O . GLY C 2 42 ? 10.438 -3.172 13.885 1.00 23.10 42 GLY C O 1
ATOM 1470 N N . TRP C 2 43 ? 9.871 -4.337 12.046 1.00 20.88 43 TRP C N 1
ATOM 1471 C CA . TRP C 2 43 ? 10.961 -5.342 12.169 1.00 18.94 43 TRP C CA 1
ATOM 1472 C C . TRP C 2 43 ? 11.982 -5.040 11.065 1.00 19.26 43 TRP C C 1
ATOM 1473 O O . TRP C 2 43 ? 11.605 -5.021 9.875 1.00 22.03 43 TRP C O 1
ATOM 1484 N N . ARG C 2 44 ? 13.265 -4.843 11.409 1.00 19.53 44 ARG C N 1
ATOM 1485 C CA . ARG C 2 44 ? 14.353 -4.783 10.390 1.00 17.14 44 ARG C CA 1
ATOM 1486 C C . ARG C 2 44 ? 15.143 -6.116 10.410 1.00 18.86 44 ARG C C 1
ATOM 1487 O O . ARG C 2 44 ? 15.973 -6.353 11.290 1.00 18.16 44 ARG C O 1
ATOM 1495 N N . PRO C 2 45 ? 14.864 -7.021 9.456 1.00 19.03 45 PRO C N 1
ATOM 1496 C CA . PRO C 2 45 ? 15.631 -8.239 9.383 1.00 19.78 45 PRO C CA 1
ATOM 1497 C C . PRO C 2 45 ? 17.075 -7.900 9.176 1.00 19.78 45 PRO C C 1
ATOM 1498 O O . PRO C 2 45 ? 17.393 -6.948 8.529 1.00 21.32 45 PRO C O 1
ATOM 1502 N N . TYR C 2 46 ? 17.913 -8.777 9.661 1.00 23.16 46 TYR C N 1
ATOM 1503 C CA . TYR C 2 46 ? 19.342 -8.579 9.655 1.00 25.14 46 TYR C CA 1
ATOM 1504 C C . TYR C 2 46 ? 20.008 -9.408 8.561 1.00 20.94 46 TYR C C 1
ATOM 1505 O O . TYR C 2 46 ? 19.550 -10.466 8.177 1.00 21.79 46 TYR C O 1
ATOM 1514 N N . GLY C 2 47 ? 21.079 -8.897 7.984 1.00 21.48 47 GLY C N 1
ATOM 1515 C CA . GLY C 2 47 ? 21.930 -9.709 7.137 1.00 22.46 47 GLY C CA 1
ATOM 1516 C C . GLY C 2 47 ? 21.490 -9.841 5.701 1.00 22.16 47 GLY C C 1
ATOM 1517 O O . GLY C 2 47 ? 20.717 -9.065 5.188 1.00 21.86 47 GLY C O 1
ATOM 1518 N N . ASN C 2 48 ? 22.079 -10.792 5.024 1.00 23.18 48 ASN C N 1
ATOM 1519 C CA . ASN C 2 48 ? 21.688 -11.154 3.655 1.00 21.92 48 ASN C CA 1
ATOM 1520 C C . ASN C 2 48 ? 20.459 -12.023 3.755 1.00 18.95 48 ASN C C 1
ATOM 1521 O O . ASN C 2 48 ? 20.080 -12.415 4.839 1.00 18.48 48 ASN C O 1
ATOM 1526 N N . ALA C 2 49 ? 19.873 -12.349 2.615 1.00 18.07 49 ALA C N 1
ATOM 1527 C CA . ALA C 2 49 ? 18.712 -13.193 2.587 1.00 19.30 49 ALA C CA 1
ATOM 1528 C C . ALA C 2 49 ? 18.844 -14.495 3.315 1.00 18.39 49 ALA C C 1
ATOM 1529 O O . ALA C 2 49 ? 17.924 -14.957 3.956 1.00 19.95 49 ALA C O 1
ATOM 1531 N N . ILE C 2 50 ? 19.999 -15.163 3.204 1.00 16.91 50 ILE C N 1
ATOM 1532 C CA . ILE C 2 50 ? 20.207 -16.424 3.787 1.00 18.83 50 ILE C CA 1
ATOM 1533 C C . ILE C 2 50 ? 20.117 -16.409 5.304 1.00 20.06 50 ILE C C 1
ATOM 1534 O O . ILE C 2 50 ? 19.805 -17.417 5.906 1.00 20.61 50 ILE C O 1
ATOM 1539 N N . ALA C 2 51 ? 20.439 -15.270 5.919 1.00 20.05 51 ALA C N 1
ATOM 1540 C CA . ALA C 2 51 ? 20.275 -15.100 7.359 1.00 20.27 51 ALA C CA 1
ATOM 1541 C C . ALA C 2 51 ? 18.823 -15.153 7.796 1.00 20.72 51 ALA C C 1
ATOM 1542 O O . ALA C 2 51 ? 18.549 -15.442 8.965 1.00 20.11 51 ALA C O 1
ATOM 1544 N N . LEU C 2 52 ? 17.862 -14.942 6.889 1.00 18.50 52 LEU C N 1
ATOM 1545 C CA . LEU C 2 52 ? 16.464 -15.258 7.294 1.00 18.20 52 LEU C CA 1
ATOM 1546 C C . LEU C 2 52 ? 16.182 -16.730 7.758 1.00 19.82 52 LEU C C 1
ATOM 1547 O O . LEU C 2 52 ? 15.158 -17.040 8.396 1.00 19.63 52 LEU C O 1
ATOM 1552 N N . VAL C 2 53 ? 17.022 -17.680 7.408 1.00 20.73 53 VAL C N 1
ATOM 1553 C CA . VAL C 2 53 ? 16.820 -19.089 7.769 1.00 21.58 53 VAL C CA 1
ATOM 1554 C C . VAL C 2 53 ? 16.879 -19.221 9.275 1.00 23.62 53 VAL C C 1
ATOM 1555 O O . VAL C 2 53 ? 16.140 -19.967 9.867 1.00 22.48 53 VAL C O 1
ATOM 1559 N N . ASP C 2 54 ? 17.766 -18.494 9.916 1.00 24.09 54 ASP C N 1
ATOM 1560 C CA . ASP C 2 54 ? 17.914 -18.797 11.337 1.00 28.95 54 ASP C CA 1
ATOM 1561 C C . ASP C 2 54 ? 18.030 -17.601 12.296 1.00 26.08 54 ASP C C 1
ATOM 1562 O O . ASP C 2 54 ? 18.136 -17.802 13.490 1.00 26.19 54 ASP C O 1
ATOM 1567 N N . GLN C 2 55 ? 17.890 -16.383 11.824 1.00 25.14 55 GLN C N 1
ATOM 1568 C CA . GLN C 2 55 ? 17.936 -15.258 12.765 1.00 22.06 55 GLN C CA 1
ATOM 1569 C C . GLN C 2 55 ? 16.669 -15.248 13.621 1.00 22.18 55 GLN C C 1
ATOM 1570 O O . GLN C 2 55 ? 15.604 -15.756 13.225 1.00 18.15 55 GLN C O 1
ATOM 1576 N N . PRO C 2 56 ? 16.764 -14.709 14.840 1.00 24.04 56 PRO C N 1
ATOM 1577 C CA . PRO C 2 56 ? 15.546 -14.599 15.666 1.00 21.18 56 PRO C CA 1
ATOM 1578 C C . PRO C 2 56 ? 14.461 -13.723 15.035 1.00 21.32 56 PRO C C 1
ATOM 1579 O O . PRO C 2 56 ? 14.740 -12.781 14.239 1.00 19.12 56 PRO C O 1
ATOM 1583 N N . LEU C 2 57 ? 13.220 -14.038 15.411 1.00 21.39 57 LEU C N 1
ATOM 1584 C CA . LEU C 2 57 ? 12.063 -13.382 14.843 1.00 22.23 57 LEU C CA 1
ATOM 1585 C C . LEU C 2 57 ? 11.257 -12.699 15.917 1.00 22.18 57 LEU C C 1
ATOM 1586 O O . LEU C 2 57 ? 11.217 -13.178 17.011 1.00 25.71 57 LEU C O 1
ATOM 1591 N N . PRO C 2 58 ? 10.591 -11.589 15.590 1.00 22.83 58 PRO C N 1
ATOM 1592 C CA . PRO C 2 58 ? 9.768 -10.916 16.560 1.00 23.70 58 PRO C CA 1
ATOM 1593 C C . PRO C 2 58 ? 8.571 -11.754 16.972 1.00 27.53 58 PRO C C 1
ATOM 1594 O O . PRO C 2 58 ? 8.189 -12.694 16.278 1.00 22.40 58 PRO C O 1
ATOM 1598 N N . ALA C 2 59 ? 7.982 -11.366 18.088 1.00 26.96 59 ALA C N 1
ATOM 1599 C CA . ALA C 2 59 ? 6.758 -11.994 18.572 1.00 29.22 59 ALA C CA 1
ATOM 1600 C C . ALA C 2 59 ? 5.720 -12.138 17.503 1.00 26.87 59 ALA C C 1
ATOM 1601 O O . ALA C 2 59 ? 5.472 -11.186 16.754 1.00 24.93 59 ALA C O 1
ATOM 1603 N N . GLY C 2 60 ? 5.081 -13.312 17.462 1.00 24.43 60 GLY C N 1
ATOM 1604 C CA . GLY C 2 60 ? 3.999 -13.556 16.534 1.00 26.12 60 GLY C CA 1
ATOM 1605 C C . GLY C 2 60 ? 4.448 -14.175 15.194 1.00 28.32 60 GLY C C 1
ATOM 1606 O O . GLY C 2 60 ? 3.628 -14.812 14.497 1.00 26.10 60 GLY C O 1
ATOM 1607 N N . PHE C 2 61 ? 5.721 -14.001 14.812 1.00 21.86 61 PHE C N 1
ATOM 1608 C CA . PHE C 2 61 ? 6.242 -14.545 13.555 1.00 22.49 61 PHE C CA 1
ATOM 1609 C C . PHE C 2 61 ? 6.504 -16.050 13.626 1.00 24.47 61 PHE C C 1
ATOM 1610 O O . PHE C 2 61 ? 6.900 -16.585 14.645 1.00 25.98 61 PHE C O 1
ATOM 1618 N N . GLN C 2 62 ? 6.247 -16.742 12.536 1.00 23.47 62 GLN C N 1
ATOM 1619 C CA . GLN C 2 62 ? 6.515 -18.152 12.404 1.00 25.34 62 GLN C CA 1
ATOM 1620 C C . GLN C 2 62 ? 7.435 -18.372 11.219 1.00 22.75 62 GLN C C 1
ATOM 1621 O O . GLN C 2 62 ? 7.414 -17.635 10.248 1.00 24.31 62 GLN C O 1
ATOM 1627 N N . ARG C 2 63 ? 8.222 -19.393 11.321 1.00 21.33 63 ARG C N 1
ATOM 1628 C CA . ARG C 2 63 ? 9.108 -19.810 10.224 1.00 21.78 63 ARG C CA 1
ATOM 1629 C C . ARG C 2 63 ? 8.899 -21.267 9.948 1.00 24.38 63 ARG C C 1
ATOM 1630 O O . ARG C 2 63 ? 8.834 -22.070 10.869 1.00 23.16 63 ARG C O 1
ATOM 1638 N N . ILE C 2 64 ? 8.760 -21.626 8.671 1.00 21.19 64 ILE C N 1
ATOM 1639 C CA . ILE C 2 64 ? 8.403 -22.954 8.248 1.00 24.55 64 ILE C CA 1
ATOM 1640 C C . ILE C 2 64 ? 9.278 -23.374 7.077 1.00 23.97 64 ILE C C 1
ATOM 1641 O O . ILE C 2 64 ? 9.314 -22.697 6.043 1.00 22.04 64 ILE C O 1
ATOM 1646 N N . ARG C 2 65 ? 9.962 -24.493 7.223 1.00 24.95 65 ARG C N 1
ATOM 1647 C CA . ARG C 2 65 ? 10.635 -25.155 6.113 1.00 28.20 65 ARG C CA 1
ATOM 1648 C C . ARG C 2 65 ? 9.563 -25.695 5.179 1.00 28.98 65 ARG C C 1
ATOM 1649 O O . ARG C 2 65 ? 8.656 -26.361 5.635 1.00 36.09 65 ARG C O 1
ATOM 1657 N N . THR C 2 66 ? 9.609 -25.377 3.901 1.00 24.12 66 THR C N 1
ATOM 1658 C CA . THR C 2 66 ? 8.544 -25.795 3.035 1.00 28.30 66 THR C CA 1
ATOM 1659 C C . THR C 2 66 ? 9.041 -26.863 2.084 1.00 34.98 66 THR C C 1
ATOM 1660 O O . THR C 2 66 ? 10.017 -26.645 1.383 1.00 38.73 66 THR C O 1
ATOM 1664 N N . THR C 2 67 ? 8.323 -27.984 2.067 1.00 31.07 67 THR C N 1
ATOM 1665 C CA . THR C 2 67 ? 8.507 -29.087 1.140 1.00 35.84 67 THR C CA 1
ATOM 1666 C C . THR C 2 67 ? 7.666 -28.881 -0.138 1.00 34.74 67 THR C C 1
ATOM 1667 O O . THR C 2 67 ? 7.966 -29.427 -1.172 1.00 33.14 67 THR C O 1
ATOM 1671 N N . SER C 2 68 ? 6.649 -28.023 -0.087 1.00 27.38 68 SER C N 1
ATOM 1672 C CA . SER C 2 68 ? 5.670 -27.946 -1.167 1.00 23.11 68 SER C CA 1
ATOM 1673 C C . SER C 2 68 ? 5.158 -26.532 -1.291 1.00 19.87 68 SER C C 1
ATOM 1674 O O . SER C 2 68 ? 4.947 -25.879 -0.279 1.00 19.79 68 SER C O 1
ATOM 1677 N N . SER C 2 69 ? 4.840 -26.111 -2.515 1.00 19.92 69 SER C N 1
ATOM 1678 C CA . SER C 2 69 ? 4.336 -24.809 -2.812 1.00 20.35 69 SER C CA 1
ATOM 1679 C C . SER C 2 69 ? 3.016 -24.595 -2.180 1.00 22.74 69 SER C C 1
ATOM 1680 O O . SER C 2 69 ? 2.636 -23.484 -1.881 1.00 22.32 69 SER C O 1
ATOM 1683 N N . THR C 2 70 ? 2.294 -25.685 -1.937 1.00 23.56 70 THR C N 1
ATOM 1684 C CA . THR C 2 70 ? 0.990 -25.538 -1.341 1.00 23.40 70 THR C CA 1
ATOM 1685 C C . THR C 2 70 ? 1.040 -25.077 0.093 1.00 24.76 70 THR C C 1
ATOM 1686 O O . THR C 2 70 ? 0.029 -24.718 0.600 1.00 22.22 70 THR C O 1
ATOM 1690 N N . GLN C 2 71 ? 2.199 -25.075 0.751 1.00 22.75 71 GLN C N 1
ATOM 1691 C CA . GLN C 2 71 ? 2.322 -24.523 2.057 1.00 21.91 71 GLN C CA 1
ATOM 1692 C C . GLN C 2 71 ? 2.457 -22.959 2.071 1.00 22.24 71 GLN C C 1
ATOM 1693 O O . GLN C 2 71 ? 2.483 -22.393 3.136 1.00 23.90 71 GLN C O 1
ATOM 1699 N N . ILE C 2 72 ? 2.653 -22.316 0.912 1.00 22.40 72 ILE C N 1
ATOM 1700 C CA . ILE C 2 72 ? 2.957 -20.897 0.800 1.00 21.27 72 ILE C CA 1
ATOM 1701 C C . ILE C 2 72 ? 1.615 -20.201 0.851 1.00 24.28 72 ILE C C 1
ATOM 1702 O O . ILE C 2 72 ? 0.657 -20.650 0.177 1.00 23.87 72 ILE C O 1
ATOM 1707 N N . LYS C 2 73 ? 1.551 -19.186 1.687 1.00 21.24 73 LYS C N 1
ATOM 1708 C CA . LYS C 2 73 ? 0.381 -18.317 1.799 1.00 22.94 73 LYS C CA 1
ATOM 1709 C C . LYS C 2 73 ? 0.722 -16.927 1.355 1.00 22.99 73 LYS C C 1
ATOM 1710 O O . LYS C 2 73 ? 1.858 -16.432 1.518 1.00 20.10 73 LYS C O 1
ATOM 1716 N N . ALA C 2 74 ? -0.273 -16.200 0.846 1.00 22.14 74 ALA C N 1
ATOM 1717 C CA . ALA C 2 74 ? -0.056 -14.843 0.463 1.00 21.21 74 ALA C CA 1
ATOM 1718 C C . ALA C 2 74 ? 0.409 -14.010 1.666 1.00 17.96 74 ALA C C 1
ATOM 1719 O O . ALA C 2 74 ? -0.031 -14.246 2.801 1.00 18.92 74 ALA C O 1
ATOM 1721 N N . GLY C 2 75 ? 1.462 -13.257 1.436 1.00 18.18 75 GLY C N 1
ATOM 1722 C CA . GLY C 2 75 ? 2.034 -12.323 2.419 1.00 20.57 75 GLY C CA 1
ATOM 1723 C C . GLY C 2 75 ? 3.205 -12.956 3.188 1.00 19.74 75 GLY C C 1
ATOM 1724 O O . GLY C 2 75 ? 3.822 -12.277 4.031 1.00 21.17 75 GLY C O 1
ATOM 1725 N N . ASP C 2 76 ? 3.538 -14.163 2.822 1.00 20.98 76 ASP C N 1
ATOM 1726 C CA . ASP C 2 76 ? 4.717 -14.883 3.362 1.00 18.86 76 ASP C CA 1
ATOM 1727 C C . ASP C 2 76 ? 5.957 -14.231 2.788 1.00 20.15 76 ASP C C 1
ATOM 1728 O O . ASP C 2 76 ? 5.946 -13.736 1.652 1.00 19.58 76 ASP C O 1
ATOM 1733 N N . VAL C 2 77 ? 7.011 -14.180 3.594 1.00 18.24 77 VAL C N 1
ATOM 1734 C CA . VAL C 2 77 ? 8.350 -13.779 3.121 1.00 20.38 77 VAL C CA 1
ATOM 1735 C C . VAL C 2 77 ? 9.017 -15.094 2.672 1.00 19.88 77 VAL C C 1
ATOM 1736 O O . VAL C 2 77 ? 9.150 -16.021 3.457 1.00 16.93 77 VAL C O 1
ATOM 1740 N N . MET C 2 78 ? 9.430 -15.196 1.408 1.00 16.51 78 MET C N 1
ATOM 1741 C CA . MET C 2 78 ? 10.013 -16.354 0.827 1.00 18.78 78 MET C CA 1
ATOM 1742 C C . MET C 2 78 ? 11.469 -16.309 1.032 1.00 19.50 78 MET C C 1
ATOM 1743 O O . MET C 2 78 ? 12.120 -15.245 0.945 1.00 21.86 78 MET C O 1
ATOM 1748 N N . ILE C 2 79 ? 11.994 -17.455 1.290 1.00 17.76 79 ILE C N 1
ATOM 1749 C CA . ILE C 2 79 ? 13.400 -17.669 1.489 1.00 18.03 79 ILE C CA 1
ATOM 1750 C C . ILE C 2 79 ? 13.938 -18.758 0.573 1.00 17.52 79 ILE C C 1
ATOM 1751 O O . ILE C 2 79 ? 13.503 -19.919 0.644 1.00 16.06 79 ILE C O 1
ATOM 1756 N N . TRP C 2 80 ? 14.944 -18.412 -0.236 1.00 19.53 80 TRP C N 1
ATOM 1757 C CA . TRP C 2 80 ? 15.709 -19.351 -1.002 1.00 17.67 80 TRP C CA 1
ATOM 1758 C C . TRP C 2 80 ? 16.990 -19.548 -0.296 1.00 18.96 80 TRP C C 1
ATOM 1759 O O . TRP C 2 80 ? 17.697 -18.529 -0.001 1.00 17.95 80 TRP C O 1
ATOM 1770 N N . GLY C 2 81 ? 17.310 -20.805 -0.024 1.00 18.18 81 GLY C N 1
ATOM 1771 C CA . GLY C 2 81 ? 18.574 -21.083 0.723 1.00 20.10 81 GLY C CA 1
ATOM 1772 C C . GLY C 2 81 ? 19.309 -22.348 0.372 1.00 20.56 81 GLY C C 1
ATOM 1773 O O . GLY C 2 81 ? 20.179 -22.753 1.155 1.00 23.57 81 GLY C O 1
ATOM 1774 N N . LEU C 2 82 ? 18.948 -23.017 -0.717 1.00 18.93 82 LEU C N 1
ATOM 1775 C CA . LEU C 2 82 ? 19.480 -24.341 -1.064 1.00 20.81 82 LEU C CA 1
ATOM 1776 C C . LEU C 2 82 ? 20.187 -24.275 -2.352 1.00 20.62 82 LEU C C 1
ATOM 1777 O O . LEU C 2 82 ? 19.834 -23.494 -3.226 1.00 20.05 82 LEU C O 1
ATOM 1782 N N . GLY C 2 83 ? 21.222 -25.089 -2.514 1.00 20.34 83 GLY C N 1
ATOM 1783 C CA . GLY C 2 83 ? 21.901 -25.120 -3.813 1.00 21.43 83 GLY C CA 1
ATOM 1784 C C . GLY C 2 83 ? 22.725 -23.857 -4.030 1.00 22.68 83 GLY C C 1
ATOM 1785 O O . GLY C 2 83 ? 23.458 -23.413 -3.116 1.00 24.51 83 GLY C O 1
ATOM 1786 N N . TYR C 2 84 ? 22.592 -23.243 -5.215 1.00 22.09 84 TYR C N 1
ATOM 1787 C CA . TYR C 2 84 ? 23.204 -21.907 -5.487 1.00 27.57 84 TYR C CA 1
ATOM 1788 C C . TYR C 2 84 ? 22.878 -20.831 -4.453 1.00 23.57 84 TYR C C 1
ATOM 1789 O O . TYR C 2 84 ? 23.661 -19.946 -4.198 1.00 25.58 84 TYR C O 1
ATOM 1798 N N . TYR C 2 85 ? 21.715 -20.898 -3.839 1.00 19.69 85 TYR C N 1
ATOM 1799 C CA . TYR C 2 85 ? 21.261 -19.892 -2.967 1.00 20.45 85 TYR C CA 1
ATOM 1800 C C . TYR C 2 85 ? 21.816 -20.063 -1.560 1.00 21.22 85 TYR C C 1
ATOM 1801 O O . TYR C 2 85 ? 21.516 -19.266 -0.697 1.00 21.65 85 TYR C O 1
ATOM 1810 N N . ALA C 2 86 ? 22.614 -21.131 -1.305 1.00 18.92 86 ALA C N 1
ATOM 1811 C CA . ALA C 2 86 ? 23.045 -21.395 0.059 1.00 20.18 86 ALA C CA 1
ATOM 1812 C C . ALA C 2 86 ? 24.025 -20.307 0.465 1.00 21.36 86 ALA C C 1
ATOM 1813 O O . ALA C 2 86 ? 24.154 -20.007 1.650 1.00 22.50 86 ALA C O 1
ATOM 1815 N N . GLN C 2 87 ? 24.719 -19.696 -0.483 1.00 23.96 87 GLN C N 1
ATOM 1816 C CA . GLN C 2 87 ? 25.697 -18.709 -0.078 1.00 25.17 87 GLN C CA 1
ATOM 1817 C C . GLN C 2 87 ? 25.125 -17.390 0.445 1.00 24.61 87 GLN C C 1
ATOM 1818 O O . GLN C 2 87 ? 25.469 -16.955 1.563 1.00 22.77 87 GLN C O 1
ATOM 1824 N N . TYR C 2 88 ? 24.303 -16.721 -0.376 1.00 20.85 88 TYR C N 1
ATOM 1825 C CA . TYR C 2 88 ? 23.720 -15.427 -0.068 1.00 22.28 88 TYR C CA 1
ATOM 1826 C C . TYR C 2 88 ? 22.206 -15.414 0.133 1.00 20.90 88 TYR C C 1
ATOM 1827 O O . TYR C 2 88 ? 21.674 -14.490 0.705 1.00 21.71 88 TYR C O 1
ATOM 1836 N N . GLY C 2 89 ? 21.542 -16.403 -0.453 1.00 18.85 89 GLY C N 1
ATOM 1837 C CA . GLY C 2 89 ? 20.096 -16.497 -0.452 1.00 18.71 89 GLY C CA 1
ATOM 1838 C C . GLY C 2 89 ? 19.392 -15.601 -1.457 1.00 18.12 89 GLY C C 1
ATOM 1839 O O . GLY C 2 89 ? 19.979 -14.852 -2.209 1.00 20.51 89 GLY C O 1
ATOM 1840 N N . HIS C 2 90 ? 18.076 -15.741 -1.470 1.00 13.18 90 HIS C N 1
ATOM 1841 C CA . HIS C 2 90 ? 17.221 -14.807 -2.189 1.00 12.72 90 HIS C CA 1
ATOM 1842 C C . HIS C 2 90 ? 15.966 -14.691 -1.371 1.00 12.26 90 HIS C C 1
ATOM 1843 O O . HIS C 2 90 ? 15.659 -15.576 -0.608 1.00 14.58 90 HIS C O 1
ATOM 1850 N N . THR C 2 91 ? 15.192 -13.625 -1.598 1.00 12.21 91 THR C N 1
ATOM 1851 C CA . THR C 2 91 ? 13.958 -13.412 -0.871 1.00 14.63 91 THR C CA 1
ATOM 1852 C C . THR C 2 91 ? 13.053 -12.576 -1.714 1.00 14.79 91 THR C C 1
ATOM 1853 O O . THR C 2 91 ? 13.450 -12.082 -2.725 1.00 13.96 91 THR C O 1
ATOM 1857 N N . GLY C 2 92 ? 11.785 -12.574 -1.322 1.00 16.69 92 GLY C N 1
ATOM 1858 C CA . GLY C 2 92 ? 10.785 -11.715 -1.974 1.00 14.17 92 GLY C CA 1
ATOM 1859 C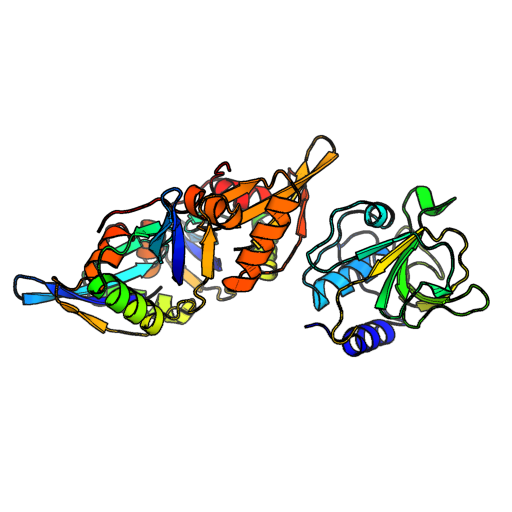 C . GLY C 2 92 ? 9.475 -12.010 -1.219 1.00 16.72 92 GLY C C 1
ATOM 1860 O O . GLY C 2 92 ? 9.457 -12.703 -0.198 1.00 15.63 92 GLY C O 1
ATOM 1861 N N . ILE C 2 93 ? 8.359 -11.410 -1.649 1.00 17.26 93 ILE C N 1
ATOM 1862 C CA . ILE C 2 93 ? 7.132 -11.545 -0.908 1.00 17.65 93 ILE C CA 1
ATOM 1863 C C . ILE C 2 93 ? 6.098 -12.303 -1.738 1.00 16.88 93 ILE C C 1
ATOM 1864 O O . ILE C 2 93 ? 5.761 -11.801 -2.830 1.00 19.60 93 ILE C O 1
ATOM 1869 N N . ALA C 2 94 ? 5.474 -13.302 -1.148 1.00 17.30 94 ALA C N 1
ATOM 1870 C CA . ALA C 2 94 ? 4.418 -14.162 -1.855 1.00 15.16 94 ALA C CA 1
ATOM 1871 C C . ALA C 2 94 ? 3.180 -13.280 -1.948 1.00 17.21 94 ALA C C 1
ATOM 1872 O O . ALA C 2 94 ? 2.769 -12.670 -0.967 1.00 18.49 94 ALA C O 1
ATOM 1874 N N . THR C 2 95 ? 2.627 -13.167 -3.142 1.00 17.53 95 THR C N 1
ATOM 1875 C CA . THR C 2 95 ? 1.467 -12.268 -3.348 1.00 20.65 95 THR C CA 1
ATOM 1876 C C . THR C 2 95 ? 0.180 -13.045 -3.490 1.00 24.36 95 THR C C 1
ATOM 1877 O O . THR C 2 95 ? -0.940 -12.424 -3.511 1.00 22.11 95 THR C O 1
ATOM 1881 N N . GLU C 2 96 ? 0.342 -14.361 -3.536 1.00 24.25 96 GLU C N 1
ATOM 1882 C CA . GLU C 2 96 ? -0.748 -15.311 -3.677 1.00 26.76 96 GLU C CA 1
ATOM 1883 C C . GLU C 2 96 ? -0.436 -16.564 -2.911 1.00 27.24 96 GLU C C 1
ATOM 1884 O O . GLU C 2 96 ? 0.713 -16.842 -2.644 1.00 24.94 96 GLU C O 1
ATOM 1890 N N . ASP C 2 97 ? -1.442 -17.372 -2.574 1.00 21.96 97 ASP C N 1
ATOM 1891 C CA . ASP C 2 97 ? -1.149 -18.697 -2.041 1.00 24.54 97 ASP C CA 1
ATOM 1892 C C . ASP C 2 97 ? -0.410 -19.553 -3.081 1.00 21.14 97 ASP C C 1
ATOM 1893 O O . ASP C 2 97 ? -0.619 -19.405 -4.276 1.00 23.39 97 ASP C O 1
ATOM 1898 N N . GLY C 2 98 ? 0.415 -20.494 -2.651 1.00 19.06 98 GLY C N 1
ATOM 1899 C CA . GLY C 2 98 ? 1.097 -21.319 -3.578 1.00 19.91 98 GLY C CA 1
ATOM 1900 C C . GLY C 2 98 ? 0.149 -22.235 -4.303 1.00 23.82 98 GLY C C 1
ATOM 1901 O O . GLY C 2 98 ? -0.932 -22.496 -3.831 1.00 22.32 98 GLY C O 1
ATOM 1902 N N . ARG C 2 99 ? 0.523 -22.607 -5.502 1.00 25.18 99 ARG C N 1
ATOM 1903 C CA . ARG C 2 99 ? -0.373 -23.418 -6.338 1.00 29.42 99 ARG C CA 1
ATOM 1904 C C . ARG C 2 99 ? -0.104 -24.935 -6.286 1.00 30.25 99 ARG C C 1
ATOM 1905 O O . ARG C 2 99 ? 0.946 -25.411 -5.894 1.00 28.64 99 ARG C O 1
ATOM 1913 N N . ALA C 2 100 ? -1.114 -25.709 -6.669 1.00 28.13 100 ALA C N 1
ATOM 1914 C CA . ALA C 2 100 ? -1.065 -27.155 -6.620 1.00 29.20 100 ALA C CA 1
ATOM 1915 C C . ALA C 2 100 ? -0.026 -27.779 -7.566 1.00 28.27 100 ALA C C 1
ATOM 1916 O O . ALA C 2 100 ? 0.471 -28.849 -7.301 1.00 31.06 100 ALA C O 1
ATOM 1918 N N . ASP C 2 101 ? 0.306 -27.089 -8.649 1.00 31.37 101 ASP C N 1
ATOM 1919 C CA . ASP C 2 101 ? 1.289 -27.572 -9.635 1.00 30.64 101 ASP C CA 1
ATOM 1920 C C . ASP C 2 101 ? 2.763 -27.330 -9.227 1.00 31.56 101 ASP C C 1
ATOM 1921 O O . ASP C 2 101 ? 3.672 -27.418 -10.064 1.00 31.84 101 ASP C O 1
ATOM 1926 N N . GLY C 2 102 ? 3.025 -27.020 -7.955 1.00 26.89 102 GLY C N 1
ATOM 1927 C CA . GLY C 2 102 ? 4.389 -26.761 -7.536 1.00 26.56 102 GLY C CA 1
ATOM 1928 C C . GLY C 2 102 ? 4.951 -25.345 -7.811 1.00 26.18 102 GLY C C 1
ATOM 1929 O O . GLY C 2 102 ? 6.196 -25.140 -7.774 1.00 30.22 102 GLY C O 1
ATOM 1930 N N . THR C 2 103 ? 4.103 -24.397 -8.166 1.00 21.59 103 THR C N 1
ATOM 1931 C CA . THR C 2 103 ? 4.556 -23.032 -8.421 1.00 28.28 103 THR C CA 1
ATOM 1932 C C . THR C 2 103 ? 3.923 -22.050 -7.465 1.00 23.95 103 THR C C 1
ATOM 1933 O O . THR C 2 103 ? 3.005 -22.387 -6.672 1.00 22.05 103 THR C O 1
ATOM 1937 N N . PHE C 2 104 ? 4.472 -20.838 -7.467 1.00 22.19 104 PHE C N 1
ATOM 1938 C CA . PHE C 2 104 ? 3.937 -19.749 -6.721 1.00 23.13 104 PHE C CA 1
ATOM 1939 C C . PHE C 2 104 ? 4.338 -18.407 -7.355 1.00 22.17 104 PHE C C 1
ATOM 1940 O O . PHE C 2 104 ? 5.225 -18.342 -8.215 1.00 19.69 104 PHE C O 1
ATOM 1948 N N . VAL C 2 105 ? 3.678 -17.345 -6.935 1.00 20.43 105 VAL C N 1
ATOM 1949 C CA . VAL C 2 105 ? 4.000 -16.017 -7.346 1.00 19.85 105 VAL C CA 1
ATOM 1950 C C . VAL C 2 105 ? 4.518 -15.157 -6.195 1.00 19.22 105 VAL C C 1
ATOM 1951 O O . VAL C 2 105 ? 3.898 -15.067 -5.185 1.00 17.69 105 VAL C O 1
ATOM 1955 N N . SER C 2 106 ? 5.665 -14.526 -6.378 1.00 17.95 106 SER C N 1
ATOM 1956 C CA . SER C 2 106 ? 6.195 -13.567 -5.454 1.00 18.73 106 SER C CA 1
ATOM 1957 C C . SER C 2 106 ? 6.706 -12.285 -6.197 1.00 21.18 106 SER C C 1
ATOM 1958 O O . SER C 2 106 ? 7.013 -12.324 -7.402 1.00 23.62 106 SER C O 1
ATOM 1961 N N . VAL C 2 107 ? 6.774 -11.144 -5.494 1.00 18.70 107 VAL C N 1
ATOM 1962 C CA . VAL C 2 107 ? 7.371 -9.925 -6.010 1.00 18.46 107 VAL C CA 1
ATOM 1963 C C . VAL C 2 107 ? 8.736 -9.852 -5.380 1.00 16.64 107 VAL C C 1
ATOM 1964 O O . VAL C 2 107 ? 8.852 -10.006 -4.142 1.00 17.91 107 VAL C O 1
ATOM 1968 N N . ASP C 2 108 ? 9.732 -9.814 -6.222 1.00 15.64 108 ASP C N 1
ATOM 1969 C CA . ASP C 2 108 ? 11.127 -9.927 -5.797 1.00 17.80 108 ASP C CA 1
ATOM 1970 C C . ASP C 2 108 ? 11.906 -8.837 -6.515 1.00 17.58 108 ASP C C 1
ATOM 1971 O O . ASP C 2 108 ? 11.600 -8.490 -7.665 1.00 16.75 108 ASP C O 1
ATOM 1976 N N . GLN C 2 109 ? 12.951 -8.303 -5.856 1.00 17.94 109 GLN C N 1
ATOM 1977 C CA . GLN C 2 109 ? 13.983 -7.508 -6.540 1.00 16.38 109 GLN C CA 1
ATOM 1978 C C . GLN C 2 109 ? 15.143 -8.319 -6.863 1.00 15.72 109 GLN C C 1
ATOM 1979 O O . GLN C 2 109 ? 15.446 -9.285 -6.151 1.00 17.34 109 GLN C O 1
ATOM 1985 N N . ASN C 2 110 ? 15.806 -7.938 -7.952 1.00 17.79 110 ASN C N 1
ATOM 1986 C CA . ASN C 2 110 ? 17.059 -8.559 -8.348 1.00 20.17 110 ASN C CA 1
ATOM 1987 C C . ASN C 2 110 ? 16.965 -9.989 -8.763 1.00 18.20 110 ASN C C 1
ATOM 1988 O O . ASN C 2 110 ? 17.928 -10.791 -8.603 1.00 21.18 110 ASN C O 1
ATOM 1993 N N . TRP C 2 111 ? 15.827 -10.334 -9.356 1.00 17.88 111 TRP C N 1
ATOM 1994 C CA . TRP C 2 111 ? 15.597 -11.665 -9.906 1.00 19.59 111 TRP C CA 1
ATOM 1995 C C . TRP C 2 111 ? 15.734 -11.564 -11.408 1.00 19.30 111 TRP C C 1
ATOM 1996 O O . TRP C 2 111 ? 16.562 -12.280 -11.990 1.00 19.76 111 TRP C O 1
ATOM 2007 N N . ILE C 2 112 ? 14.898 -10.746 -12.024 1.00 18.03 112 ILE C N 1
ATOM 2008 C CA . ILE C 2 112 ? 15.011 -10.431 -13.451 1.00 20.40 112 ILE C CA 1
ATOM 2009 C C . ILE C 2 112 ? 16.122 -9.407 -13.673 1.00 19.75 112 ILE C C 1
ATOM 2010 O O . ILE C 2 112 ? 16.179 -8.367 -12.971 1.00 21.23 112 ILE C O 1
ATOM 2015 N N . ASN C 2 113 ? 17.010 -9.691 -14.613 1.00 18.18 113 ASN C N 1
ATOM 2016 C CA . ASN C 2 113 ? 18.161 -8.770 -14.924 1.00 17.80 113 ASN C CA 1
ATOM 2017 C C . ASN C 2 113 ? 18.899 -8.445 -13.645 1.00 19.03 113 ASN C C 1
ATOM 2018 O O . ASN C 2 113 ? 19.102 -7.319 -13.309 1.00 23.97 113 ASN C O 1
ATOM 2023 N N . PRO C 2 114 ? 19.406 -9.478 -12.998 1.00 20.45 114 PRO C N 1
ATOM 2024 C CA . PRO C 2 114 ? 20.098 -9.209 -11.728 1.00 22.73 114 PRO C CA 1
ATOM 2025 C C . PRO C 2 114 ? 21.387 -8.486 -11.896 1.00 23.48 114 PRO C C 1
ATOM 2026 O O . PRO C 2 114 ? 22.032 -8.577 -12.958 1.00 21.53 114 PRO C O 1
ATOM 2030 N N . SER C 2 115 ? 21.746 -7.720 -10.873 1.00 22.70 115 SER C N 1
ATOM 2031 C CA . SER C 2 115 ? 22.942 -6.909 -10.927 1.00 24.28 115 SER C CA 1
ATOM 2032 C C . SER C 2 115 ? 23.567 -6.880 -9.578 1.00 24.24 115 SER C C 1
ATOM 2033 O O . SER C 2 115 ? 22.925 -6.492 -8.622 1.00 24.52 115 SER C O 1
ATOM 2036 N N . LEU C 2 116 ? 24.851 -7.246 -9.515 1.00 25.82 116 LEU C N 1
ATOM 2037 C CA . LEU C 2 116 ? 25.618 -7.128 -8.282 1.00 28.45 116 LEU C CA 1
ATOM 2038 C C . LEU C 2 116 ? 25.816 -5.676 -7.810 1.00 27.38 116 LEU C C 1
ATOM 2039 O O . LEU C 2 116 ? 25.868 -5.426 -6.592 1.00 30.10 116 LEU C O 1
ATOM 2044 N N . GLU C 2 117 ? 25.855 -4.724 -8.735 1.00 28.18 117 GLU C N 1
ATOM 2045 C CA . GLU C 2 117 ? 26.207 -3.347 -8.439 1.00 33.44 117 GLU C CA 1
ATOM 2046 C C . GLU C 2 117 ? 24.980 -2.513 -8.059 1.00 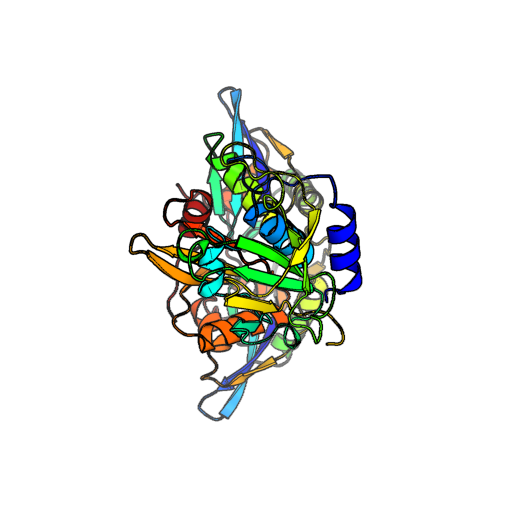27.14 117 GLU C C 1
ATOM 2047 O O . GLU C 2 117 ? 25.046 -1.727 -7.173 1.00 26.64 117 GLU C O 1
ATOM 2053 N N . VAL C 2 118 ? 23.879 -2.658 -8.801 1.00 25.47 118 VAL C N 1
ATOM 2054 C CA . VAL C 2 118 ? 22.698 -1.787 -8.633 1.00 25.04 118 VAL C CA 1
ATOM 2055 C C . VAL C 2 118 ? 21.364 -2.526 -8.413 1.00 23.51 118 VAL C C 1
ATOM 2056 O O . VAL C 2 118 ? 20.368 -1.877 -8.162 1.00 23.26 118 VAL C O 1
ATOM 2060 N N . GLY C 2 119 ? 21.406 -3.843 -8.420 1.00 21.62 119 GLY C N 1
ATOM 2061 C CA . GLY C 2 119 ? 20.227 -4.690 -8.244 1.00 23.20 119 GLY C CA 1
ATOM 2062 C C . GLY C 2 119 ? 19.316 -4.321 -9.380 1.00 23.84 119 GLY C C 1
ATOM 2063 O O . GLY C 2 119 ? 19.746 -4.067 -10.492 1.00 23.07 119 GLY C O 1
ATOM 2064 N N . SER C 2 120 ? 17.831 -4.832 -9.129 1.00 21.13 121 SER C N 1
ATOM 2065 C CA . SER C 2 120 ? 17.021 -4.475 -10.280 1.00 19.94 121 SER C CA 1
ATOM 2066 C C . SER C 2 120 ? 15.682 -4.272 -9.690 1.00 19.95 121 SER C C 1
ATOM 2067 O O . SER C 2 120 ? 15.449 -4.727 -8.588 1.00 19.41 121 SER C O 1
ATOM 2070 N N . PRO C 2 121 A 14.785 -3.689 -10.442 1.00 19.39 121 PRO C N 1
ATOM 2071 C CA . PRO C 2 121 A 13.459 -3.382 -9.922 1.00 22.05 121 PRO C CA 1
ATOM 2072 C C . PRO C 2 121 A 12.615 -4.589 -9.518 1.00 20.78 121 PRO C C 1
ATOM 2073 O O . PRO C 2 121 A 12.823 -5.709 -9.973 1.00 22.47 121 PRO C O 1
ATOM 2077 N N . ALA C 2 122 ? 11.640 -4.312 -8.682 1.00 19.84 122 ALA C N 1
ATOM 2078 C CA . ALA C 2 122 ? 10.714 -5.303 -8.211 1.00 19.73 122 ALA C CA 1
ATOM 2079 C C . ALA C 2 122 ? 9.916 -5.808 -9.410 1.00 22.03 122 ALA C C 1
ATOM 2080 O O . ALA C 2 122 ? 9.475 -5.002 -10.284 1.00 23.38 122 ALA C O 1
ATOM 2082 N N . ALA C 2 123 ? 9.732 -7.114 -9.445 1.00 20.29 123 ALA C N 1
ATOM 2083 C CA . ALA C 2 123 ? 8.913 -7.729 -10.483 1.00 19.40 123 ALA C CA 1
ATOM 2084 C C . ALA C 2 123 ? 8.096 -8.807 -9.890 1.00 20.65 123 ALA C C 1
ATOM 2085 O O . ALA C 2 123 ? 8.485 -9.470 -8.913 1.00 20.34 123 ALA C O 1
ATOM 2087 N N . ALA C 2 124 ? 6.966 -9.101 -10.511 1.00 22.02 124 ALA C N 1
ATOM 2088 C CA . ALA C 2 124 ? 6.144 -10.197 -10.089 1.00 21.92 124 ALA C CA 1
ATOM 2089 C C . ALA C 2 124 ? 6.565 -11.428 -10.888 1.00 24.40 124 ALA C C 1
ATOM 2090 O O . ALA C 2 124 ? 6.521 -11.411 -12.093 1.00 22.87 124 ALA C O 1
ATOM 2092 N N . ILE C 2 125 ? 7.054 -12.447 -10.184 1.00 20.64 125 ILE C N 1
ATOM 2093 C CA . ILE C 2 125 ? 7.680 -13.627 -10.738 1.00 22.77 125 ILE C CA 1
ATOM 2094 C C . ILE C 2 125 ? 6.861 -14.915 -10.443 1.00 22.82 125 ILE C C 1
ATOM 2095 O O . ILE C 2 125 ? 6.522 -15.205 -9.278 1.00 20.72 125 ILE C O 1
ATOM 2100 N N . HIS C 2 126 ? 6.585 -15.703 -11.478 1.00 22.56 126 HIS C N 1
ATOM 2101 C CA . HIS C 2 126 ? 6.007 -17.028 -11.331 1.00 22.53 126 HIS C CA 1
ATOM 2102 C C . HIS C 2 126 ? 7.147 -18.001 -11.118 1.00 21.45 126 HIS C C 1
ATOM 2103 O O . HIS C 2 126 ? 7.834 -18.355 -12.065 1.00 25.46 126 HIS C O 1
ATOM 2110 N N . HIS C 2 127 ? 7.372 -18.394 -9.868 1.00 17.70 127 HIS C N 1
ATOM 2111 C CA . HIS C 2 127 ? 8.489 -19.294 -9.517 1.00 17.89 127 HIS C CA 1
ATOM 2112 C C . HIS C 2 127 ? 8.100 -20.758 -9.423 1.00 20.70 127 HIS C C 1
ATOM 2113 O O . HIS C 2 127 ? 6.952 -21.105 -9.168 1.00 22.84 127 HIS C O 1
ATOM 2120 N N . ASN C 2 128 ? 9.099 -21.639 -9.509 1.00 21.00 128 ASN C N 1
ATOM 2121 C CA . ASN C 2 128 ? 8.994 -22.974 -8.977 1.00 23.99 128 ASN C CA 1
ATOM 2122 C C . ASN C 2 128 ? 9.767 -23.032 -7.645 1.00 23.82 128 ASN C C 1
ATOM 2123 O O . ASN C 2 128 ? 10.314 -22.023 -7.148 1.00 23.62 128 ASN C O 1
ATOM 2128 N N . MET C 2 129 ? 9.845 -24.230 -7.128 1.00 23.06 129 MET C N 1
ATOM 2129 C CA . MET C 2 129 ? 10.395 -24.465 -5.810 1.00 22.75 129 MET C CA 1
ATOM 2130 C C . MET C 2 129 ? 11.888 -24.773 -5.814 1.00 23.06 129 MET C C 1
ATOM 2131 O O . MET C 2 129 ? 12.437 -25.013 -4.728 1.00 22.08 129 MET C O 1
ATOM 2136 N N . ASP C 2 130 ? 12.559 -24.642 -6.954 1.00 25.01 130 ASP C N 1
ATOM 2137 C CA . ASP C 2 130 ? 14.017 -24.888 -6.996 1.00 26.74 130 ASP C CA 1
ATOM 2138 C C . ASP C 2 130 ? 14.792 -23.885 -6.120 1.00 24.78 130 ASP C C 1
ATOM 2139 O O . ASP C 2 130 ? 14.659 -22.679 -6.271 1.00 23.65 130 ASP C O 1
ATOM 2144 N N . GLY C 2 131 ? 15.539 -24.434 -5.156 1.00 21.41 131 GLY C N 1
ATOM 2145 C CA . GLY C 2 131 ? 16.279 -23.627 -4.152 1.00 20.26 131 GLY C CA 1
ATOM 2146 C C . GLY C 2 131 ? 15.545 -23.078 -2.951 1.00 18.88 131 GLY C C 1
ATOM 2147 O O . GLY C 2 131 ? 16.153 -22.375 -2.109 1.00 17.38 131 GLY C O 1
ATOM 2148 N N . VAL C 2 132 ? 14.219 -23.210 -2.932 1.00 17.76 132 VAL C N 1
ATOM 2149 C CA . VAL C 2 132 ? 13.397 -22.683 -1.828 1.00 18.85 132 VAL C CA 1
ATOM 2150 C C . VAL C 2 132 ? 13.596 -23.431 -0.554 1.00 19.14 132 VAL C C 1
ATOM 2151 O O . VAL C 2 132 ? 13.512 -24.622 -0.521 1.00 20.80 132 VAL C O 1
ATOM 2155 N N . TRP C 2 133 ? 13.902 -22.704 0.507 1.00 18.46 133 TRP C N 1
ATOM 2156 C CA . TRP C 2 133 ? 14.065 -23.282 1.837 1.00 18.14 133 TRP C CA 1
ATOM 2157 C C . TRP C 2 133 ? 12.754 -23.263 2.562 1.00 19.97 133 TRP C C 1
ATOM 2158 O O . TRP C 2 133 ? 12.326 -24.245 3.155 1.00 18.68 133 TRP C O 1
ATOM 2169 N N . GLY C 2 134 ? 12.075 -22.135 2.503 1.00 18.88 134 GLY C N 1
ATOM 2170 C CA . GLY C 2 134 ? 10.828 -21.964 3.295 1.00 19.30 134 GLY C CA 1
ATOM 2171 C C . GLY C 2 134 ? 10.302 -20.545 3.359 1.00 16.88 134 GLY C C 1
ATOM 2172 O O . GLY C 2 134 ? 10.598 -19.702 2.486 1.00 17.49 134 GLY C O 1
ATOM 2173 N N . VAL C 2 135 ? 9.531 -20.237 4.415 1.00 15.84 135 VAL C N 1
ATOM 2174 C CA . VAL C 2 135 ? 8.862 -19.020 4.554 1.00 17.32 135 VAL C CA 1
ATOM 2175 C C . VAL C 2 135 ? 8.987 -18.463 5.943 1.00 17.73 135 VAL C C 1
ATOM 2176 O O . VAL C 2 135 ? 9.231 -19.252 6.874 1.00 18.11 135 VAL C O 1
ATOM 2180 N N . ILE C 2 136 ? 8.934 -17.144 6.043 1.00 20.18 136 ILE C N 1
ATOM 2181 C CA . ILE C 2 136 ? 8.600 -16.456 7.332 1.00 18.77 136 ILE C CA 1
ATOM 2182 C C . ILE C 2 136 ? 7.213 -15.967 7.148 1.00 18.04 136 ILE C C 1
ATOM 2183 O O . ILE C 2 136 ? 6.909 -15.302 6.148 1.00 18.74 136 ILE C O 1
ATOM 2188 N N . ARG C 2 137 ? 6.343 -16.381 8.058 1.00 19.32 137 ARG C N 1
ATOM 2189 C CA . ARG C 2 137 ? 4.939 -15.979 8.043 1.00 22.01 137 ARG C CA 1
ATOM 2190 C C . ARG C 2 137 ? 4.709 -14.900 9.101 1.00 21.23 137 ARG C C 1
ATOM 2191 O O . ARG C 2 137 ? 4.783 -15.185 10.306 1.00 21.76 137 ARG C O 1
ATOM 2199 N N . PRO C 2 138 ? 4.510 -13.647 8.671 1.00 22.62 138 PRO C N 1
ATOM 2200 C CA . PRO C 2 138 ? 4.212 -12.544 9.632 1.00 22.72 138 PRO C CA 1
ATOM 2201 C C . PRO C 2 138 ? 2.807 -12.785 10.197 1.00 22.98 138 PRO C C 1
ATOM 2202 O O . PRO C 2 138 ? 1.979 -13.500 9.561 1.00 21.76 138 PRO C O 1
ATOM 2206 N N . PRO C 2 139 ? 2.543 -12.207 11.332 1.00 23.65 139 PRO C N 1
ATOM 2207 C CA . PRO C 2 139 ? 1.213 -12.305 11.976 1.00 25.27 139 PRO C CA 1
ATOM 2208 C C . PRO C 2 139 ? 0.224 -11.292 11.376 1.00 25.74 139 PRO C C 1
ATOM 2209 O O . PRO C 2 139 ? 0.265 -10.122 11.674 1.00 36.34 139 PRO C O 1
ATOM 2213 N N . TYR C 2 140 ? -0.620 -11.747 10.476 1.00 26.09 140 TYR C N 1
ATOM 2214 C CA . TYR C 2 140 ? -1.610 -10.896 9.850 1.00 25.98 140 TYR C CA 1
ATOM 2215 C C . TYR C 2 140 ? -2.935 -11.017 10.642 1.00 31.51 140 TYR C C 1
ATOM 2216 O O . TYR C 2 140 ? -3.194 -12.056 11.230 1.00 36.58 140 TYR C O 1
ATOM 2225 N N . GLU C 2 141 ? -3.782 -9.996 10.589 1.00 35.64 141 GLU C N 1
ATOM 2226 C CA . GLU C 2 141 ? -5.200 -10.081 11.075 1.00 45.54 141 GLU C CA 1
ATOM 2227 C C . GLU C 2 141 ? -6.020 -11.219 10.450 1.00 50.38 141 GLU C C 1
ATOM 2228 O O . GLU C 2 141 ? -5.890 -11.507 9.251 1.00 56.89 141 GLU C O 1
ATOM 2234 N N . ALA C 2 142 ? -6.873 -11.847 11.267 1.00 58.98 142 ALA C N 1
ATOM 2235 C CA . ALA C 2 142 ? -7.901 -12.822 10.822 1.00 67.12 142 ALA C CA 1
ATOM 2236 C C . ALA C 2 142 ? -7.391 -14.188 10.294 1.00 82.11 142 ALA C C 1
ATOM 2237 O O . ALA C 2 142 ? -8.200 -14.964 9.760 1.00 94.57 142 ALA C O 1
ATOM 2239 N N . ALA C 2 143 ? -6.091 -14.489 10.455 1.00 91.77 143 ALA C N 1
ATOM 2240 C CA . ALA C 2 143 ? -5.492 -15.759 9.974 1.00 90.90 143 ALA C CA 1
ATOM 2241 C C . ALA C 2 143 ? -4.079 -15.965 10.521 1.00 89.91 143 ALA C C 1
ATOM 2242 O O . ALA C 2 143 ? -3.169 -15.191 10.214 1.00 90.13 143 ALA C O 1
ATOM 2244 N N . MET C 2 168 ? 9.957 0.870 26.894 1.00 30.92 168 MET C N 1
ATOM 2245 C CA . MET C 2 168 ? 10.075 -0.569 27.054 1.00 30.77 168 MET C CA 1
ATOM 2246 C C . MET C 2 168 ? 10.151 -1.116 25.624 1.00 29.01 168 MET C C 1
ATOM 2247 O O . MET C 2 168 ? 9.239 -0.842 24.851 1.00 27.80 168 MET C O 1
ATOM 2252 N N . PHE C 2 169 ? 11.206 -1.851 25.267 1.00 23.47 169 PHE C N 1
ATOM 2253 C CA . PHE C 2 169 ? 11.309 -2.486 23.953 1.00 20.76 169 PHE C CA 1
ATOM 2254 C C . PHE C 2 169 ? 12.416 -3.553 23.981 1.00 20.78 169 PHE C C 1
ATOM 2255 O O . PHE C 2 169 ? 13.144 -3.646 24.959 1.00 19.02 169 PHE C O 1
ATOM 2263 N N . ILE C 2 170 ? 12.501 -4.359 22.920 1.00 19.81 170 ILE C N 1
ATOM 2264 C CA . ILE C 2 170 ? 13.567 -5.364 22.770 1.00 18.55 170 ILE C CA 1
ATOM 2265 C C . ILE C 2 170 ? 14.386 -4.972 21.610 1.00 18.75 170 ILE C C 1
ATOM 2266 O O . ILE C 2 170 ? 13.859 -4.469 20.624 1.00 19.06 170 ILE C O 1
ATOM 2271 N N . TYR C 2 171 ? 15.672 -5.283 21.671 1.00 17.26 171 TYR C N 1
ATOM 2272 C CA . TYR C 2 171 ? 16.583 -5.111 20.568 1.00 18.59 171 TYR C CA 1
ATOM 2273 C C . TYR C 2 171 ? 17.454 -6.316 20.541 1.00 18.31 171 TYR C C 1
ATOM 2274 O O . TYR C 2 171 ? 17.570 -7.048 21.557 1.00 17.55 171 TYR C O 1
ATOM 2283 N N . TYR C 2 172 ? 18.034 -6.569 19.374 1.00 17.50 172 TYR C N 1
ATOM 2284 C CA . TYR C 2 172 ? 18.939 -7.695 19.250 1.00 17.05 172 TYR C CA 1
ATOM 2285 C C . TYR C 2 172 ? 20.289 -7.170 19.050 1.00 17.13 172 TYR C C 1
ATOM 2286 O O . TYR C 2 172 ? 20.503 -6.163 18.427 1.00 19.51 172 TYR C O 1
ATOM 2295 N N . LYS C 2 173 ? 21.257 -7.953 19.517 1.00 18.83 173 LYS C N 1
ATOM 2296 C CA . LYS C 2 173 ? 22.683 -7.543 19.357 1.00 21.68 173 LYS C CA 1
ATOM 2297 C C . LYS C 2 173 ? 23.463 -8.716 18.734 1.00 22.64 173 LYS C C 1
ATOM 2298 O O . LYS C 2 173 ? 23.329 -9.859 19.131 1.00 22.85 173 LYS C O 1
ATOM 2304 N N . ARG C 2 174 ? 24.185 -8.413 17.681 1.00 23.97 174 ARG C N 1
ATOM 2305 C CA . ARG C 2 174 ? 25.036 -9.379 16.997 1.00 27.04 174 ARG C CA 1
ATOM 2306 C C . ARG C 2 174 ? 26.404 -9.213 17.625 1.00 25.80 174 ARG C C 1
ATOM 2307 O O . ARG C 2 174 ? 27.008 -8.155 17.531 1.00 27.01 174 ARG C O 1
ATOM 2315 N N . THR C 2 175 ? 26.861 -10.235 18.304 1.00 28.52 175 THR C N 1
ATOM 2316 C CA . THR C 2 175 ? 28.071 -10.127 19.112 1.00 30.81 175 THR C CA 1
ATOM 2317 C C . THR C 2 175 ? 29.304 -10.343 18.232 1.00 28.86 175 THR C C 1
ATOM 2318 O O . THR C 2 175 ? 29.183 -10.926 17.182 1.00 30.67 175 THR C O 1
ATOM 2322 N N . LYS C 2 176 ? 30.454 -9.875 18.691 1.00 37.02 176 LYS C N 1
ATOM 2323 C CA . LYS C 2 176 ? 31.774 -10.116 18.039 1.00 43.20 176 LYS C CA 1
ATOM 2324 C C . LYS C 2 176 ? 31.953 -11.567 17.664 1.00 40.88 176 LYS C C 1
ATOM 2325 O O . LYS C 2 176 ? 32.427 -11.871 16.604 1.00 41.66 176 LYS C O 1
ATOM 2331 N N . GLN C 2 177 ? 31.593 -12.465 18.569 1.00 41.65 177 GLN C N 1
ATOM 2332 C CA . GLN C 2 177 ? 31.751 -13.889 18.325 1.00 43.16 177 GLN C CA 1
ATOM 2333 C C . GLN C 2 177 ? 30.720 -14.498 17.378 1.00 44.43 177 GLN C C 1
ATOM 2334 O O . GLN C 2 177 ? 30.755 -15.701 17.130 1.00 53.45 177 GLN C O 1
ATOM 2340 N N . GLY C 2 178 ? 29.780 -13.714 16.858 1.00 41.56 178 GLY C N 1
ATOM 2341 C CA . GLY C 2 178 ? 28.833 -14.219 15.868 1.00 41.37 178 GLY C CA 1
ATOM 2342 C C . GLY C 2 178 ? 27.597 -14.908 16.433 1.00 43.22 178 GLY C C 1
ATOM 2343 O O . GLY C 2 178 ? 27.082 -15.867 15.854 1.00 41.81 178 GLY C O 1
ATOM 2344 N N . SER C 2 179 ? 27.098 -14.407 17.555 1.00 39.65 179 SER C N 1
ATOM 2345 C CA . SER C 2 179 ? 25.814 -14.877 18.092 1.00 36.15 179 SER C CA 1
ATOM 2346 C C . SER C 2 179 ? 24.835 -13.689 18.051 1.00 30.90 179 SER C C 1
ATOM 2347 O O . SER C 2 179 ? 25.249 -12.533 17.976 1.00 29.14 179 SER C O 1
ATOM 2350 N N . THR C 2 180 ? 23.559 -13.984 18.187 1.00 28.42 180 THR C N 1
ATOM 2351 C CA . THR C 2 180 ? 22.574 -12.931 18.331 1.00 28.07 180 THR C CA 1
ATOM 2352 C C . THR C 2 180 ? 21.866 -13.018 19.702 1.00 26.89 180 THR C C 1
ATOM 2353 O O . THR C 2 180 ? 21.198 -13.987 19.994 1.00 30.25 180 THR C O 1
ATOM 2357 N N . GLU C 2 181 ? 22.087 -12.012 20.528 1.00 24.21 181 GLU C N 1
ATOM 2358 C CA . GLU C 2 181 ? 21.458 -11.862 21.858 1.00 24.77 181 GLU C CA 1
ATOM 2359 C C . GLU C 2 181 ? 20.240 -11.006 21.824 1.00 22.35 181 GLU C C 1
ATOM 2360 O O . GLU C 2 181 ? 20.210 -10.035 21.088 1.00 22.50 181 GLU C O 1
ATOM 2366 N N . GLN C 2 182 ? 19.232 -11.332 22.623 1.00 19.35 182 GLN C N 1
ATOM 2367 C CA . GLN C 2 182 ? 18.094 -10.472 22.720 1.00 17.69 182 GLN C CA 1
ATOM 2368 C C . GLN C 2 182 ? 18.220 -9.699 24.058 1.00 20.68 182 GLN C C 1
ATOM 2369 O O . GLN C 2 182 ? 18.544 -10.345 25.110 1.00 19.56 182 GLN C O 1
ATOM 2375 N N . TRP C 2 183 ? 17.897 -8.398 24.025 1.00 19.52 183 TRP C N 1
ATOM 2376 C CA . TRP C 2 183 ? 18.010 -7.505 25.144 1.00 17.04 183 TRP C CA 1
ATOM 2377 C C . TRP C 2 183 ? 16.711 -6.757 25.350 1.00 19.87 183 TRP C C 1
ATOM 2378 O O . TRP C 2 183 ? 16.051 -6.463 24.387 1.00 21.74 183 TRP C O 1
ATOM 2389 N N . PHE C 2 184 ? 16.362 -6.476 26.596 1.00 16.79 184 PHE C N 1
ATOM 2390 C CA . PHE C 2 184 ? 15.103 -5.791 26.970 1.00 17.50 184 PHE C CA 1
ATOM 2391 C C . PHE C 2 184 ? 15.412 -4.517 27.670 1.00 19.38 184 PHE C C 1
ATOM 2392 O O . PHE C 2 184 ? 16.127 -4.512 28.638 1.00 18.55 184 PHE C O 1
ATOM 2400 N N . VAL C 2 185 ? 14.826 -3.428 27.190 1.00 18.12 185 VAL C N 1
ATOM 2401 C CA . VAL C 2 185 ? 14.950 -2.139 27.814 1.00 19.59 185 VAL C CA 1
ATOM 2402 C C . VAL C 2 185 ? 13.699 -1.878 28.602 1.00 21.40 185 VAL C C 1
ATOM 2403 O O . VAL C 2 185 ? 12.594 -2.009 28.067 1.00 21.50 185 VAL C O 1
ATOM 2407 N N . ILE C 2 186 ? 13.883 -1.578 29.888 1.00 21.99 186 ILE C N 1
ATOM 2408 C CA . ILE C 2 186 ? 12.790 -1.302 30.794 1.00 24.00 186 ILE C CA 1
ATOM 2409 C C . ILE C 2 186 ? 13.321 -0.486 31.967 1.00 25.83 186 ILE C C 1
ATOM 2410 O O . ILE C 2 186 ? 14.393 -0.773 32.471 1.00 24.50 186 ILE C O 1
ATOM 2415 N N . GLY C 2 187 ? 12.542 0.506 32.372 1.00 28.08 187 GLY C N 1
ATOM 2416 C CA . GLY C 2 187 ? 12.924 1.408 33.503 1.00 29.09 187 GLY C CA 1
ATOM 2417 C C . GLY C 2 187 ? 14.271 2.089 33.349 1.00 28.21 187 GLY C C 1
ATOM 2418 O O . GLY C 2 187 ? 14.966 2.301 34.325 1.00 30.39 187 GLY C O 1
ATOM 2419 N N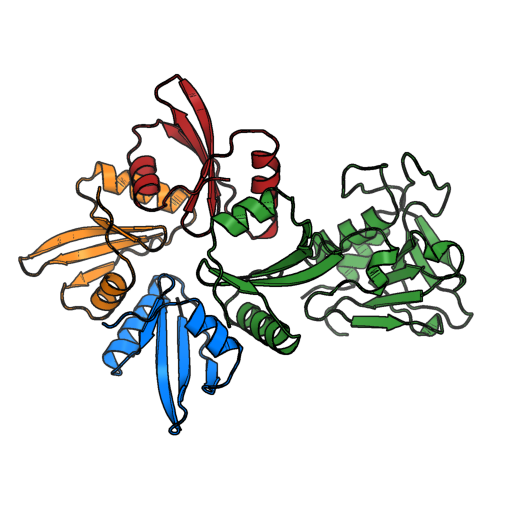 . GLY C 2 188 ? 14.654 2.432 32.128 1.00 27.03 188 GLY C N 1
ATOM 2420 C CA . GLY C 2 188 ? 15.950 3.036 31.913 1.00 27.05 188 GLY C CA 1
ATOM 2421 C C . GLY C 2 188 ? 17.108 2.065 32.093 1.00 24.99 188 GLY C C 1
ATOM 2422 O O . GLY C 2 188 ? 18.233 2.510 32.230 1.00 27.30 188 GLY C O 1
ATOM 2423 N N . LYS C 2 189 ? 16.834 0.764 32.079 1.00 22.64 189 LYS C N 1
ATOM 2424 C CA . LYS C 2 189 ? 17.870 -0.265 32.219 1.00 24.66 189 LYS C CA 1
ATOM 2425 C C . LYS C 2 189 ? 17.799 -1.242 31.033 1.00 21.80 189 LYS C C 1
ATOM 2426 O O . LYS C 2 189 ? 16.866 -1.270 30.273 1.00 22.13 189 LYS C O 1
ATOM 2432 N N . ARG C 2 190 ? 18.809 -2.051 30.904 1.00 19.64 190 ARG C N 1
ATOM 2433 C CA . ARG C 2 190 ? 18.802 -3.061 29.886 1.00 22.42 190 ARG C CA 1
ATOM 2434 C C . ARG C 2 190 ? 19.042 -4.445 30.491 1.00 22.30 190 ARG C C 1
ATOM 2435 O O . ARG C 2 190 ? 19.882 -4.639 31.361 1.00 25.04 190 ARG C O 1
ATOM 2443 N N . ILE C 2 191 ? 18.283 -5.412 30.045 1.00 19.24 191 ILE C N 1
ATOM 2444 C CA . ILE C 2 191 ? 18.363 -6.779 30.583 1.00 22.06 191 ILE C CA 1
ATOM 2445 C C . ILE C 2 191 ? 18.653 -7.742 29.463 1.00 19.97 191 ILE C C 1
ATOM 2446 O O . ILE C 2 191 ? 17.938 -7.750 28.511 1.00 19.00 191 ILE C O 1
ATOM 2451 N N . TYR C 2 192 ? 19.729 -8.512 29.555 1.00 19.86 192 TYR C N 1
ATOM 2452 C CA . TYR C 2 192 ? 19.985 -9.631 28.666 1.00 22.89 192 TYR C CA 1
ATOM 2453 C C . TYR C 2 192 ? 18.967 -10.738 28.927 1.00 22.19 192 TYR C C 1
ATOM 2454 O O . TYR C 2 192 ? 18.719 -11.127 30.078 1.00 21.99 192 TYR C O 1
ATOM 2463 N N . LEU C 2 193 ? 18.279 -11.167 27.871 1.00 20.07 193 LEU C N 1
ATOM 2464 C CA . LEU C 2 193 ? 17.275 -12.196 27.990 1.00 21.82 193 LEU C CA 1
ATOM 2465 C C . LEU C 2 193 ? 17.885 -13.608 27.720 1.00 24.44 193 LEU C C 1
ATOM 2466 O O . LEU C 2 193 ? 18.158 -13.966 26.607 1.00 22.73 193 LEU C O 1
ATOM 2471 N N . PRO C 2 194 ? 18.070 -14.437 28.759 1.00 26.30 194 PRO C N 1
ATOM 2472 C CA . PRO C 2 194 ? 18.824 -15.698 28.552 1.00 29.67 194 PRO C CA 1
ATOM 2473 C C . PRO C 2 194 ? 18.104 -16.824 27.826 1.00 26.23 194 PRO C C 1
ATOM 2474 O O . PRO C 2 194 ? 18.767 -17.654 27.199 1.00 31.24 194 PRO C O 1
ATOM 2478 N N . THR C 2 195 ? 16.786 -16.852 27.903 1.00 25.57 195 THR C N 1
ATOM 2479 C CA . THR C 2 195 ? 16.015 -17.912 27.291 1.00 24.71 195 THR C CA 1
ATOM 2480 C C . THR C 2 195 ? 14.834 -17.362 26.597 1.00 26.28 195 THR C C 1
ATOM 2481 O O . THR C 2 195 ? 14.458 -16.214 26.839 1.00 23.64 195 THR C O 1
ATOM 2485 N N . MET C 2 196 ? 14.161 -18.240 25.836 1.00 25.13 196 MET C N 1
ATOM 2486 C CA . MET C 2 196 ? 12.977 -17.828 25.148 1.00 28.35 196 MET C CA 1
ATOM 2487 C C . MET C 2 196 ? 11.842 -17.556 26.114 1.00 24.95 196 MET C C 1
ATOM 2488 O O . MET C 2 196 ? 10.944 -16.825 25.762 1.00 27.47 196 MET C O 1
ATOM 2493 N N . THR C 2 197 ? 11.854 -18.115 27.303 1.00 26.82 197 THR C N 1
ATOM 2494 C CA . THR C 2 197 ? 10.762 -17.796 28.277 1.00 28.87 197 THR C CA 1
ATOM 2495 C C . THR C 2 197 ? 10.930 -16.404 28.812 1.00 27.74 197 THR C C 1
ATOM 2496 O O . THR C 2 197 ? 9.948 -15.719 29.041 1.00 23.86 197 THR C O 1
ATOM 2500 N N . TYR C 2 198 ? 12.182 -15.967 28.983 1.00 25.43 198 TYR C N 1
ATOM 2501 C CA . TYR C 2 198 ? 12.432 -14.576 29.273 1.00 24.87 198 TYR C CA 1
ATOM 2502 C C . TYR C 2 198 ? 11.951 -13.657 28.144 1.00 23.04 198 TYR C C 1
ATOM 2503 O O . TYR C 2 198 ? 11.252 -12.674 28.414 1.00 23.34 198 TYR C O 1
ATOM 2512 N N . VAL C 2 199 ? 12.182 -14.084 26.907 1.00 22.36 199 VAL C N 1
ATOM 2513 C CA . VAL C 2 199 ? 11.722 -13.344 25.727 1.00 22.12 199 VAL C CA 1
ATOM 2514 C C . VAL C 2 199 ? 10.217 -13.185 25.761 1.00 21.70 199 VAL C C 1
ATOM 2515 O O . VAL C 2 199 ? 9.689 -12.090 25.589 1.00 22.29 199 VAL C O 1
ATOM 2519 N N . ASN C 2 200 ? 9.536 -14.310 25.895 1.00 24.27 200 ASN C N 1
ATOM 2520 C CA . ASN C 2 200 ? 8.089 -14.300 25.949 1.00 26.59 200 ASN C CA 1
ATOM 2521 C C . ASN C 2 200 ? 7.501 -13.430 27.073 1.00 25.39 200 ASN C C 1
ATOM 2522 O O . ASN C 2 200 ? 6.517 -12.661 26.874 1.00 22.75 200 ASN C O 1
ATOM 2527 N N . GLU C 2 201 ? 8.084 -13.530 28.240 1.00 20.63 201 GLU C N 1
ATOM 2528 C CA . GLU C 2 201 ? 7.635 -12.657 29.313 1.00 25.61 201 GLU C CA 1
ATOM 2529 C C . GLU C 2 201 ? 7.895 -11.129 29.042 1.00 19.81 201 GLU C C 1
ATOM 2530 O O . GLU C 2 201 ? 7.069 -10.253 29.392 1.00 21.03 201 GLU C O 1
ATOM 2536 N N . ALA C 2 202 ? 9.050 -10.779 28.477 1.00 20.93 202 ALA C N 1
ATOM 2537 C CA . ALA C 2 202 ? 9.311 -9.399 28.111 1.00 23.26 202 ALA C CA 1
ATOM 2538 C C . ALA C 2 202 ? 8.332 -8.951 27.059 1.00 22.91 202 ALA C C 1
ATOM 2539 O O . ALA C 2 202 ? 7.792 -7.843 27.192 1.00 22.59 202 ALA C O 1
ATOM 2541 N N . ASN C 2 203 ? 8.005 -9.801 26.065 1.00 21.93 203 ASN C N 1
ATOM 2542 C CA . ASN C 2 203 ? 6.966 -9.399 25.108 1.00 22.16 203 ASN C CA 1
ATOM 2543 C C . ASN C 2 203 ? 5.582 -9.215 25.739 1.00 22.36 203 ASN C C 1
ATOM 2544 O O . ASN C 2 203 ? 4.764 -8.362 25.283 1.00 22.18 203 ASN C O 1
ATOM 2549 N N . ASP C 2 204 ? 5.311 -9.983 26.761 1.00 24.46 204 ASP C N 1
ATOM 2550 C CA . ASP C 2 204 ? 4.044 -9.814 27.485 1.00 25.45 204 ASP C CA 1
ATOM 2551 C C . ASP C 2 204 ? 4.013 -8.493 28.214 1.00 26.32 204 ASP C C 1
ATOM 2552 O O . ASP C 2 204 ? 2.978 -7.828 28.215 1.00 25.11 204 ASP C O 1
ATOM 2557 N N . LEU C 2 205 ? 5.129 -8.101 28.834 1.00 21.99 205 LEU C N 1
ATOM 2558 C CA . LEU C 2 205 ? 5.232 -6.782 29.442 1.00 22.82 205 LEU C CA 1
ATOM 2559 C C . LEU C 2 205 ? 4.982 -5.669 28.415 1.00 20.94 205 LEU C C 1
ATOM 2560 O O . LEU C 2 205 ? 4.150 -4.755 28.635 1.00 22.50 205 LEU C O 1
ATOM 2565 N N . ILE C 2 206 ? 5.678 -5.772 27.271 1.00 20.79 206 ILE C N 1
ATOM 2566 C CA . ILE C 2 206 ? 5.475 -4.846 26.186 1.00 21.60 206 ILE C CA 1
ATOM 2567 C C . ILE C 2 206 ? 4.036 -4.680 25.814 1.00 24.21 206 ILE C C 1
ATOM 2568 O O . ILE C 2 206 ? 3.564 -3.516 25.630 1.00 25.47 206 ILE C O 1
ATOM 2573 N N . LYS C 2 207 ? 3.353 -5.801 25.681 1.00 25.33 207 LYS C N 1
ATOM 2574 C CA . LYS C 2 207 ? 1.915 -5.772 25.362 1.00 30.85 207 LYS C CA 1
ATOM 2575 C C . LYS C 2 207 ? 1.045 -5.095 26.405 1.00 28.28 207 LYS C C 1
ATOM 2576 O O . LYS C 2 207 ? 0.174 -4.274 26.062 1.00 26.38 207 LYS C O 1
ATOM 2582 N N . ARG C 2 208 ? 1.257 -5.434 27.663 1.00 27.09 208 ARG C N 1
ATOM 2583 C CA . ARG C 2 208 ? 0.472 -4.876 28.753 1.00 29.22 208 ARG C CA 1
ATOM 2584 C C . ARG C 2 208 ? 0.606 -3.367 28.978 1.00 27.64 208 ARG C C 1
ATOM 2585 O O . ARG C 2 208 ? -0.366 -2.659 29.320 1.00 27.63 208 ARG C O 1
ATOM 2593 N N . TYR C 2 209 ? 1.833 -2.909 28.900 1.00 23.50 209 TYR C N 1
ATOM 2594 C CA . TYR C 2 209 ? 2.189 -1.611 29.358 1.00 26.96 209 TYR C CA 1
ATOM 2595 C C . TYR C 2 209 ? 2.492 -0.624 28.217 1.00 27.68 209 TYR C C 1
ATOM 2596 O O . TYR C 2 209 ? 3.059 0.446 28.453 1.00 32.61 209 TYR C O 1
ATOM 2605 N N . GLY C 2 210 ? 2.125 -1.026 27.008 1.00 28.63 210 GLY C N 1
ATOM 2606 C CA . GLY C 2 210 ? 2.257 -0.208 25.812 1.00 30.28 210 GLY C CA 1
ATOM 2607 C C . GLY C 2 210 ? 3.688 0.098 25.464 1.00 29.55 210 GLY C C 1
ATOM 2608 O O . GLY C 2 210 ? 4.023 1.224 25.174 1.00 29.81 210 GLY C O 1
ATOM 2609 N N . GLY C 2 211 ? 4.552 -0.897 25.550 1.00 26.53 211 GLY C N 1
ATOM 2610 C CA . GLY C 2 211 ? 5.913 -0.758 25.049 1.00 26.43 211 GLY C CA 1
ATOM 2611 C C . GLY C 2 211 ? 5.943 -0.711 23.528 1.00 26.95 211 GLY C C 1
ATOM 2612 O O . GLY C 2 211 ? 4.938 -0.925 22.896 1.00 27.35 211 GLY C O 1
ATOM 2613 N N . ASN C 2 212 ? 7.128 -0.495 22.963 1.00 22.71 212 ASN C N 1
ATOM 2614 C CA . ASN C 2 212 ? 7.330 -0.371 21.529 1.00 24.22 212 ASN C CA 1
ATOM 2615 C C . ASN C 2 212 ? 7.660 -1.733 20.985 1.00 21.98 212 ASN C C 1
ATOM 2616 O O . ASN C 2 212 ? 8.497 -2.447 21.586 1.00 20.96 212 ASN C O 1
ATOM 2621 N N . THR C 2 213 ? 6.995 -2.183 19.908 1.00 23.59 213 THR C N 1
ATOM 2622 C CA . THR C 2 213 ? 7.235 -3.532 19.368 1.00 23.84 213 THR C CA 1
ATOM 2623 C C . THR C 2 213 ? 8.252 -3.605 18.235 1.00 21.14 213 THR C C 1
ATOM 2624 O O . THR C 2 213 ? 8.396 -4.657 17.639 1.00 22.54 213 THR C O 1
ATOM 2628 N N . ASN C 2 214 ? 8.951 -2.511 17.963 1.00 19.13 214 ASN C N 1
ATOM 2629 C CA . ASN C 2 214 ? 10.081 -2.488 17.016 1.00 20.62 214 ASN C CA 1
ATOM 2630 C C . ASN C 2 214 ? 11.138 -3.502 17.394 1.00 20.24 214 ASN C C 1
ATOM 2631 O O . ASN C 2 214 ? 11.580 -3.538 18.533 1.00 22.67 214 ASN C O 1
ATOM 2636 N N . VAL C 2 215 ? 11.669 -4.160 16.403 1.00 19.49 215 VAL C N 1
ATOM 2637 C CA . VAL C 2 215 ? 12.799 -5.082 16.593 1.00 18.53 215 VAL C CA 1
ATOM 2638 C C . VAL C 2 215 ? 13.845 -4.819 15.554 1.00 21.61 215 VAL C C 1
ATOM 2639 O O . VAL C 2 215 ? 13.593 -4.912 14.353 1.00 20.95 215 VAL C O 1
ATOM 2643 N N . THR C 2 216 ? 15.030 -4.455 16.012 1.00 19.29 216 THR C N 1
ATOM 2644 C CA . THR C 2 216 ? 16.130 -4.184 15.133 1.00 21.54 216 THR C CA 1
ATOM 2645 C C . THR C 2 216 ? 17.326 -4.962 15.729 1.00 19.97 216 THR C C 1
ATOM 2646 O O . THR C 2 216 ? 17.404 -5.098 16.945 1.00 19.22 216 THR C O 1
ATOM 2650 N N . THR C 2 217 ? 18.261 -5.291 14.874 1.00 18.00 217 THR C N 1
ATOM 2651 C CA . THR C 2 217 ? 19.543 -5.898 15.293 1.00 19.41 217 THR C CA 1
ATOM 2652 C C . THR C 2 217 ? 20.655 -4.886 15.127 1.00 18.71 217 THR C C 1
ATOM 2653 O O . THR C 2 217 ? 20.820 -4.257 14.042 1.00 19.30 217 THR C O 1
ATOM 2657 N N . TYR C 2 218 ? 21.510 -4.757 16.159 1.00 18.64 218 TYR C N 1
ATOM 2658 C CA . TYR C 2 218 ? 22.673 -3.867 16.085 1.00 18.02 218 TYR C CA 1
ATOM 2659 C C . TYR C 2 218 ? 23.938 -4.685 16.128 1.00 20.75 218 TYR C C 1
ATOM 2660 O O . TYR C 2 218 ? 24.045 -5.621 16.931 1.00 20.67 218 TYR C O 1
ATOM 2669 N N . ASN C 2 219 ? 24.907 -4.370 15.270 1.00 23.46 219 ASN C N 1
ATOM 2670 C CA . ASN C 2 219 ? 26.230 -5.008 15.412 1.00 26.34 219 ASN C CA 1
ATOM 2671 C C . ASN C 2 219 ? 26.887 -4.439 16.647 1.00 26.18 219 ASN C C 1
ATOM 2672 O O . ASN C 2 219 ? 26.630 -3.337 17.036 1.00 23.84 219 ASN C O 1
ATOM 2677 N N . HIS C 2 220 ? 27.698 -5.228 17.294 1.00 26.06 220 HIS C N 1
ATOM 2678 C CA . HIS C 2 220 ? 28.291 -4.798 18.529 1.00 29.04 220 HIS C CA 1
ATOM 2679 C C . HIS C 2 220 ? 29.055 -3.450 18.499 1.00 33.47 220 HIS C C 1
ATOM 2680 O O . HIS C 2 220 ? 29.149 -2.779 19.533 1.00 37.55 220 HIS C O 1
ATOM 2687 N N . ASP C 2 221 ? 29.579 -3.056 17.339 1.00 32.28 221 ASP C N 1
ATOM 2688 C CA . ASP C 2 221 ? 30.310 -1.803 17.153 1.00 35.43 221 ASP C CA 1
ATOM 2689 C C . ASP C 2 221 ? 29.445 -0.627 16.643 1.00 34.29 221 ASP C C 1
ATOM 2690 O O . ASP C 2 221 ? 29.932 0.472 16.440 1.00 33.39 221 ASP C O 1
ATOM 2695 N N . ASN C 2 222 ? 28.151 -0.841 16.457 1.00 32.11 222 ASN C N 1
ATOM 2696 C CA . ASN C 2 222 ? 27.261 0.259 16.073 1.00 30.43 222 ASN C CA 1
ATOM 2697 C C . ASN C 2 222 ? 27.178 1.369 17.141 1.00 30.53 222 ASN C C 1
ATOM 2698 O O . ASN C 2 222 ? 26.959 1.102 18.306 1.00 27.50 222 ASN C O 1
ATOM 2703 N N . PHE C 2 223 ? 27.249 2.615 16.711 1.00 29.74 223 PHE C N 1
ATOM 2704 C CA . PHE C 2 223 ? 27.179 3.741 17.609 1.00 29.94 223 PHE C CA 1
ATOM 2705 C C . PHE C 2 223 ? 25.813 3.930 18.256 1.00 27.81 223 PHE C C 1
ATOM 2706 O O . PHE C 2 223 ? 25.733 4.449 19.341 1.00 27.32 223 PHE C O 1
ATOM 2714 N N . GLY C 2 224 ? 24.745 3.550 17.581 1.00 25.00 224 GLY C N 1
ATOM 2715 C CA . GLY C 2 224 ? 23.422 3.549 18.201 1.00 25.14 224 GLY C CA 1
ATOM 2716 C C . GLY C 2 224 ? 23.416 2.660 19.444 1.00 25.33 224 GLY C C 1
ATOM 2717 O O . GLY C 2 224 ? 22.954 3.068 20.523 1.00 26.13 224 GLY C O 1
ATOM 2718 N N . LEU C 2 225 ? 23.894 1.433 19.253 1.00 26.34 225 LEU C N 1
ATOM 2719 C CA . LEU C 2 225 ? 24.038 0.485 20.336 1.00 27.54 225 LEU C CA 1
ATOM 2720 C C . LEU C 2 225 ? 24.965 1.053 21.396 1.00 27.74 225 LEU C C 1
ATOM 2721 O O . LEU C 2 225 ? 24.684 0.926 22.588 1.00 29.57 225 LEU C O 1
ATOM 2726 N N . LYS C 2 226 ? 26.097 1.596 20.992 1.00 27.89 226 LYS C N 1
ATOM 2727 C CA . LYS C 2 226 ? 26.998 2.171 22.045 1.00 31.89 226 LYS C CA 1
ATOM 2728 C C . LYS C 2 226 ? 26.365 3.250 22.895 1.00 32.28 226 LYS C C 1
ATOM 2729 O O . LYS C 2 226 ? 26.600 3.301 24.133 1.00 33.25 226 LYS C O 1
ATOM 2735 N N . MET C 2 227 ? 25.510 4.072 22.280 1.00 26.23 227 MET C N 1
ATOM 2736 C CA . MET C 2 227 ? 24.821 5.097 23.045 1.00 28.77 227 MET C CA 1
ATOM 2737 C C . MET C 2 227 ? 23.817 4.440 23.976 1.00 26.81 227 MET C C 1
ATOM 2738 O O . MET C 2 227 ? 23.676 4.809 25.171 1.00 28.39 227 MET C O 1
ATOM 2743 N N . MET C 2 228 ? 23.059 3.493 23.449 1.00 27.47 228 MET C N 1
ATOM 2744 C CA . MET C 2 228 ? 22.096 2.801 24.306 1.00 26.20 228 MET C CA 1
ATOM 2745 C C . MET C 2 228 ? 22.823 2.129 25.456 1.00 25.68 228 MET C C 1
ATOM 2746 O O . MET C 2 228 ? 22.400 2.241 26.615 1.00 28.96 228 MET C O 1
ATOM 2751 N N . GLU C 2 229 ? 23.941 1.502 25.187 1.00 24.59 229 GLU C N 1
ATOM 2752 C CA . GLU C 2 229 ? 24.596 0.737 26.252 1.00 27.57 229 GLU C CA 1
ATOM 2753 C C . GLU C 2 229 ? 25.185 1.694 27.298 1.00 27.15 229 GLU C C 1
ATOM 2754 O O . GLU C 2 229 ? 25.316 1.320 28.473 1.00 27.95 229 GLU C O 1
ATOM 2760 N N . ALA C 2 230 ? 25.538 2.898 26.893 1.00 28.99 230 ALA C N 1
ATOM 2761 C CA . ALA C 2 230 ? 26.083 3.866 27.847 1.00 29.01 230 ALA C CA 1
ATOM 2762 C C . ALA C 2 230 ? 25.029 4.564 28.638 1.00 30.30 230 ALA C C 1
ATOM 2763 O O . ALA C 2 230 ? 25.311 4.986 29.723 1.00 33.57 230 ALA C O 1
ATOM 2765 N N . ALA C 2 231 ? 23.855 4.774 28.068 1.00 26.66 231 ALA C N 1
ATOM 2766 C CA . ALA C 2 231 ? 22.783 5.438 28.737 1.00 28.22 231 ALA C CA 1
ATOM 2767 C C . ALA C 2 231 ? 21.964 4.516 29.660 1.00 28.59 231 ALA C C 1
ATOM 2768 O O . ALA C 2 231 ? 21.347 5.004 30.604 1.00 31.21 231 ALA C O 1
ATOM 2770 N N . LEU C 2 232 ? 21.915 3.212 29.378 1.00 24.93 232 LEU C N 1
ATOM 2771 C CA . LEU C 2 232 ? 20.990 2.312 30.059 1.00 24.53 232 LEU C CA 1
ATOM 2772 C C . LEU C 2 232 ? 21.833 1.268 30.774 1.00 24.06 232 LEU C C 1
ATOM 2773 O O . LEU C 2 232 ? 22.317 0.358 30.152 1.00 29.41 232 LEU C O 1
ATOM 2778 N N . PRO C 2 233 ? 22.045 1.423 32.075 1.00 24.24 233 PRO C N 1
ATOM 2779 C CA . PRO C 2 233 ? 22.865 0.406 32.731 1.00 26.97 233 PRO C CA 1
ATOM 2780 C C . PRO C 2 233 ? 22.273 -0.987 32.634 1.00 24.68 233 PRO C C 1
ATOM 2781 O O . PRO C 2 233 ? 21.061 -1.162 32.631 1.00 20.98 233 PRO C O 1
ATOM 2785 N N . GLN C 2 234 ? 23.158 -1.967 32.601 1.00 23.86 234 GLN C N 1
ATOM 2786 C CA . GLN C 2 234 ? 22.740 -3.340 32.585 1.00 26.42 234 GLN C CA 1
ATOM 2787 C C . GLN C 2 234 ? 22.284 -3.785 33.957 1.00 27.17 234 GLN C C 1
ATOM 2788 O O . GLN C 2 234 ? 22.914 -3.467 34.911 1.00 26.96 234 GLN C O 1
ATOM 2794 N N . VAL C 2 235 ? 21.190 -4.527 34.043 1.00 23.29 235 VAL C N 1
ATOM 2795 C CA . VAL C 2 235 ? 20.851 -5.240 35.251 1.00 27.48 235 VAL C CA 1
ATOM 2796 C C . VAL C 2 235 ? 20.582 -6.693 34.924 1.00 29.54 235 VAL C C 1
ATOM 2797 O O . VAL C 2 235 ? 20.143 -7.010 33.831 1.00 24.60 235 VAL C O 1
ATOM 2801 N N . LYS C 2 236 ? 20.822 -7.559 35.898 1.00 31.11 236 LYS C N 1
ATOM 2802 C CA . LYS C 2 236 ? 20.803 -9.009 35.697 1.00 40.61 236 LYS C CA 1
ATOM 2803 C C . LYS C 2 236 ? 19.527 -9.602 36.229 1.00 42.98 236 LYS C C 1
ATOM 2804 O O . LYS C 2 236 ? 19.032 -9.206 37.262 1.00 38.61 236 LYS C O 1
ATOM 2810 N N . VAL C 2 237 ? 19.039 -10.610 35.537 1.00 46.20 237 VAL C N 1
ATOM 2811 C CA . VAL C 2 237 ? 17.921 -11.389 36.010 1.00 56.15 237 VAL C CA 1
ATOM 2812 C C . VAL C 2 237 ? 18.291 -12.875 35.989 1.00 66.01 237 VAL C C 1
ATOM 2813 O O . VAL C 2 237 ? 19.091 -13.299 35.149 1.00 68.86 237 VAL C O 1
ATOM 2817 N N . MET D 1 1 ? 12.730 10.164 24.380 1.00 32.70 168 MET D N 1
ATOM 2818 C CA . MET D 1 1 ? 14.011 10.389 23.611 1.00 33.41 168 MET D CA 1
ATOM 2819 C C . MET D 1 1 ? 13.802 11.580 22.693 1.00 29.28 168 MET D C 1
ATOM 2820 O O . MET D 1 1 ? 12.750 11.685 22.051 1.00 29.57 168 MET D O 1
ATOM 2825 N N . PHE D 1 2 ? 14.803 12.443 22.578 1.00 26.30 169 PHE D N 1
ATOM 2826 C CA . PHE D 1 2 ? 14.760 13.531 21.603 1.00 23.40 169 PHE D CA 1
ATOM 2827 C C . PHE D 1 2 ? 16.143 14.107 21.389 1.00 23.63 169 PHE D C 1
ATOM 2828 O O . PHE D 1 2 ? 17.108 13.778 22.109 1.00 21.72 169 PHE D O 1
ATOM 2836 N N . ILE D 1 3 ? 16.242 14.930 20.362 1.00 23.53 170 ILE D N 1
ATOM 2837 C CA . ILE D 1 3 ? 17.505 15.716 20.101 1.00 23.00 170 ILE D CA 1
ATOM 2838 C C . ILE D 1 3 ? 17.251 17.185 20.271 1.00 23.60 170 ILE D C 1
ATOM 2839 O O . ILE D 1 3 ? 16.179 17.666 19.958 1.00 24.04 170 ILE D O 1
ATOM 2844 N N . TYR D 1 4 ? 18.205 17.909 20.833 1.00 20.95 171 TYR D N 1
ATOM 2845 C CA . TYR D 1 4 ? 18.140 19.333 20.833 1.00 21.98 171 TYR D CA 1
ATOM 2846 C C . TYR D 1 4 ? 19.483 19.892 20.416 1.00 21.97 171 TYR D C 1
ATOM 2847 O O . TYR D 1 4 ? 20.480 19.172 20.462 1.00 20.64 171 TYR D O 1
ATOM 2856 N N . TYR D 1 5 ? 19.482 21.163 20.069 1.00 21.52 172 TYR D N 1
ATOM 2857 C CA . TYR D 1 5 ? 20.711 21.885 19.737 1.00 20.60 172 TYR D CA 1
ATOM 2858 C C . TYR D 1 5 ? 21.031 22.897 20.821 1.00 22.90 172 TYR D C 1
ATOM 2859 O O . TYR D 1 5 ? 20.139 23.543 21.425 1.00 22.69 172 TYR D O 1
ATOM 2868 N N . LYS D 1 6 ? 22.323 23.090 21.051 1.00 20.94 173 LYS D N 1
ATOM 2869 C CA . LYS D 1 6 ? 22.815 24.018 22.047 1.00 20.66 173 LYS D CA 1
ATOM 2870 C C . LYS D 1 6 ? 23.778 24.992 21.388 1.00 25.98 173 LYS D C 1
ATOM 2871 O O . LYS D 1 6 ? 24.761 24.545 20.765 1.00 25.75 173 LYS D O 1
ATOM 2877 N N . ARG D 1 7 ? 23.472 26.294 21.463 1.00 27.47 174 ARG D N 1
ATOM 2878 C CA . ARG D 1 7 ? 24.424 27.357 20.973 1.00 31.18 174 ARG D CA 1
ATOM 2879 C C . ARG D 1 7 ? 25.334 27.683 22.137 1.00 29.41 174 ARG D C 1
ATOM 2880 O O . ARG D 1 7 ? 24.876 28.135 23.171 1.00 30.72 174 ARG D O 1
ATOM 2888 N N . THR D 1 8 ? 26.618 27.358 22.002 1.00 28.84 175 THR D N 1
ATOM 2889 C CA . THR D 1 8 ? 27.561 27.325 23.096 1.00 29.85 175 THR D CA 1
ATOM 2890 C C . THR D 1 8 ? 28.147 28.733 23.283 1.00 33.26 175 THR D C 1
ATOM 2891 O O . THR D 1 8 ? 27.919 29.624 22.442 1.00 33.21 175 THR D O 1
ATOM 2895 N N . LYS D 1 9 ? 28.855 28.909 24.389 1.00 38.11 176 LYS D N 1
ATOM 2896 C CA . LYS D 1 9 ? 29.562 30.160 24.716 1.00 47.65 176 LYS D CA 1
ATOM 2897 C C . LYS D 1 9 ? 30.447 30.570 23.523 1.00 48.43 176 LYS D C 1
ATOM 2898 O O . LYS D 1 9 ? 30.341 31.662 23.022 1.00 45.66 176 LYS D O 1
ATOM 2904 N N . GLN D 1 10 ? 31.267 29.638 23.053 1.00 42.92 177 GLN D N 1
ATOM 2905 C CA . GLN D 1 10 ? 32.242 29.893 21.985 1.00 46.99 177 GLN D CA 1
ATOM 2906 C C . GLN D 1 10 ? 31.650 29.957 20.559 1.00 46.66 177 GLN D C 1
ATOM 2907 O O . GLN D 1 10 ? 32.413 29.976 19.602 1.00 48.13 177 GLN D O 1
ATOM 2913 N N . GLY D 1 11 ? 30.319 29.956 20.413 1.00 40.97 178 GLY D N 1
ATOM 2914 C CA . GLY D 1 11 ? 29.687 30.223 19.131 1.00 40.95 178 GLY D CA 1
ATOM 2915 C C . GLY D 1 11 ? 29.341 29.013 18.256 1.00 42.79 178 GLY D C 1
ATOM 2916 O O . GLY D 1 11 ? 28.686 29.190 17.221 1.00 48.87 178 GLY D O 1
ATOM 2917 N N . SER D 1 12 ? 29.729 27.796 18.647 1.00 33.92 179 SER D N 1
ATOM 2918 C CA . SER D 1 12 ? 29.373 26.616 17.847 1.00 33.39 179 SER D CA 1
ATOM 2919 C C . SER D 1 12 ? 27.960 26.160 18.203 1.00 31.11 179 SER D C 1
ATOM 2920 O O . SER D 1 12 ? 27.426 26.568 19.243 1.00 35.60 179 SER D O 1
ATOM 2923 N N . THR D 1 13 ? 27.357 25.366 17.332 1.00 26.26 180 THR D N 1
ATOM 2924 C CA . THR D 1 13 ? 26.069 24.748 17.569 1.00 28.87 180 THR D CA 1
ATOM 2925 C C . THR D 1 13 ? 26.218 23.228 17.695 1.00 27.41 180 THR D C 1
ATOM 2926 O O . THR D 1 13 ? 26.620 22.530 16.749 1.00 28.99 180 THR D O 1
ATOM 2930 N N . GLU D 1 14 ? 25.846 22.706 18.857 1.00 25.22 181 GLU D N 1
ATOM 2931 C CA . GLU D 1 14 ? 26.045 21.313 19.190 1.00 23.95 181 GLU D CA 1
ATOM 2932 C C . GLU D 1 14 ? 24.744 20.527 19.216 1.00 24.48 181 GLU D C 1
ATOM 2933 O O . GLU D 1 14 ? 23.730 21.066 19.746 1.00 22.83 181 GLU D O 1
ATOM 2939 N N . GLN D 1 15 ? 24.802 19.301 18.712 1.00 21.10 182 GLN D N 1
ATOM 2940 C CA . GLN D 1 15 ? 23.650 18.404 18.779 1.00 20.96 182 GLN D CA 1
ATOM 2941 C C . GLN D 1 15 ? 23.742 17.559 20.024 1.00 19.24 182 GLN D C 1
ATOM 2942 O O . GLN D 1 15 ? 24.791 16.962 20.298 1.00 16.83 182 GLN D O 1
ATOM 2948 N N . TRP D 1 16 ? 22.630 17.389 20.729 1.00 19.93 183 TRP D N 1
ATOM 2949 C CA . TRP D 1 16 ? 22.605 16.592 21.964 1.00 18.74 183 TRP D CA 1
ATOM 2950 C C . TRP D 1 16 ? 21.409 15.604 21.929 1.00 21.73 183 TRP D C 1
ATOM 2951 O O . TRP D 1 16 ? 20.406 15.931 21.398 1.00 23.20 183 TRP D O 1
ATOM 2962 N N . PHE D 1 17 ? 21.589 14.427 22.480 1.00 19.06 184 PHE D N 1
ATOM 2963 C CA . PHE D 1 17 ? 20.556 13.379 22.407 1.00 19.47 184 PHE D CA 1
ATOM 2964 C C . PHE D 1 17 ? 20.116 13.060 23.822 1.00 20.45 184 PHE D C 1
ATOM 2965 O O . PHE D 1 17 ? 20.921 12.792 24.668 1.00 21.62 184 PHE D O 1
ATOM 2973 N N . VAL D 1 18 ? 18.810 13.053 24.081 1.00 19.80 185 VAL D N 1
ATOM 2974 C CA . VAL D 1 18 ? 18.272 12.640 25.376 1.00 22.22 185 VAL D CA 1
ATOM 2975 C C . VAL D 1 18 ? 17.678 11.268 25.192 1.00 23.22 185 VAL D C 1
ATOM 2976 O O . VAL D 1 18 ? 16.889 11.066 24.295 1.00 22.22 185 VAL D O 1
ATOM 2980 N N . ILE D 1 19 ? 18.164 10.318 25.981 1.00 24.54 186 ILE D N 1
ATOM 2981 C CA . ILE D 1 19 ? 17.702 8.945 26.011 1.00 26.69 186 ILE D CA 1
ATOM 2982 C C . ILE D 1 19 ? 17.987 8.385 27.403 1.00 26.18 186 ILE D C 1
ATOM 2983 O O . ILE D 1 19 ? 19.075 8.610 27.950 1.00 23.72 186 ILE D O 1
ATOM 2988 N N . GLY D 1 20 ? 17.047 7.620 27.934 1.00 29.12 187 GLY D N 1
ATOM 2989 C CA . GLY D 1 20 ? 17.239 6.908 29.235 1.00 28.18 187 GLY D CA 1
ATOM 2990 C C . GLY D 1 20 ? 17.405 7.839 30.422 1.00 28.08 187 GLY D C 1
ATOM 2991 O O . GLY D 1 20 ? 18.088 7.506 31.379 1.00 26.47 187 GLY D O 1
ATOM 2992 N N . GLY D 1 21 ? 16.816 9.044 30.346 1.00 26.41 188 GLY D N 1
ATOM 2993 C CA . GLY D 1 21 ? 17.053 10.061 31.388 1.00 24.91 188 GLY D CA 1
ATOM 2994 C C . GLY D 1 21 ? 18.492 10.601 31.403 1.00 25.27 188 GLY D C 1
ATOM 2995 O O . GLY D 1 21 ? 18.946 11.207 32.373 1.00 26.79 188 GLY D O 1
ATOM 2996 N N . LYS D 1 22 ? 19.191 10.428 30.316 1.00 24.84 189 LYS D N 1
ATOM 2997 C CA . LYS D 1 22 ? 20.562 10.912 30.171 1.00 22.87 189 LYS D CA 1
ATOM 2998 C C . LYS D 1 22 ? 20.693 11.752 28.934 1.00 22.73 189 LYS D C 1
ATOM 2999 O O . LYS D 1 22 ? 19.853 11.704 28.067 1.00 23.38 189 LYS D O 1
ATOM 3005 N N . ARG D 1 23 ? 21.795 12.491 28.820 1.00 22.11 190 ARG D N 1
ATOM 3006 C CA . ARG D 1 23 ? 22.083 13.169 27.582 1.00 23.44 190 ARG D CA 1
ATOM 3007 C C . ARG D 1 23 ? 23.458 12.830 27.070 1.00 22.23 190 ARG D C 1
ATOM 3008 O O . ARG D 1 23 ? 24.380 12.643 27.861 1.00 21.45 190 ARG D O 1
ATOM 3016 N N . ILE D 1 24 ? 23.540 12.734 25.743 1.00 19.46 191 ILE D N 1
ATOM 3017 C CA . ILE D 1 24 ? 24.742 12.351 25.017 1.00 20.06 191 ILE D CA 1
ATOM 3018 C C . ILE D 1 24 ? 25.026 13.468 23.993 1.00 20.97 191 ILE D C 1
ATOM 3019 O O . ILE D 1 24 ? 24.172 13.794 23.169 1.00 20.19 191 ILE D O 1
ATOM 3024 N N . TYR D 1 25 ? 26.206 14.078 24.064 1.00 19.61 192 TYR D N 1
ATOM 3025 C CA . TYR D 1 25 ? 26.670 14.968 23.042 1.00 20.65 192 TYR D CA 1
ATOM 3026 C C . TYR D 1 25 ? 26.971 14.174 21.774 1.00 22.29 192 TYR D C 1
ATOM 3027 O O . TYR D 1 25 ? 27.602 13.113 21.808 1.00 20.07 192 TYR D O 1
ATOM 3036 N N . LEU D 1 26 ? 26.464 14.656 20.634 1.00 20.02 193 LEU D N 1
ATOM 3037 C CA . LEU D 1 26 ? 26.642 13.990 19.359 1.00 19.06 193 LEU D CA 1
ATOM 3038 C C . LEU D 1 26 ? 27.665 14.747 18.502 1.00 21.76 193 LEU D C 1
ATOM 3039 O O . LEU D 1 26 ? 27.289 15.663 17.735 1.00 18.74 193 LEU D O 1
ATOM 3044 N N . PRO D 1 27 ? 28.942 14.360 18.598 1.00 22.50 194 PRO D N 1
ATOM 3045 C CA . PRO D 1 27 ? 29.962 15.291 18.054 1.00 25.01 194 PRO D CA 1
ATOM 3046 C C . PRO D 1 27 ? 30.091 15.300 16.547 1.00 24.65 194 PRO D C 1
ATOM 3047 O O . PRO D 1 27 ? 30.585 16.296 15.992 1.00 25.76 194 PRO D O 1
ATOM 3051 N N . THR D 1 28 ? 29.680 14.217 15.908 1.00 21.35 195 THR D N 1
ATOM 3052 C CA . THR D 1 28 ? 29.897 14.090 14.468 1.00 23.70 195 THR D CA 1
ATOM 3053 C C . THR D 1 28 ? 28.714 13.551 13.773 1.00 26.06 195 THR D C 1
ATOM 3054 O O . THR D 1 28 ? 27.780 12.948 14.441 1.00 24.66 195 THR D O 1
ATOM 3058 N N A MET D 1 29 ? 28.728 13.688 12.441 0.54 25.26 196 MET D N 1
ATOM 3059 N N B MET D 1 29 ? 28.683 13.709 12.438 0.46 24.15 196 MET D N 1
ATOM 3060 C CA A MET D 1 29 ? 27.658 13.148 11.592 0.54 28.46 196 MET D CA 1
ATOM 3061 C CA B MET D 1 29 ? 27.528 13.220 11.652 0.46 25.96 196 MET D CA 1
ATOM 3062 C C A MET D 1 29 ? 27.249 11.712 11.917 0.54 28.59 196 MET D C 1
ATOM 3063 C C B MET D 1 29 ? 27.243 11.698 11.832 0.46 27.23 196 MET D C 1
ATOM 3064 O O A MET D 1 29 ? 26.061 11.330 11.904 0.54 31.09 196 MET D O 1
ATOM 3065 O O B MET D 1 29 ? 26.093 11.251 11.697 0.46 29.26 196 MET D O 1
ATOM 3074 N N . THR D 1 30 ? 28.243 10.912 12.204 1.00 29.48 197 THR D N 1
ATOM 3075 C CA . THR D 1 30 ? 28.025 9.488 12.439 1.00 34.30 197 THR D CA 1
ATOM 3076 C C . THR D 1 30 ? 27.098 9.249 13.690 1.00 28.66 197 THR D C 1
ATOM 3077 O O . THR D 1 30 ? 26.036 8.614 13.585 1.00 29.01 197 THR D O 1
ATOM 3081 N N . TYR D 1 31 ? 27.406 9.930 14.796 1.00 28.31 198 TYR D N 1
ATOM 3082 C CA . TYR D 1 31 ? 26.520 9.962 15.938 1.00 24.63 198 TYR D CA 1
ATOM 3083 C C . TYR D 1 31 ? 25.152 10.465 15.604 1.00 24.67 198 TYR D C 1
ATOM 3084 O O . TYR D 1 31 ? 24.154 9.914 16.088 1.00 23.87 198 TYR D O 1
ATOM 3093 N N . VAL D 1 32 ? 25.077 11.524 14.811 1.00 25.16 199 VAL D N 1
ATOM 3094 C CA . VAL D 1 32 ? 23.831 12.204 14.569 1.00 23.78 199 VAL D CA 1
ATOM 3095 C C . VAL D 1 32 ? 22.924 11.278 13.771 1.00 24.60 199 VAL D C 1
ATOM 3096 O O . VAL D 1 32 ? 21.728 11.150 14.059 1.00 25.57 199 VAL D O 1
ATOM 3100 N N . ASN D 1 33 ? 23.488 10.617 12.785 1.00 28.85 200 ASN D N 1
ATOM 3101 C CA . ASN D 1 33 ? 22.685 9.666 11.980 1.00 32.31 200 ASN D CA 1
ATOM 3102 C C . ASN D 1 33 ? 22.082 8.539 12.825 1.00 28.76 200 ASN D C 1
ATOM 3103 O O . ASN D 1 33 ? 20.919 8.163 12.664 1.00 30.68 200 ASN D O 1
ATOM 3108 N N . GLU D 1 34 ? 22.901 7.992 13.699 1.00 29.32 201 GLU D N 1
ATOM 3109 C CA . GLU D 1 34 ? 22.497 6.891 14.550 1.00 30.44 201 GLU D CA 1
ATOM 3110 C C . GLU D 1 34 ? 21.436 7.296 15.547 1.00 28.65 201 GLU D C 1
ATOM 3111 O O . GLU D 1 34 ? 20.484 6.546 15.795 1.00 24.89 201 GLU D O 1
ATOM 3117 N N . ALA D 1 35 ? 21.569 8.498 16.104 1.00 26.73 202 ALA D N 1
ATOM 3118 C CA . ALA D 1 35 ? 20.570 8.996 17.028 1.00 26.19 202 ALA D CA 1
ATOM 3119 C C . ALA D 1 35 ? 19.253 9.248 16.338 1.00 25.24 202 ALA D C 1
ATOM 3120 O O . ALA D 1 35 ? 18.193 8.957 16.883 1.00 24.10 202 ALA D O 1
ATOM 3122 N N . ASN D 1 36 ? 19.302 9.824 15.143 1.00 25.99 203 ASN D N 1
ATOM 3123 C CA . ASN D 1 36 ? 18.072 10.026 14.409 1.00 28.21 203 ASN D CA 1
ATOM 3124 C C . ASN D 1 36 ? 17.370 8.709 14.102 1.00 27.39 203 ASN D C 1
ATOM 3125 O O . ASN D 1 36 ? 16.134 8.609 14.167 1.00 28.65 203 ASN D O 1
ATOM 3130 N N . ASP D 1 37 ? 18.150 7.715 13.772 1.00 28.40 204 ASP D N 1
ATOM 3131 C CA . ASP D 1 37 ? 17.553 6.385 13.576 1.00 35.55 204 ASP D CA 1
ATOM 3132 C C . ASP D 1 37 ? 16.929 5.794 14.843 1.00 32.79 204 ASP D C 1
ATOM 3133 O O . ASP D 1 37 ? 15.932 5.095 14.749 1.00 29.12 204 ASP D O 1
ATOM 3138 N N . LEU D 1 38 ? 17.510 6.034 16.033 1.00 27.65 205 LEU D N 1
ATOM 3139 C CA . LEU D 1 38 ? 16.885 5.560 17.248 1.00 27.05 205 LEU D CA 1
ATOM 3140 C C . LEU D 1 38 ? 15.539 6.223 17.452 1.00 26.31 205 LEU D C 1
ATOM 3141 O O . LEU D 1 38 ? 14.572 5.581 17.890 1.00 29.58 205 LEU D O 1
ATOM 3146 N N . ILE D 1 39 ? 15.486 7.508 17.190 1.00 25.90 206 ILE D N 1
ATOM 3147 C CA . ILE D 1 39 ? 14.253 8.314 17.330 1.00 28.60 206 ILE D CA 1
ATOM 3148 C C . ILE D 1 39 ? 13.150 7.754 16.451 1.00 28.87 206 ILE D C 1
ATOM 3149 O O . ILE D 1 39 ? 12.002 7.579 16.916 1.00 24.71 206 ILE D O 1
ATOM 3154 N N . LYS D 1 40 ? 13.498 7.433 15.219 1.00 32.72 207 LYS D N 1
ATOM 3155 C CA . LYS D 1 40 ? 12.475 6.918 14.353 1.00 39.44 207 LYS D CA 1
ATOM 3156 C C . LYS D 1 40 ? 12.010 5.536 14.853 1.00 34.93 207 LYS D C 1
ATOM 3157 O O . LYS D 1 40 ? 10.821 5.275 14.861 1.00 30.94 207 LYS D O 1
ATOM 3163 N N . ARG D 1 41 ? 12.937 4.654 15.243 1.00 30.47 208 ARG D N 1
ATOM 3164 C CA . ARG D 1 41 ? 12.546 3.323 15.690 1.00 31.42 208 ARG D CA 1
ATOM 3165 C C . ARG D 1 41 ? 11.673 3.306 16.899 1.00 31.64 208 ARG D C 1
ATOM 3166 O O . ARG D 1 41 ? 10.693 2.589 16.941 1.00 28.13 208 ARG D O 1
ATOM 3174 N N . TYR D 1 42 ? 12.041 4.086 17.908 1.00 29.64 209 TYR D N 1
ATOM 3175 C CA . TYR D 1 42 ? 11.456 3.919 19.232 1.00 29.91 209 TYR D CA 1
ATOM 3176 C C . TYR D 1 42 ? 10.480 5.011 19.590 1.00 32.60 209 TYR D C 1
ATOM 3177 O O . TYR D 1 42 ? 10.193 5.231 20.768 1.00 33.78 209 TYR D O 1
ATOM 3186 N N . GLY D 1 43 ? 9.930 5.681 18.573 1.00 34.09 210 GLY D N 1
ATOM 3187 C CA . GLY D 1 43 ? 8.924 6.704 18.826 1.00 37.17 210 GLY D CA 1
ATOM 3188 C C . GLY D 1 43 ? 9.407 7.822 19.728 1.00 33.04 210 GLY D C 1
ATOM 3189 O O . GLY D 1 43 ? 8.739 8.187 20.697 1.00 35.67 210 GLY D O 1
ATOM 3190 N N . GLY D 1 44 ? 10.582 8.351 19.413 1.00 34.91 211 GLY D N 1
ATOM 3191 C CA . GLY D 1 44 ? 11.081 9.562 20.071 1.00 31.50 211 GLY D CA 1
ATOM 3192 C C . GLY D 1 44 ? 10.379 10.784 19.525 1.00 31.72 211 GLY D C 1
ATOM 3193 O O . GLY D 1 44 ? 9.689 10.761 18.490 1.00 32.69 211 GLY D O 1
ATOM 3194 N N . ASN D 1 45 ? 10.573 11.881 20.209 1.00 28.74 212 ASN D N 1
ATOM 3195 C CA . ASN D 1 45 ? 9.929 13.086 19.879 1.00 28.61 212 ASN D CA 1
ATOM 3196 C C . ASN D 1 45 ? 10.783 13.750 18.812 1.00 32.10 212 ASN D C 1
ATOM 3197 O O . ASN D 1 45 ? 12.028 13.783 18.924 1.00 30.01 212 ASN D O 1
ATOM 3202 N N . THR D 1 46 ? 10.133 14.271 17.771 1.00 28.93 213 THR D N 1
ATOM 3203 C CA . THR D 1 46 ? 10.852 14.880 16.658 1.00 32.45 213 THR D CA 1
ATOM 3204 C C . THR D 1 46 ? 10.931 16.412 16.747 1.00 29.67 213 THR D C 1
ATOM 3205 O O . THR D 1 46 ? 11.407 17.019 15.813 1.00 33.60 213 THR D O 1
ATOM 3209 N N . ASN D 1 47 ? 10.462 17.065 17.829 1.00 28.22 214 ASN D N 1
ATOM 3210 C CA . ASN D 1 47 ? 10.787 18.473 18.041 1.00 32.41 214 ASN D CA 1
ATOM 3211 C C . ASN D 1 47 ? 12.313 18.680 18.050 1.00 32.46 214 ASN D C 1
ATOM 3212 O O . ASN D 1 47 ? 13.034 18.023 18.800 1.00 31.18 214 ASN D O 1
ATOM 3217 N N . VAL D 1 48 ? 12.771 19.606 17.237 1.00 31.60 215 VAL D N 1
ATOM 3218 C CA . VAL D 1 48 ? 14.166 20.075 17.316 1.00 33.70 215 VAL D CA 1
ATOM 3219 C C . VAL D 1 48 ? 14.152 21.536 17.684 1.00 34.80 215 VAL D C 1
ATOM 3220 O O . VAL D 1 48 ? 13.654 22.358 16.931 1.00 35.43 215 VAL D O 1
ATOM 3224 N N . THR D 1 49 ? 14.663 21.864 18.864 1.00 31.26 216 THR D N 1
ATOM 3225 C CA . THR D 1 49 ? 14.764 23.235 19.292 1.00 32.12 216 THR D CA 1
ATOM 3226 C C . THR D 1 49 ? 16.227 23.546 19.589 1.00 30.78 216 THR D C 1
ATOM 3227 O O . THR D 1 49 ? 16.968 22.663 20.066 1.00 23.82 216 THR D O 1
ATOM 3231 N N . THR D 1 50 ? 16.604 24.777 19.270 1.00 27.83 217 THR D N 1
ATOM 3232 C CA . THR D 1 50 ? 17.880 25.349 19.665 1.00 28.96 217 THR D CA 1
ATOM 3233 C C . THR D 1 50 ? 17.820 26.194 20.938 1.00 26.43 217 THR D C 1
ATOM 3234 O O . THR D 1 50 ? 17.088 27.161 20.991 1.00 30.34 217 THR D O 1
ATOM 3238 N N . TYR D 1 51 ? 18.684 25.885 21.904 1.00 23.89 218 TYR D N 1
ATOM 3239 C CA . TYR D 1 51 ? 18.793 26.571 23.184 1.00 24.45 218 TYR D CA 1
ATOM 3240 C C . TYR D 1 51 ? 20.131 27.305 23.222 1.00 28.55 218 TYR D C 1
ATOM 3241 O O . TYR D 1 51 ? 21.181 26.670 22.994 1.00 28.41 218 TYR D O 1
ATOM 3250 N N . ASN D 1 52 ? 20.105 28.573 23.603 1.00 28.76 219 ASN D N 1
ATOM 3251 C CA . ASN D 1 52 ? 21.335 29.283 23.968 1.00 32.03 219 ASN D CA 1
ATOM 3252 C C . ASN D 1 52 ? 21.853 28.696 25.245 1.00 30.12 219 ASN D C 1
ATOM 3253 O O . ASN D 1 52 ? 21.080 28.236 26.053 1.00 30.12 219 ASN D O 1
ATOM 3258 N N . HIS D 1 53 ? 23.156 28.657 25.428 1.00 29.13 220 HIS D N 1
ATOM 3259 C CA . HIS D 1 53 ? 23.741 28.000 26.580 1.00 32.19 220 HIS D CA 1
ATOM 3260 C C . HIS D 1 53 ? 23.227 28.482 27.977 1.00 32.67 220 HIS D C 1
ATOM 3261 O O . HIS D 1 53 ? 23.241 27.713 28.961 1.00 28.92 220 HIS D O 1
ATOM 3268 N N . ASP D 1 54 ? 22.772 29.722 28.043 1.00 31.87 221 ASP D N 1
ATOM 3269 C CA . ASP D 1 54 ? 22.233 30.310 29.302 1.00 33.71 221 ASP D CA 1
ATOM 3270 C C . ASP D 1 54 ? 20.698 30.230 29.485 1.00 33.64 221 ASP D C 1
ATOM 3271 O O . ASP D 1 54 ? 20.182 30.760 30.459 1.00 32.56 221 ASP D O 1
ATOM 3276 N N . ASN D 1 55 ? 19.991 29.579 28.556 1.00 28.50 222 ASN D N 1
ATOM 3277 C CA . ASN D 1 55 ? 18.561 29.384 28.665 1.00 27.88 222 ASN D CA 1
ATOM 3278 C C . ASN D 1 55 ? 18.221 28.491 29.884 1.00 29.48 222 ASN D C 1
ATOM 3279 O O . ASN D 1 55 ? 18.846 27.444 30.093 1.00 26.36 222 ASN D O 1
ATOM 3284 N N . PHE D 1 56 ? 17.258 28.929 30.708 1.00 27.35 223 PHE D N 1
ATOM 3285 C CA . PHE D 1 56 ? 16.900 28.172 31.946 1.00 26.99 223 PHE D CA 1
ATOM 3286 C C . PHE D 1 56 ? 16.274 26.776 31.688 1.00 24.76 223 PHE D C 1
ATOM 3287 O O . PHE D 1 56 ? 16.449 25.869 32.502 1.00 28.33 223 PHE D O 1
ATOM 3295 N N . GLY D 1 57 ? 15.527 26.649 30.600 1.00 22.37 224 GLY D N 1
ATOM 3296 C CA . GLY D 1 57 ? 14.979 25.353 30.131 1.00 24.38 224 GLY D CA 1
ATOM 3297 C C . GLY D 1 57 ? 16.126 24.366 29.915 1.00 22.62 224 GLY D C 1
ATOM 3298 O O . GLY D 1 57 ? 16.154 23.302 30.491 1.00 25.59 224 GLY D O 1
ATOM 3299 N N . LEU D 1 58 ? 17.119 24.798 29.158 1.00 23.64 225 LEU D N 1
ATOM 3300 C CA . LEU D 1 58 ? 18.358 24.050 29.056 1.00 23.67 225 LEU D CA 1
ATOM 3301 C C . LEU D 1 58 ? 19.033 23.740 30.384 1.00 26.12 225 LEU D C 1
ATOM 3302 O O . LEU D 1 58 ? 19.436 22.591 30.609 1.00 27.37 225 LEU D O 1
ATOM 3307 N N . LYS D 1 59 ? 19.233 24.757 31.229 1.00 28.68 226 LYS D N 1
ATOM 3308 C CA . LYS D 1 59 ? 19.772 24.506 32.541 1.00 29.59 226 LYS D CA 1
ATOM 3309 C C . LYS D 1 59 ? 19.020 23.417 33.343 1.00 25.60 226 LYS D C 1
ATOM 3310 O O . LYS D 1 59 ? 19.645 22.603 34.022 1.00 29.31 226 LYS D O 1
ATOM 3316 N N . MET D 1 60 ? 17.714 23.436 33.310 1.00 24.58 227 MET D N 1
ATOM 3317 C CA . MET D 1 60 ? 16.917 22.414 33.971 1.00 26.50 227 MET D CA 1
ATOM 3318 C C . MET D 1 60 ? 17.120 21.018 33.374 1.00 28.52 227 MET D C 1
ATOM 3319 O O . MET D 1 60 ? 17.339 20.038 34.119 1.00 30.49 227 MET D O 1
ATOM 3324 N N . MET D 1 61 ? 17.069 20.937 32.042 1.00 26.90 228 MET D N 1
ATOM 3325 C CA . MET D 1 61 ? 17.458 19.709 31.383 1.00 27.42 228 MET D CA 1
ATOM 3326 C C . MET D 1 61 ? 18.857 19.213 31.780 1.00 28.00 228 MET D C 1
ATOM 3327 O O . MET D 1 61 ? 19.025 18.037 32.072 1.00 27.89 228 MET D O 1
ATOM 3332 N N . GLU D 1 62 ? 19.830 20.107 31.901 1.00 25.51 229 GLU D N 1
ATOM 3333 C CA . GLU D 1 62 ? 21.180 19.660 32.165 1.00 31.34 229 GLU D CA 1
ATOM 3334 C C . GLU D 1 62 ? 21.300 19.205 33.630 1.00 31.83 229 GLU D C 1
ATOM 3335 O O . GLU D 1 62 ? 22.092 18.278 33.947 1.00 31.80 229 GLU D O 1
ATOM 3341 N N . ALA D 1 63 ? 20.506 19.805 34.525 1.00 28.12 230 ALA D N 1
ATOM 3342 C CA . ALA D 1 63 ? 20.577 19.429 35.941 1.00 31.05 230 ALA D CA 1
ATOM 3343 C C . ALA D 1 63 ? 19.906 18.073 36.113 1.00 28.48 230 ALA D C 1
ATOM 3344 O O . ALA D 1 63 ? 20.398 17.220 36.830 1.00 28.96 230 ALA D O 1
ATOM 3346 N N . ALA D 1 64 ? 18.810 17.858 35.409 1.00 27.93 231 ALA D N 1
ATOM 3347 C CA . ALA D 1 64 ? 18.044 16.644 35.533 1.00 31.32 231 ALA D CA 1
ATOM 3348 C C . ALA D 1 64 ? 18.549 15.393 34.770 1.00 32.00 231 ALA D C 1
ATOM 3349 O O . ALA D 1 64 ? 18.207 14.281 35.164 1.00 33.14 231 ALA D O 1
ATOM 3351 N N . LEU D 1 65 ? 19.305 15.596 33.687 1.00 28.01 232 LEU D N 1
ATOM 3352 C CA . LEU D 1 65 ? 19.649 14.553 32.767 1.00 26.69 232 LEU D CA 1
ATOM 3353 C C . LEU D 1 65 ? 21.154 14.495 32.773 1.00 26.59 232 LEU D C 1
ATOM 3354 O O . LEU D 1 65 ? 21.777 15.325 32.142 1.00 29.80 232 LEU D O 1
ATOM 3359 N N . PRO D 1 66 ? 21.757 13.560 33.554 1.00 26.12 233 PRO D N 1
ATOM 3360 C CA . PRO D 1 66 ? 23.236 13.521 33.558 1.00 26.68 233 PRO D CA 1
ATOM 3361 C C . PRO D 1 66 ? 23.805 13.252 32.149 1.00 23.60 233 PRO D C 1
ATOM 3362 O O . PRO D 1 66 ? 23.234 12.490 31.367 1.00 22.69 233 PRO D O 1
ATOM 3366 N N . GLN D 1 67 ? 24.985 13.751 31.901 1.00 22.71 234 GLN D N 1
ATOM 3367 C CA . GLN D 1 67 ? 25.679 13.472 30.661 1.00 25.82 234 GLN D CA 1
ATOM 3368 C C . GLN D 1 67 ? 26.409 12.109 30.711 1.00 28.18 234 GLN D C 1
ATOM 3369 O O . GLN D 1 67 ? 27.030 11.754 31.718 1.00 25.91 234 GLN D O 1
ATOM 3375 N N . VAL D 1 68 ? 26.310 11.326 29.649 1.00 25.65 235 VAL D N 1
ATOM 3376 C CA . VAL D 1 68 ? 27.104 10.094 29.555 1.00 29.49 235 VAL D CA 1
ATOM 3377 C C . VAL D 1 68 ? 27.895 10.131 28.257 1.00 31.11 235 VAL D C 1
ATOM 3378 O O . VAL D 1 68 ? 27.432 10.655 27.237 1.00 25.67 235 VAL D O 1
ATOM 3382 N N . LYS D 1 69 ? 29.095 9.609 28.313 1.00 34.06 236 LYS D N 1
ATOM 3383 C CA . LYS D 1 69 ? 30.041 9.685 27.190 1.00 44.23 236 LYS D CA 1
ATOM 3384 C C . LYS D 1 69 ? 30.069 8.403 26.392 1.00 52.02 236 LYS D C 1
ATOM 3385 O O . LYS D 1 69 ? 29.886 7.307 26.964 1.00 46.74 236 LYS D O 1
ATOM 3391 N N . VAL D 1 70 ? 30.296 8.589 25.078 1.00 69.02 237 VAL D N 1
ATOM 3392 C CA . VAL D 1 70 ? 30.280 7.565 24.010 1.00 76.74 237 VAL D CA 1
ATOM 3393 C C . VAL D 1 70 ? 28.993 6.767 24.014 1.00 80.02 237 VAL D C 1
ATOM 3394 O O . VAL D 1 70 ? 28.048 7.147 23.331 1.00 81.64 237 VAL D O 1
#

B-factor: mean 29.89, std 10.71, range [12.21, 94.57]

InterPro domains:
  IPR007921 CHAP domain [PF05257] (24-110)
  IPR007921 CHAP domain [PS50911] (4-137)
  IPR038765 Papain-like cysteine peptidase superfamily [SSF54001] (8-142)

Sequence (423 aa):
MFIYYKRTKQGSTEQWFVIGGKRIYLPTMTYVNEANDLIKRYGGNTNVTTYNHDNFGLKMMEAALPQVKVMFIYYKRTKQGSTEQWFVIGGKRIYLPTMTYVNEANDLIKRYGGNTNVTTYNHDNFGLKMMEAALPQVKVMVKLNDVLSYVNGLVGKGVDADGWYGTQCMDLTVDVMQRFFGWRPYGNAIALVDQPLPAGFQRIRTTSSTQIKAGDVMIWGLGYYAQYGHTGIATEDGRADGTFVSVDQNWINPSLEVGSPAAAIHHNMDGVWGVIRPPYEAAMFIYYKRTKQGSTEQWFVIGGKRIYLPTMTYVNEANDLIKRYGGNTNVTTYNHDNFGLKMMEAALPQVKVMFIYYKRTKQGSTEQWFVIGGKRIYLPTMMTYVNEANDLIKRYGGNTNVTTYNHDNFGLKMMEAALPQVKV

Foldseek 3Di:
DEWEWEQEPVGDIWIWAQDPLAIETQDDVVSVVVSVVVCVVPVHDYDYYYYYPPDVVVVVSPVRHYYDYD/DEKEWEQEPVGDIWIWADDPLAIETQDDVVSVVVSVVVCVVPVHDYDYYYYYPPDVVVVVSPVRHYYDYD/DAALVVLLVVLVVQAPHAADQDPFLAGAFLRQVQVSCCVGPLERDDAFLLSVVDDDDFPQKDWDFDPAQQVAAFQWWWWFCDDVQVPRIGIFGFHHRGDPVQKGKTWGWQPPPHDRRHTGTTHIDTDGCVRTGTTIDHRHPPVCEKEWEQEPVGDIWIWHDDPLAIETQDDVVSVVVSVVVCVPVVHDRRYYYDYPPDPVVVVSPVRHDYDYD/DEWEWEQEPVGDIWIWAADPLAIETQHDPVSVVVRVVVCVVPVHDYDYYYDYPPDVVVVVSPVRHDYDYD

Solvent-accessible surface area: 19602 Å² total; per-residue (Å²): 54,12,4,0,68,35,104,8,163,145,40,53,89,37,36,16,0,10,7,30,27,41,22,0,87,7,63,72,112,75,34,10,80,36,0,70,63,0,7,176,58,22,65,21,47,118,49,73,29,85,4,53,47,84,38,68,0,0,93,0,0,36,40,0,5,62,72,31,153,68,59,21,6,0,65,37,100,10,168,141,39,52,82,40,38,17,0,10,3,34,28,40,28,0,81,7,61,70,115,72,31,9,79,33,0,72,49,0,9,160,63,21,68,16,48,114,45,82,31,76,5,68,46,73,37,70,0,0,89,0,0,36,39,0,5,63,77,29,167,50,181,31,82,43,89,75,0,29,71,58,0,76,40,15,62,57,125,34,28,70,44,88,63,159,132,23,25,40,16,18,6,0,0,15,12,0,0,73,149,50,30,25,3,79,5,59,41,79,3,45,25,0,37,110,16,32,33,15,58,53,25,101,76,49,120,3,128,39,2,79,58,1,101,18,0,1,0,0,0,1,7,76,66,217,56,56,126,134,14,10,0,0,0,0,15,74,80,14,99,99,105,28,23,0,19,0,0,1,0,26,85,86,125,92,22,156,118,100,5,6,74,3,18,58,14,111,9,79,40,107,19,5,37,0,0,0,51,3,43,18,83,94,124,60,20,5,0,4,36,80,11,168,139,44,46,39,38,19,14,0,10,4,34,28,40,29,0,84,7,62,72,115,74,31,9,84,32,0,27,56,0,5,165,65,22,66,19,47,94,18,11,1,7,3,64,61,83,36,68,0,0,73,0,0,38,40,0,5,65,72,28,158,56,59,12,5,0,63,37,121,6,163,136,38,54,86,34,50,17,0,10,8,30,28,41,27,3,81,5,69,68,121,66,29,12,78,40,0,74,66,0,13,180,34,19,65,14,49,113,47,76,27,76,5,78,47,85,41,68,0,0,81,0,0,35,40,0,5,61,68,29,164,97

Organism: NCBI:txid1351735